Protein AF-0000000072568965 (afdb_homodimer)

Solvent-accessible surface area (backbone atoms only — not comparable to full-atom values): 23009 Å² total; per-residue (Å²): 129,56,70,45,52,52,53,8,43,49,41,12,36,52,22,14,49,26,10,38,57,22,24,54,51,56,78,76,48,68,73,79,36,66,64,56,50,15,31,43,22,8,22,25,23,18,32,42,46,37,42,30,46,69,47,28,41,52,50,11,31,54,40,30,20,73,74,54,35,59,62,55,6,44,51,52,31,49,50,31,17,50,50,17,29,52,51,43,49,49,52,52,67,68,50,72,75,61,64,79,80,51,60,82,86,23,52,62,24,30,50,29,32,45,46,10,51,47,41,27,54,52,43,21,62,43,27,22,58,50,5,30,51,26,18,52,37,16,49,74,33,57,69,55,13,51,43,48,22,51,55,47,21,60,54,23,22,38,52,8,29,40,18,12,45,31,28,21,57,38,68,70,32,66,64,59,12,42,52,51,18,38,56,18,16,50,25,6,34,51,23,18,51,44,25,70,74,66,32,54,89,68,65,40,70,60,56,49,17,49,48,33,15,21,40,31,15,32,44,43,40,46,22,67,69,38,26,42,53,58,8,40,69,79,65,46,48,65,52,15,51,51,22,20,52,54,17,40,52,49,55,63,58,54,47,47,73,62,105,129,55,70,47,52,52,51,9,42,48,41,12,36,52,22,14,48,26,10,37,56,22,24,55,52,58,77,75,48,69,74,78,38,66,64,56,52,14,32,43,23,8,22,25,23,17,33,42,48,38,43,29,46,68,46,28,41,52,51,11,32,54,39,31,21,72,74,55,36,60,63,54,6,45,50,50,32,50,50,32,18,50,49,17,30,51,52,45,50,50,52,55,68,67,50,71,78,60,62,81,78,50,61,82,88,20,53,62,26,30,50,30,33,46,45,10,50,47,40,26,54,52,43,22,62,42,26,22,58,49,5,29,51,26,19,51,36,14,50,76,33,58,69,55,12,52,44,48,21,52,52,48,20,60,52,23,22,38,52,9,30,39,18,11,45,31,28,23,58,37,67,71,31,65,64,59,14,44,51,51,19,38,56,20,16,49,24,7,35,50,23,17,51,43,25,71,74,67,34,54,90,67,65,41,68,60,56,49,16,50,48,31,15,22,39,30,16,32,42,43,41,45,22,67,69,38,28,42,54,57,7,40,69,82,66,46,51,67,52,14,52,52,22,21,52,53,17,38,52,49,56,63,55,52,47,50,74,60,104

pLDDT: mean 89.37, std 10.34, range [41.81, 97.69]

Organism: NCBI:txid632245

Sequence (518 aa):
MEQSAQFALVLSFFAGISTVLGACIVFISKRTSKKTITFALGFSGGVMICISFTDLFPFAESTLVKYYGNFYGVLLTMMYMLSGVIFAMLIDKFIPHESHLLSSDNSNNAKLFRVGLVAMIAITLHNFPEGIATFMSGYQDAALGISISVAIAMHNIPEGIAVAMPIYYSTGSRMKALKYTMYSGLSEPIGAVLAYLILKPFISEFLLGLIFAFVMGIMLYISFEELIPSSREYGYNTLSLCSIFLGICIMPITHIFMSMEQSAQFALVLSFFAGISTVLGACIVFISKRTSKKTITFALGFSGGVMICISFTDLFPFAESTLVKYYGNFYGVLLTMMYMLSGVIFAMLIDKFIPHESHLLSSDNSNNAKLFRVGLVAMIAITLHNFPEGIATFMSGYQDAALGISISVAIAMHNIPEGIAVAMPIYYSTGSRMKALKYTMYSGLSEPIGAVLAYLILKPFISEFLLGLIFAFVMGIMLYISFEELIPSSREYGYNTLSLCSIFLGICIMPITHIFMS

Radius of gyration: 23.16 Å; Cα contacts (8 Å, |Δi|>4): 966; chains: 2; bounding box: 72×54×46 Å

Foldseek 3Di:
DDPLLVLLLVLLLLLLCLLLVLLCVLVVDDLPDLLVLLLLLLLLLLQLLQCLVPPLLVLLLVLQCVVPNNPVSNVLLQVLLVVLQVVLVVLLVPQDQPPPDDPPLQNLLSLLLSLLLSLLVLLLLLLLLLLLVLSVLSSVPVLRSNLSSLLSSQSSSSSSSSNLSSNCNSPVDSVVSSVSSSSSSVSNSVSSVCNVVPCVVPDDSNVSSSSSSSSSNSSNNSSVPRRLVSSPVVPVNVSSNVSSVNSSPRNVVSVVVSD/DDPLLVLLLVLLLLLLCLLLVLLCVLVVDDLPDLLVLLLLLLLLLLLLLQCLVPPLLVLLLVLQCVVPNNPVSNVLLQVLLVVLQVVLVVLLVPQDQPPPDDPPLQNLLSLLLSLLLSLLVLLLLLLLLLLLVLSLLSSVPVLRSNLSSQLSSQSSSSSSSSNLSSNCNSPVDSVVSSVSSSSSSVSNSVSSVCNVPPCVVPDDSNVSSSSSSSSSSSSNNSSVPRRLVSSPPVPVNVSSNVSSVNSSPRNVVSVVVSD

Structure (mmCIF, N/CA/C/O backbone):
data_AF-0000000072568965-model_v1
#
loop_
_entity.id
_entity.type
_entity.pdbx_description
1 polymer 'Zinc/iron permease'
#
loop_
_atom_site.group_PDB
_atom_site.id
_atom_site.type_symbol
_atom_site.label_atom_id
_atom_site.label_alt_id
_atom_site.label_comp_id
_atom_site.label_asym_id
_atom_site.label_entity_id
_atom_site.label_seq_id
_atom_site.pdbx_PDB_ins_code
_atom_site.Cartn_x
_atom_site.Cartn_y
_atom_site.Cartn_z
_atom_site.occupancy
_atom_site.B_iso_or_equiv
_atom_site.auth_seq_id
_atom_site.auth_comp_id
_atom_site.auth_asym_id
_atom_site.auth_atom_id
_atom_site.pdbx_PDB_model_num
ATOM 1 N N . MET A 1 1 ? 37.781 -18.344 -5.863 1 67.81 1 MET A N 1
ATOM 2 C CA . MET A 1 1 ? 36.312 -18.234 -5.84 1 67.81 1 MET A CA 1
ATOM 3 C C . MET A 1 1 ? 35.719 -18.812 -7.117 1 67.81 1 MET A C 1
ATOM 5 O O . MET A 1 1 ? 36.219 -18.578 -8.211 1 67.81 1 MET A O 1
ATOM 9 N N . GLU A 1 2 ? 34.781 -19.688 -6.996 1 84.06 2 GLU A N 1
ATOM 10 C CA . GLU A 1 2 ? 34.062 -20.312 -8.109 1 84.06 2 GLU A CA 1
ATOM 11 C C . GLU A 1 2 ? 33.438 -19.25 -9.008 1 84.06 2 GLU A C 1
ATOM 13 O O . GLU A 1 2 ? 33.062 -18.156 -8.547 1 84.06 2 GLU A O 1
ATOM 18 N N . GLN A 1 3 ? 33.531 -19.453 -10.312 1 88.44 3 GLN A N 1
ATOM 19 C CA . GLN A 1 3 ? 33 -18.547 -11.32 1 88.44 3 GLN A CA 1
ATOM 20 C C . GLN A 1 3 ? 31.547 -18.156 -10.984 1 88.44 3 GLN A C 1
ATOM 22 O O . GLN A 1 3 ? 31.172 -17 -11.156 1 88.44 3 GLN A O 1
ATOM 27 N N . SER A 1 4 ? 30.875 -19.109 -10.523 1 87.94 4 SER A N 1
ATOM 28 C CA . SER A 1 4 ? 29.484 -18.828 -10.164 1 87.94 4 SER A CA 1
ATOM 29 C C . SER A 1 4 ? 29.391 -17.844 -9.008 1 87.94 4 SER A C 1
ATOM 31 O O . SER A 1 4 ? 28.516 -16.984 -8.984 1 87.94 4 SER A O 1
ATOM 33 N N . ALA A 1 5 ? 30.281 -17.984 -8.086 1 90.31 5 ALA A N 1
ATOM 34 C CA . ALA A 1 5 ? 30.297 -17.094 -6.93 1 90.31 5 ALA A CA 1
ATOM 35 C C . ALA A 1 5 ? 30.672 -15.664 -7.344 1 90.31 5 ALA A C 1
ATOM 37 O O . ALA A 1 5 ? 30.062 -14.695 -6.883 1 90.31 5 ALA A O 1
ATOM 38 N N . GLN A 1 6 ? 31.656 -15.547 -8.148 1 92.94 6 GLN A N 1
ATOM 39 C CA . GLN A 1 6 ? 32.062 -14.242 -8.648 1 92.94 6 GLN A CA 1
ATOM 40 C C . GLN A 1 6 ? 30.938 -13.555 -9.406 1 92.94 6 GLN A C 1
ATOM 42 O O . GLN A 1 6 ? 30.703 -12.359 -9.219 1 92.94 6 GLN A O 1
ATOM 47 N N . PHE A 1 7 ? 30.344 -14.297 -10.203 1 93.69 7 PHE A N 1
ATOM 48 C CA . PHE A 1 7 ? 29.234 -13.773 -10.984 1 93.69 7 PHE A CA 1
ATOM 49 C C . PHE A 1 7 ? 28.125 -13.273 -10.062 1 93.69 7 PHE A C 1
ATOM 51 O O . PHE A 1 7 ? 27.609 -12.172 -10.25 1 93.69 7 PHE A O 1
ATOM 58 N N . ALA A 1 8 ? 27.812 -14.078 -9.094 1 93.12 8 ALA A N 1
ATOM 59 C CA . ALA A 1 8 ? 26.766 -13.742 -8.141 1 93.12 8 ALA A CA 1
ATOM 60 C C . ALA A 1 8 ? 27.125 -12.492 -7.344 1 93.12 8 ALA A C 1
ATOM 62 O O . ALA A 1 8 ? 26.281 -11.648 -7.07 1 93.12 8 ALA A O 1
ATOM 63 N N . LEU A 1 9 ? 28.359 -12.383 -6.984 1 94.31 9 LEU A N 1
ATOM 64 C CA . LEU A 1 9 ? 28.844 -11.219 -6.242 1 94.31 9 LEU A CA 1
ATOM 65 C C . LEU A 1 9 ? 28.766 -9.961 -7.102 1 94.31 9 LEU A C 1
ATOM 67 O O . LEU A 1 9 ? 28.391 -8.891 -6.609 1 94.31 9 LEU A O 1
ATOM 71 N N . VAL A 1 10 ? 29.062 -10.07 -8.32 1 95.25 10 VAL A N 1
ATOM 72 C CA . VAL A 1 10 ? 29 -8.945 -9.25 1 95.25 10 VAL A CA 1
ATOM 73 C C . VAL A 1 10 ? 27.547 -8.492 -9.414 1 95.25 10 VAL A C 1
ATOM 75 O O . VAL A 1 10 ? 27.281 -7.289 -9.438 1 95.25 10 VAL A O 1
ATOM 78 N N . LEU A 1 11 ? 26.688 -9.422 -9.516 1 93.81 11 LEU A N 1
ATOM 79 C CA . LEU A 1 11 ? 25.266 -9.094 -9.633 1 93.81 11 LEU A CA 1
ATOM 80 C C . LEU A 1 11 ? 24.797 -8.297 -8.422 1 93.81 11 LEU A C 1
ATOM 82 O O . LEU A 1 11 ? 24.078 -7.301 -8.562 1 93.81 11 LEU A O 1
ATOM 86 N N . SER A 1 12 ? 25.219 -8.805 -7.297 1 94.06 12 SER A N 1
ATOM 87 C CA . SER A 1 12 ? 24.828 -8.117 -6.066 1 94.06 12 SER A CA 1
ATOM 88 C C . SER A 1 12 ? 25.438 -6.719 -6.004 1 94.06 12 SER A C 1
ATOM 90 O O . SER A 1 12 ? 24.797 -5.785 -5.508 1 94.06 12 SER A O 1
ATOM 92 N N . PHE A 1 13 ? 26.609 -6.652 -6.457 1 94.44 13 PHE A N 1
ATOM 93 C CA . PHE A 1 13 ? 27.281 -5.355 -6.492 1 94.44 13 PHE A CA 1
ATOM 94 C C . PHE A 1 13 ? 26.531 -4.391 -7.41 1 94.44 13 PHE A C 1
ATOM 96 O O . PHE A 1 13 ? 26.281 -3.246 -7.035 1 94.44 13 PHE A O 1
ATOM 103 N N . PHE A 1 14 ? 26.156 -4.805 -8.5 1 93.56 14 PHE A N 1
ATOM 104 C CA . PHE A 1 14 ? 25.438 -3.969 -9.445 1 93.56 14 PHE A CA 1
ATOM 105 C C . PHE A 1 14 ? 24.078 -3.553 -8.875 1 93.56 14 PHE A C 1
ATOM 107 O O . PHE A 1 14 ? 23.672 -2.402 -9.031 1 93.56 14 PHE A O 1
ATOM 114 N N . ALA A 1 15 ? 23.469 -4.512 -8.281 1 92 15 ALA A N 1
ATOM 115 C CA . ALA A 1 15 ? 22.172 -4.199 -7.664 1 92 15 ALA A CA 1
ATOM 116 C C . ALA A 1 15 ? 22.344 -3.148 -6.566 1 92 15 ALA A C 1
ATOM 118 O O . ALA A 1 15 ? 21.562 -2.193 -6.488 1 92 15 ALA A O 1
ATOM 119 N N . GLY A 1 16 ? 23.406 -3.324 -5.805 1 92.94 16 GLY A N 1
ATOM 120 C CA . GLY A 1 16 ? 23.656 -2.391 -4.719 1 92.94 16 GLY A CA 1
ATOM 121 C C . GLY A 1 16 ? 24.031 -1.002 -5.199 1 92.94 16 GLY A C 1
ATOM 122 O O . GLY A 1 16 ? 23.578 -0.001 -4.648 1 92.94 16 GLY A O 1
ATOM 123 N N . ILE A 1 17 ? 24.797 -0.936 -6.207 1 92.81 17 ILE A N 1
ATOM 124 C CA . ILE A 1 17 ? 25.281 0.332 -6.738 1 92.81 17 ILE A CA 1
ATOM 125 C C . ILE A 1 17 ? 24.125 1.114 -7.355 1 92.81 17 ILE A C 1
ATOM 127 O O . ILE A 1 17 ? 24.188 2.344 -7.445 1 92.81 17 ILE A O 1
ATOM 131 N N . SER A 1 18 ? 23.141 0.505 -7.77 1 94.62 18 SER A N 1
ATOM 132 C CA . SER A 1 18 ? 21.984 1.174 -8.344 1 94.62 18 SER A CA 1
ATOM 133 C C . SER A 1 18 ? 21.344 2.133 -7.34 1 94.62 18 SER A C 1
ATOM 135 O O . SER A 1 18 ? 20.766 3.146 -7.727 1 94.62 18 SER A O 1
ATOM 137 N N . THR A 1 19 ? 21.484 1.833 -6.074 1 94.62 19 THR A N 1
ATOM 138 C CA . THR A 1 19 ? 21.031 2.762 -5.043 1 94.62 19 THR A CA 1
ATOM 139 C C . THR A 1 19 ? 21.766 4.09 -5.145 1 94.62 19 THR A C 1
ATOM 141 O O . THR A 1 19 ? 21.172 5.156 -5.004 1 94.62 19 THR A O 1
ATOM 144 N N . VAL A 1 20 ? 23.031 3.979 -5.41 1 93 20 VAL A N 1
ATOM 145 C CA . VAL A 1 20 ? 23.875 5.168 -5.543 1 93 20 VAL A CA 1
ATOM 146 C C . VAL A 1 20 ? 23.484 5.945 -6.793 1 93 20 VAL A C 1
ATOM 148 O O . VAL A 1 20 ? 23.516 7.176 -6.809 1 93 20 VAL A O 1
ATOM 151 N N . LEU A 1 21 ? 23.094 5.281 -7.805 1 93.25 21 LEU A N 1
ATOM 152 C CA . LEU A 1 21 ? 22.609 5.93 -9.016 1 93.25 21 LEU A CA 1
ATOM 153 C C . LEU A 1 21 ? 21.375 6.789 -8.719 1 93.25 21 LEU A C 1
ATOM 155 O O . LEU A 1 21 ? 21.203 7.859 -9.312 1 93.25 21 LEU A O 1
ATOM 159 N N . GLY A 1 22 ? 20.578 6.309 -7.836 1 92.5 22 GLY A N 1
ATOM 160 C CA . GLY A 1 22 ? 19.453 7.113 -7.406 1 92.5 22 GLY A CA 1
ATOM 161 C C . GLY A 1 22 ? 19.859 8.438 -6.793 1 92.5 22 GLY A C 1
ATOM 162 O O . GLY A 1 22 ? 19.203 9.461 -7.012 1 92.5 22 GLY A O 1
ATOM 163 N N . ALA A 1 23 ? 20.953 8.391 -6.07 1 93.69 23 ALA A N 1
ATOM 164 C CA . ALA A 1 23 ? 21.453 9.602 -5.422 1 93.69 23 ALA A CA 1
ATOM 165 C C . ALA A 1 23 ? 21.984 10.594 -6.453 1 93.69 23 ALA A C 1
ATOM 167 O O . ALA A 1 23 ? 22.016 11.805 -6.199 1 93.69 23 ALA A O 1
ATOM 168 N N . CYS A 1 24 ? 22.375 10.102 -7.586 1 92.88 24 CYS A N 1
ATOM 169 C CA . CYS A 1 24 ? 22.953 10.969 -8.609 1 92.88 24 CYS A CA 1
ATOM 170 C C . CYS A 1 24 ? 21.906 11.93 -9.156 1 92.88 24 CYS A C 1
ATOM 172 O O . CYS A 1 24 ? 22.25 12.945 -9.766 1 92.88 24 CYS A O 1
ATOM 174 N N . ILE A 1 25 ? 20.703 11.68 -8.891 1 88.25 25 ILE A N 1
ATOM 175 C CA . ILE A 1 25 ? 19.625 12.562 -9.32 1 88.25 25 ILE A CA 1
ATOM 176 C C . ILE A 1 25 ? 19.734 13.898 -8.602 1 88.25 25 ILE A C 1
ATOM 178 O O . ILE A 1 25 ? 19.312 14.938 -9.125 1 88.25 25 ILE A O 1
ATOM 182 N N . VAL A 1 26 ? 20.344 13.891 -7.426 1 90.06 26 VAL A N 1
ATOM 183 C CA . VAL A 1 26 ? 20.5 15.102 -6.629 1 90.06 26 VAL A CA 1
ATOM 184 C C . VAL A 1 26 ? 21.406 16.094 -7.355 1 90.06 26 VAL A C 1
ATOM 186 O O . VAL A 1 26 ? 21.312 17.297 -7.152 1 90.06 26 VAL A O 1
ATOM 189 N N . PHE A 1 27 ? 22.25 15.594 -8.242 1 89.25 27 PHE A N 1
ATOM 190 C CA . PHE A 1 27 ? 23.219 16.438 -8.93 1 89.25 27 PHE A CA 1
ATOM 191 C C . PHE A 1 27 ? 22.547 17.297 -9.992 1 89.25 27 PHE A C 1
ATOM 193 O O . PHE A 1 27 ? 23.047 18.359 -10.352 1 89.25 27 PHE A O 1
ATOM 200 N N . ILE A 1 28 ? 21.438 16.828 -10.359 1 85.75 28 ILE A N 1
ATOM 201 C CA . ILE A 1 28 ? 20.75 17.578 -11.414 1 85.75 28 ILE A CA 1
ATOM 202 C C . ILE A 1 28 ? 19.562 18.312 -10.828 1 85.75 28 ILE A C 1
ATOM 204 O O . ILE A 1 28 ? 18.891 19.078 -11.531 1 85.75 28 ILE A O 1
ATOM 208 N N . SER A 1 29 ? 19.297 18.047 -9.625 1 81.69 29 SER A N 1
ATOM 209 C CA . SER A 1 29 ? 18.156 18.672 -8.953 1 81.69 29 SER A CA 1
ATOM 210 C C . SER A 1 29 ? 18.562 20 -8.312 1 81.69 29 SER A C 1
ATOM 212 O O . SER A 1 29 ? 19.672 20.156 -7.828 1 81.69 29 SER A O 1
ATOM 214 N N . LYS A 1 30 ? 17.594 21.078 -8.445 1 77.38 30 LYS A N 1
ATOM 215 C CA . LYS A 1 30 ? 17.812 22.312 -7.711 1 77.38 30 LYS A CA 1
ATOM 216 C C . LYS A 1 30 ? 17.375 22.188 -6.258 1 77.38 30 LYS A C 1
ATOM 218 O O . LYS A 1 30 ? 16.297 21.656 -5.977 1 77.38 30 LYS A O 1
ATOM 223 N N . ARG A 1 31 ? 18.219 22.422 -5.348 1 67 31 ARG A N 1
ATOM 224 C CA . ARG A 1 31 ? 18.031 22.25 -3.91 1 67 31 ARG A CA 1
ATOM 225 C C . ARG A 1 31 ? 16.719 22.891 -3.451 1 67 31 ARG A C 1
ATOM 227 O O . ARG A 1 31 ? 16.094 22.406 -2.512 1 67 31 ARG A O 1
ATOM 234 N N . THR A 1 32 ? 16.266 23.719 -4.094 1 68.38 32 THR A N 1
ATOM 235 C CA . THR A 1 32 ? 15.234 24.547 -3.482 1 68.38 32 THR A CA 1
ATOM 236 C C . THR A 1 32 ? 13.867 24.234 -4.078 1 68.38 32 THR A C 1
ATOM 238 O O . THR A 1 32 ? 12.898 24.953 -3.84 1 68.38 32 THR A O 1
ATOM 241 N N . SER A 1 33 ? 13.828 23.109 -4.559 1 86.5 33 SER A N 1
ATOM 242 C CA . SER A 1 33 ? 12.508 22.906 -5.145 1 86.5 33 SER A CA 1
ATOM 243 C C . SER A 1 33 ? 11.641 22.016 -4.266 1 86.5 33 SER A C 1
ATOM 245 O O . SER A 1 33 ? 11.82 20.797 -4.258 1 86.5 33 SER A O 1
ATOM 247 N N . LYS A 1 34 ? 10.773 22.562 -3.549 1 91.06 34 LYS A N 1
ATOM 248 C CA . LYS A 1 34 ? 9.812 21.859 -2.705 1 91.06 34 LYS A CA 1
ATOM 249 C C . LYS A 1 34 ? 9.008 20.844 -3.514 1 91.06 34 LYS A C 1
ATOM 251 O O . LYS A 1 34 ? 8.656 19.781 -3.008 1 91.06 34 LYS A O 1
ATOM 256 N N . LYS A 1 35 ? 8.891 21.125 -4.754 1 94.12 35 LYS A N 1
ATOM 257 C CA . LYS A 1 35 ? 8.172 20.203 -5.633 1 94.12 35 LYS A CA 1
ATOM 258 C C . LYS A 1 35 ? 9 18.953 -5.91 1 94.12 35 LYS A C 1
ATOM 260 O O . LYS A 1 35 ? 8.461 17.844 -5.965 1 94.12 35 LYS A O 1
ATOM 265 N N . THR A 1 36 ? 10.289 19.156 -6.051 1 93.44 36 THR A N 1
ATOM 266 C CA . THR A 1 36 ? 11.164 18.031 -6.344 1 93.44 36 THR A CA 1
ATOM 267 C C . THR A 1 36 ? 11.211 17.062 -5.172 1 93.44 36 THR A C 1
ATOM 269 O O . THR A 1 36 ? 11.109 15.844 -5.363 1 93.44 36 THR A O 1
ATOM 272 N N . ILE A 1 37 ? 11.312 17.641 -4.004 1 92.62 37 ILE A N 1
ATOM 273 C CA . ILE A 1 37 ? 11.383 16.781 -2.826 1 92.62 37 ILE A CA 1
ATOM 274 C C . ILE A 1 37 ? 10.039 16.078 -2.617 1 92.62 37 ILE A C 1
ATOM 276 O O . ILE A 1 37 ? 9.992 14.898 -2.254 1 92.62 37 ILE A O 1
ATOM 280 N N . THR A 1 38 ? 8.961 16.797 -2.844 1 96.19 38 THR A N 1
ATOM 281 C CA . THR A 1 38 ? 7.621 16.234 -2.758 1 96.19 38 THR A CA 1
ATOM 282 C C . THR A 1 38 ? 7.473 15.055 -3.705 1 96.19 38 THR A C 1
ATOM 284 O O . THR A 1 38 ? 7.043 13.969 -3.293 1 96.19 38 THR A O 1
ATOM 287 N N . PHE A 1 39 ? 7.922 15.234 -4.922 1 95.62 39 PHE A N 1
ATOM 288 C CA . PHE A 1 39 ? 7.82 14.195 -5.941 1 95.62 39 PHE A CA 1
ATOM 289 C C . PHE A 1 39 ? 8.688 12.992 -5.578 1 95.62 39 PHE A C 1
ATOM 291 O O . PHE A 1 39 ? 8.227 11.852 -5.633 1 95.62 39 PHE A O 1
ATOM 298 N N . ALA A 1 40 ? 9.906 13.297 -5.184 1 94.44 40 ALA A N 1
ATOM 299 C CA . ALA A 1 40 ? 10.875 12.25 -4.902 1 94.44 40 ALA A CA 1
ATOM 300 C C . ALA A 1 40 ? 10.398 11.352 -3.758 1 94.44 40 ALA A C 1
ATOM 302 O O . ALA A 1 40 ? 10.461 10.125 -3.854 1 94.44 40 ALA A O 1
ATOM 303 N N . LEU A 1 41 ? 9.938 11.969 -2.729 1 95.5 41 LEU A N 1
ATOM 304 C CA . LEU A 1 41 ? 9.516 11.227 -1.545 1 95.5 41 LEU A CA 1
ATOM 305 C C . LEU A 1 41 ? 8.242 10.43 -1.826 1 95.5 41 LEU A C 1
ATOM 307 O O . LEU A 1 41 ? 8.141 9.258 -1.456 1 95.5 41 LEU A O 1
ATOM 311 N N . GLY A 1 42 ? 7.301 11.031 -2.516 1 97.38 42 GLY A N 1
ATOM 312 C CA . GLY A 1 42 ? 6.094 10.32 -2.896 1 97.38 42 GLY A CA 1
ATOM 313 C C . GLY A 1 42 ? 6.355 9.141 -3.811 1 97.38 42 GLY A C 1
ATOM 314 O O . GLY A 1 42 ? 5.832 8.047 -3.588 1 97.38 42 GLY A O 1
ATOM 315 N N . PHE A 1 43 ? 7.172 9.414 -4.812 1 96.56 43 PHE A N 1
ATOM 316 C CA . PHE A 1 43 ? 7.523 8.383 -5.785 1 96.56 43 PHE A CA 1
ATOM 317 C C . PHE A 1 43 ? 8.18 7.191 -5.094 1 96.56 43 PHE A C 1
ATOM 319 O O . PHE A 1 43 ? 7.777 6.043 -5.312 1 96.56 43 PHE A O 1
ATOM 326 N N . SER A 1 44 ? 9.125 7.457 -4.203 1 95.06 44 SER A N 1
ATOM 327 C CA . SER A 1 44 ? 9.828 6.398 -3.486 1 95.06 44 SER A CA 1
ATOM 328 C C . SER A 1 44 ? 8.883 5.637 -2.564 1 95.06 44 SER A C 1
ATOM 330 O O . SER A 1 44 ? 8.953 4.41 -2.471 1 95.06 44 SER A O 1
ATOM 332 N N . GLY A 1 45 ? 8.016 6.383 -1.906 1 96.56 45 GLY A N 1
ATOM 333 C CA . GLY A 1 45 ? 7.02 5.742 -1.06 1 96.56 45 GLY A CA 1
ATOM 334 C C . GLY A 1 45 ? 6.121 4.781 -1.815 1 96.56 45 GLY A C 1
ATOM 335 O O . GLY A 1 45 ? 5.871 3.666 -1.355 1 96.56 45 GLY A O 1
ATOM 336 N N . GLY A 1 46 ? 5.676 5.141 -2.99 1 96.88 46 GLY A N 1
ATOM 337 C CA . GLY A 1 46 ? 4.84 4.293 -3.826 1 96.88 46 GLY A CA 1
ATOM 338 C C . GLY A 1 46 ? 5.535 3.021 -4.27 1 96.88 46 GLY A C 1
ATOM 339 O O . GLY A 1 46 ? 4.945 1.939 -4.227 1 96.88 46 GLY A O 1
ATOM 340 N N . VAL A 1 47 ? 6.738 3.182 -4.684 1 95.25 47 VAL A N 1
ATOM 341 C CA . VAL A 1 47 ? 7.516 2.031 -5.137 1 95.25 47 VAL A CA 1
ATOM 342 C C . VAL A 1 47 ? 7.68 1.033 -3.992 1 95.25 47 VAL A C 1
ATOM 344 O O . VAL A 1 47 ? 7.469 -0.168 -4.176 1 95.25 47 VAL A O 1
ATOM 347 N N . MET A 1 48 ? 8 1.577 -2.85 1 94.06 48 MET A N 1
ATOM 348 C CA . MET A 1 48 ? 8.273 0.725 -1.696 1 94.06 48 MET A CA 1
ATOM 349 C C . MET A 1 48 ? 7.012 -0.006 -1.248 1 94.06 48 MET A C 1
ATOM 351 O O . MET A 1 48 ? 7.066 -1.186 -0.896 1 94.06 48 MET A O 1
ATOM 355 N N . ILE A 1 49 ? 5.949 0.62 -1.272 1 96.5 49 ILE A N 1
ATOM 356 C CA . ILE A 1 49 ? 4.684 -0.012 -0.91 1 96.5 49 ILE A CA 1
ATOM 357 C C . ILE A 1 49 ? 4.344 -1.106 -1.92 1 96.5 49 ILE A C 1
ATOM 359 O O . ILE A 1 49 ? 3.99 -2.225 -1.538 1 96.5 49 ILE A O 1
ATOM 363 N N . CYS A 1 50 ? 4.48 -0.777 -3.15 1 95.25 50 CYS A N 1
ATOM 364 C CA . CYS A 1 50 ? 4.137 -1.72 -4.207 1 95.25 50 CYS A CA 1
ATOM 365 C C . CYS A 1 50 ? 5 -2.973 -4.125 1 95.25 50 CYS A C 1
ATOM 367 O O . CYS A 1 50 ? 4.48 -4.09 -4.137 1 95.25 50 CYS A O 1
ATOM 369 N N . ILE A 1 51 ? 6.285 -2.83 -4.008 1 91.81 51 ILE A N 1
ATOM 370 C CA . ILE A 1 51 ? 7.184 -3.977 -3.986 1 91.81 51 ILE A CA 1
ATOM 371 C C . ILE A 1 51 ? 6.918 -4.816 -2.74 1 91.81 51 ILE A C 1
ATOM 373 O O . ILE A 1 51 ? 7.035 -6.043 -2.775 1 91.81 51 ILE A O 1
ATOM 377 N N . SER A 1 52 ? 6.551 -4.172 -1.638 1 94.44 52 SER A N 1
ATOM 378 C CA . SER A 1 52 ? 6.238 -4.891 -0.405 1 94.44 52 SER A CA 1
ATOM 379 C C . SER A 1 52 ? 5.086 -5.867 -0.609 1 94.44 52 SER A C 1
ATOM 381 O O . SER A 1 52 ? 5.172 -7.031 -0.213 1 94.44 52 SER A O 1
ATOM 383 N N . PHE A 1 53 ? 4.086 -5.438 -1.353 1 94.44 53 PHE A N 1
ATOM 384 C CA . PHE A 1 53 ? 2.885 -6.25 -1.479 1 94.44 53 PHE A CA 1
ATOM 385 C C . PHE A 1 53 ? 2.98 -7.172 -2.689 1 94.44 53 PHE A C 1
ATOM 387 O O . PHE A 1 53 ? 2.387 -8.25 -2.703 1 94.44 53 PHE A O 1
ATOM 394 N N . THR A 1 54 ? 3.748 -6.789 -3.701 1 92.06 54 THR A N 1
ATOM 395 C CA . THR A 1 54 ? 3.729 -7.562 -4.938 1 92.06 54 THR A CA 1
ATOM 396 C C . THR A 1 54 ? 4.867 -8.578 -4.957 1 92.06 54 THR A C 1
ATOM 398 O O . THR A 1 54 ? 4.793 -9.594 -5.656 1 92.06 54 THR A O 1
ATOM 401 N N . ASP A 1 55 ? 5.906 -8.273 -4.195 1 90.06 55 ASP A N 1
ATOM 402 C CA . ASP A 1 55 ? 7.082 -9.125 -4.293 1 90.06 55 ASP A CA 1
ATOM 403 C C . ASP A 1 55 ? 7.414 -9.766 -2.945 1 90.06 55 ASP A C 1
ATOM 405 O O . ASP A 1 55 ? 7.402 -10.992 -2.812 1 90.06 55 ASP A O 1
ATOM 409 N N . LEU A 1 56 ? 7.551 -8.938 -1.984 1 91.5 56 LEU A N 1
ATOM 410 C CA . LEU A 1 56 ? 8.039 -9.438 -0.703 1 91.5 56 LEU A CA 1
ATOM 411 C C . LEU A 1 56 ? 6.977 -10.281 -0.01 1 91.5 56 LEU A C 1
ATOM 413 O O . LEU A 1 56 ? 7.254 -11.398 0.425 1 91.5 56 LEU A O 1
ATOM 417 N N . PHE A 1 57 ? 5.797 -9.812 0.029 1 94.5 57 PHE A N 1
ATOM 418 C CA . PHE A 1 57 ? 4.715 -10.484 0.743 1 94.5 57 PHE A CA 1
ATOM 419 C C . PHE A 1 57 ? 4.402 -11.836 0.108 1 94.5 57 PHE A C 1
ATOM 421 O O . PHE A 1 57 ? 4.406 -12.859 0.789 1 94.5 57 PHE A O 1
ATOM 428 N N . PRO A 1 58 ? 4.156 -11.867 -1.215 1 92.69 58 PRO A N 1
ATOM 429 C CA . PRO A 1 58 ? 3.836 -13.164 -1.814 1 92.69 58 PRO A CA 1
ATOM 430 C C . PRO A 1 58 ? 4.965 -14.18 -1.661 1 92.69 58 PRO A C 1
ATOM 432 O O . PRO A 1 58 ? 4.711 -15.367 -1.415 1 92.69 58 PRO A O 1
ATOM 435 N N . PHE A 1 59 ? 6.203 -13.727 -1.793 1 90.62 59 PHE A N 1
ATOM 436 C CA . PHE A 1 59 ? 7.324 -14.648 -1.616 1 90.62 59 PHE A CA 1
ATOM 437 C C . PHE A 1 59 ? 7.367 -15.188 -0.191 1 90.62 59 PHE A C 1
ATOM 439 O O . PHE A 1 59 ? 7.48 -16.391 0.018 1 90.62 59 PHE A O 1
ATOM 446 N N . ALA A 1 60 ? 7.258 -14.281 0.732 1 94.31 60 ALA A N 1
ATOM 447 C CA . ALA A 1 60 ? 7.309 -14.68 2.139 1 94.31 60 ALA A CA 1
ATOM 448 C C . ALA A 1 60 ? 6.145 -15.594 2.492 1 94.31 60 ALA A C 1
ATOM 450 O O . ALA A 1 60 ? 6.348 -16.672 3.062 1 94.31 60 ALA A O 1
ATOM 451 N N . GLU A 1 61 ? 4.992 -15.234 2.125 1 94.69 61 GLU A N 1
ATOM 452 C CA . GLU A 1 61 ? 3.797 -16 2.471 1 94.69 61 GLU A CA 1
ATOM 453 C C . GLU A 1 61 ? 3.83 -17.391 1.842 1 94.69 61 GLU A C 1
ATOM 455 O O . GLU A 1 61 ? 3.617 -18.391 2.527 1 94.69 61 GLU A O 1
ATOM 460 N N . SER A 1 62 ? 4.113 -17.469 0.536 1 94 62 SER A N 1
ATOM 461 C CA . SER A 1 62 ? 4.129 -18.766 -0.151 1 94 62 SER A CA 1
ATOM 462 C C . SER A 1 62 ? 5.188 -19.688 0.439 1 94 62 SER A C 1
ATOM 464 O O . SER A 1 62 ? 4.949 -20.875 0.608 1 94 62 SER A O 1
ATOM 466 N N . THR A 1 63 ? 6.328 -19.125 0.713 1 93.19 63 THR A N 1
ATOM 467 C CA . THR A 1 63 ? 7.418 -19.906 1.277 1 93.19 63 THR A CA 1
ATOM 468 C C . THR A 1 63 ? 7.051 -20.422 2.668 1 93.19 63 THR A C 1
ATOM 470 O O . THR A 1 63 ? 7.211 -21.609 2.957 1 93.19 63 THR A O 1
ATOM 473 N N . LEU A 1 64 ? 6.523 -19.578 3.471 1 95.31 64 LEU A N 1
ATOM 474 C CA . LEU A 1 64 ? 6.234 -19.953 4.852 1 95.31 64 LEU A CA 1
ATOM 475 C C . LEU A 1 64 ? 5.031 -20.875 4.918 1 95.31 64 LEU A C 1
ATOM 477 O O . LEU A 1 64 ? 4.973 -21.766 5.781 1 95.31 64 LEU A O 1
ATOM 481 N N . VAL A 1 65 ? 4.098 -20.719 4.008 1 94.56 65 VAL A N 1
ATOM 482 C CA . VAL A 1 65 ? 2.959 -21.625 3.916 1 94.56 65 VAL A CA 1
ATOM 483 C C . VAL A 1 65 ? 3.434 -23 3.477 1 94.56 65 VAL A C 1
ATOM 485 O O . VAL A 1 65 ? 2.918 -24.031 3.943 1 94.56 65 VAL A O 1
ATOM 488 N N . LYS A 1 66 ? 4.363 -23.062 2.551 1 94.25 66 LYS A N 1
ATOM 489 C CA . LYS A 1 66 ? 4.934 -24.328 2.08 1 94.25 66 LYS A CA 1
ATOM 490 C C . LYS A 1 66 ? 5.559 -25.109 3.23 1 94.25 66 LYS A C 1
ATOM 492 O O . LYS A 1 66 ? 5.461 -26.328 3.277 1 94.25 66 LYS A O 1
ATOM 497 N N . TYR A 1 67 ? 6.121 -24.391 4.152 1 93 67 TYR A N 1
ATOM 498 C CA . TYR A 1 67 ? 6.875 -25.062 5.211 1 93 67 TYR A CA 1
ATOM 499 C C . TYR A 1 67 ? 5.984 -25.344 6.414 1 93 67 TYR A C 1
ATOM 501 O O . TYR A 1 67 ? 6.156 -26.359 7.094 1 93 67 TYR A O 1
ATOM 509 N N . TYR A 1 68 ? 5.023 -24.5 6.68 1 94.12 68 TYR A N 1
ATOM 510 C CA . TYR A 1 68 ? 4.324 -24.625 7.953 1 94.12 68 TYR A CA 1
ATOM 511 C C . TYR A 1 68 ? 2.816 -24.719 7.738 1 94.12 68 TYR A C 1
ATOM 513 O O . TYR A 1 68 ? 2.047 -24.734 8.703 1 94.12 68 TYR A O 1
ATOM 521 N N . GLY A 1 69 ? 2.422 -24.812 6.523 1 91.94 69 GLY A N 1
ATOM 522 C CA . GLY A 1 69 ? 0.996 -24.875 6.246 1 91.94 69 GLY A CA 1
ATOM 523 C C . GLY A 1 69 ? 0.335 -23.516 6.16 1 91.94 69 GLY A C 1
ATOM 524 O O . GLY A 1 69 ? 0.954 -22.5 6.477 1 91.94 69 GLY A O 1
ATOM 525 N N . ASN A 1 70 ? -0.867 -23.5 5.766 1 91 70 ASN A N 1
ATOM 526 C CA . ASN A 1 70 ? -1.585 -22.281 5.445 1 91 70 ASN A CA 1
ATOM 527 C C . ASN A 1 70 ? -1.786 -21.406 6.688 1 91 70 ASN A C 1
ATOM 529 O O . ASN A 1 70 ? -1.357 -20.25 6.715 1 91 70 ASN A O 1
ATOM 533 N N . PHE A 1 71 ? -2.324 -21.938 7.715 1 90.94 71 PHE A N 1
ATOM 534 C CA . PHE A 1 71 ? -2.646 -21.156 8.906 1 90.94 71 PHE A CA 1
ATOM 535 C C . PHE A 1 71 ? -1.381 -20.594 9.547 1 90.94 71 PHE A C 1
ATOM 537 O O . PHE A 1 71 ? -1.231 -19.375 9.672 1 90.94 71 PHE A O 1
ATOM 544 N N . TYR A 1 72 ? -0.46 -21.438 9.82 1 93.19 72 TYR A N 1
ATOM 545 C CA . TYR A 1 72 ? 0.742 -21.031 10.539 1 93.19 72 TYR A CA 1
ATOM 546 C C . TYR A 1 72 ? 1.659 -20.203 9.641 1 93.19 72 TYR A C 1
ATOM 548 O O . TYR A 1 72 ? 2.348 -19.297 10.109 1 93.19 72 TYR A O 1
ATOM 556 N N . GLY A 1 73 ? 1.685 -20.547 8.344 1 94.94 73 GLY A N 1
ATOM 557 C CA . GLY A 1 73 ? 2.496 -19.797 7.406 1 94.94 73 GLY A CA 1
ATOM 558 C C . GLY A 1 73 ? 2.076 -18.344 7.289 1 94.94 73 GLY A C 1
ATOM 559 O O . GLY A 1 73 ? 2.922 -17.438 7.293 1 94.94 73 GLY A O 1
ATOM 560 N N . VAL A 1 74 ? 0.8 -18.156 7.23 1 94.31 74 VAL A N 1
ATOM 561 C CA . VAL A 1 74 ? 0.274 -16.797 7.113 1 94.31 74 VAL A CA 1
ATOM 562 C C . VAL A 1 74 ? 0.522 -16.031 8.414 1 94.31 74 VAL A C 1
ATOM 564 O O . VAL A 1 74 ? 0.951 -14.883 8.391 1 94.31 74 VAL A O 1
ATOM 567 N N . LEU A 1 75 ? 0.315 -16.672 9.508 1 94.5 75 LEU A N 1
ATOM 568 C CA . LEU A 1 75 ? 0.525 -16.047 10.805 1 94.5 75 LEU A CA 1
ATOM 569 C C . LEU A 1 75 ? 1.987 -15.664 10.992 1 94.5 75 LEU A C 1
ATOM 571 O O . LEU A 1 75 ? 2.285 -14.57 11.477 1 94.5 75 LEU A O 1
ATOM 575 N N . LEU A 1 76 ? 2.836 -16.547 10.633 1 96 76 LEU A N 1
ATOM 576 C CA . LEU A 1 76 ? 4.266 -16.281 10.742 1 96 76 LEU A CA 1
ATOM 577 C C . LEU A 1 76 ? 4.672 -15.102 9.859 1 96 76 LEU A C 1
ATOM 579 O O . LEU A 1 76 ? 5.504 -14.281 10.25 1 96 76 LEU A O 1
ATOM 583 N N . THR A 1 77 ? 4.117 -15.023 8.672 1 96.38 77 THR A N 1
ATOM 584 C CA . THR A 1 77 ? 4.383 -13.906 7.766 1 96.38 77 THR A CA 1
ATOM 585 C C . THR A 1 77 ? 3.996 -12.586 8.414 1 96.38 77 THR A C 1
ATOM 587 O O . THR A 1 77 ? 4.773 -11.625 8.406 1 96.38 77 THR A O 1
ATOM 590 N N . MET A 1 78 ? 2.848 -12.578 9.016 1 96 78 MET A N 1
ATOM 591 C CA . MET A 1 78 ? 2.359 -11.359 9.656 1 96 78 MET A CA 1
ATOM 592 C C . MET A 1 78 ? 3.209 -11.008 10.875 1 96 78 MET A C 1
ATOM 594 O O . MET A 1 78 ? 3.498 -9.828 11.109 1 96 78 MET A O 1
ATOM 598 N N . MET A 1 79 ? 3.555 -11.953 11.594 1 96.62 79 MET A N 1
ATOM 599 C CA . MET A 1 79 ? 4.348 -11.719 12.797 1 96.62 79 MET A CA 1
ATOM 600 C C . MET A 1 79 ? 5.707 -11.125 12.445 1 96.62 79 MET A C 1
ATOM 602 O O . MET A 1 79 ? 6.156 -10.172 13.094 1 96.62 79 MET A O 1
ATOM 606 N N . TYR A 1 80 ? 6.344 -11.656 11.492 1 95.81 80 TYR A N 1
ATOM 607 C CA . TYR A 1 80 ? 7.652 -11.141 11.109 1 95.81 80 TYR A CA 1
ATOM 608 C C . TYR A 1 80 ? 7.527 -9.773 10.453 1 95.81 80 TYR A C 1
ATOM 610 O O . TYR A 1 80 ? 8.398 -8.914 10.617 1 95.81 80 TYR A O 1
ATOM 618 N N . MET A 1 81 ? 6.441 -9.609 9.672 1 96.25 81 MET A N 1
ATOM 619 C CA . MET A 1 81 ? 6.184 -8.273 9.133 1 96.25 81 MET A CA 1
ATOM 620 C C . MET A 1 81 ? 6.031 -7.258 10.258 1 96.25 81 MET A C 1
ATOM 622 O O . MET A 1 81 ? 6.66 -6.199 10.234 1 96.25 81 MET A O 1
ATOM 626 N N . LEU A 1 82 ? 5.293 -7.637 11.273 1 97.25 82 LEU A N 1
ATOM 627 C CA . LEU A 1 82 ? 5.07 -6.738 12.398 1 97.25 82 LEU A CA 1
ATOM 628 C C . LEU A 1 82 ? 6.359 -6.527 13.188 1 97.25 82 LEU A C 1
ATOM 630 O O . LEU A 1 82 ? 6.602 -5.438 13.711 1 97.25 82 LEU A O 1
ATOM 634 N N . SER A 1 83 ? 7.156 -7.539 13.305 1 96.75 83 SER A N 1
ATOM 635 C CA . SER A 1 83 ? 8.445 -7.379 13.969 1 96.75 83 SER A CA 1
ATOM 636 C C . SER A 1 83 ? 9.328 -6.387 13.219 1 96.75 83 SER A C 1
ATOM 638 O O . SER A 1 83 ? 10.07 -5.621 13.836 1 96.75 83 SER A O 1
ATOM 640 N N . GLY A 1 84 ? 9.281 -6.438 11.891 1 95.12 84 GLY A N 1
ATOM 641 C CA . GLY A 1 84 ? 9.977 -5.438 11.094 1 95.12 84 GLY A CA 1
ATOM 642 C C . GLY A 1 84 ? 9.477 -4.027 11.336 1 95.12 84 GLY A C 1
ATOM 643 O O . GLY A 1 84 ? 10.266 -3.088 11.43 1 95.12 84 GLY A O 1
ATOM 644 N N . VAL A 1 85 ? 8.164 -3.914 11.492 1 96.19 85 VAL A N 1
ATOM 645 C CA . VAL A 1 85 ? 7.543 -2.623 11.781 1 96.19 85 VAL A CA 1
ATOM 646 C C . VAL A 1 85 ? 8.039 -2.107 13.133 1 96.19 85 VAL A C 1
ATOM 648 O O . VAL A 1 85 ? 8.453 -0.95 13.25 1 96.19 85 VAL A O 1
ATOM 651 N N . ILE A 1 86 ? 7.988 -2.938 14.086 1 95.88 86 ILE A N 1
ATOM 652 C CA . ILE A 1 86 ? 8.414 -2.57 15.438 1 95.88 86 ILE A CA 1
ATOM 653 C C . ILE A 1 86 ? 9.891 -2.182 15.422 1 95.88 86 ILE A C 1
ATOM 655 O O . ILE A 1 86 ? 10.281 -1.188 16.047 1 95.88 86 ILE A O 1
ATOM 659 N N . PHE A 1 87 ? 10.68 -2.902 14.75 1 92.75 87 PHE A N 1
ATOM 660 C CA . PHE A 1 87 ? 12.102 -2.617 14.633 1 92.75 87 PHE A CA 1
ATOM 661 C C . PHE A 1 87 ? 12.336 -1.244 14.016 1 92.75 87 PHE A C 1
ATOM 663 O O . PHE A 1 87 ? 13.125 -0.452 14.531 1 92.75 87 PHE A O 1
ATOM 670 N N . ALA A 1 88 ? 11.664 -0.963 12.938 1 92.25 88 ALA A N 1
ATOM 671 C CA . ALA A 1 88 ? 11.797 0.336 12.281 1 92.25 88 ALA A CA 1
ATOM 672 C C . ALA A 1 88 ? 11.305 1.459 13.188 1 92.25 88 ALA A C 1
ATOM 674 O O . ALA A 1 88 ? 11.891 2.543 13.227 1 92.25 88 ALA A O 1
ATOM 675 N N . MET A 1 89 ? 10.234 1.165 13.906 1 93.12 89 MET A N 1
ATOM 676 C CA . MET A 1 89 ? 9.695 2.137 14.844 1 93.12 89 MET A CA 1
ATOM 677 C C . MET A 1 89 ? 10.711 2.461 15.938 1 93.12 89 MET A C 1
ATOM 679 O O . MET A 1 89 ? 10.836 3.615 16.359 1 93.12 89 MET A O 1
ATOM 683 N N . LEU A 1 90 ? 11.375 1.477 16.375 1 91.38 90 LEU A N 1
ATOM 684 C CA . LEU A 1 90 ? 12.391 1.667 17.406 1 91.38 90 LEU A CA 1
ATOM 685 C C . LEU A 1 90 ? 13.555 2.498 16.859 1 91.38 90 LEU A C 1
ATOM 687 O O . LEU A 1 90 ? 14.039 3.4 17.547 1 91.38 90 LEU A O 1
ATOM 691 N N . ILE A 1 91 ? 13.984 2.246 15.664 1 88.56 91 ILE A N 1
ATOM 692 C CA . ILE A 1 91 ? 15.039 3.039 15.039 1 88.56 91 ILE A CA 1
ATOM 693 C C . ILE A 1 91 ? 14.586 4.492 14.922 1 88.56 91 ILE A C 1
ATOM 695 O O . ILE A 1 91 ? 15.359 5.41 15.227 1 88.56 91 ILE A O 1
ATOM 699 N N . ASP A 1 92 ? 13.375 4.605 14.477 1 89.5 92 ASP A N 1
ATOM 700 C CA . ASP A 1 92 ? 12.781 5.934 14.312 1 89.5 92 ASP A CA 1
ATOM 701 C C . ASP A 1 92 ? 12.773 6.695 15.633 1 89.5 92 ASP A C 1
ATOM 703 O O . ASP A 1 92 ? 13.055 7.891 15.672 1 89.5 92 ASP A O 1
ATOM 707 N N . LYS A 1 93 ? 12.461 6.047 16.734 1 87.75 93 LYS A N 1
ATOM 708 C CA . LYS A 1 93 ? 12.375 6.66 18.062 1 87.75 93 LYS A CA 1
ATOM 709 C C . LYS A 1 93 ? 13.766 6.996 18.594 1 87.75 93 LYS A C 1
ATOM 711 O O . LYS A 1 93 ? 13.938 7.988 19.297 1 87.75 93 LYS A O 1
ATOM 716 N N . PHE A 1 94 ? 14.719 6.219 18.234 1 87.56 94 PHE A N 1
ATOM 717 C CA . PHE A 1 94 ? 16.047 6.371 18.812 1 87.56 94 PHE A CA 1
ATOM 718 C C . PHE A 1 94 ? 16.859 7.418 18.047 1 87.56 94 PHE A C 1
ATOM 720 O O . PHE A 1 94 ? 17.875 7.91 18.531 1 87.56 94 PHE A O 1
ATOM 727 N N . ILE A 1 95 ? 16.484 7.684 16.844 1 83.81 95 ILE A N 1
ATOM 728 C CA . ILE A 1 95 ? 17.141 8.75 16.109 1 83.81 95 ILE A CA 1
ATOM 729 C C . ILE A 1 95 ? 16.625 10.109 16.578 1 83.81 95 ILE A C 1
ATOM 731 O O . ILE A 1 95 ? 15.438 10.398 16.469 1 83.81 95 ILE A O 1
ATOM 735 N N . PRO A 1 96 ? 17.438 10.883 17.344 1 69.38 96 PRO A N 1
ATOM 736 C CA . PRO A 1 96 ? 17.047 12.133 18 1 69.38 96 PRO A CA 1
ATOM 737 C C . PRO A 1 96 ? 16.422 13.141 17.031 1 69.38 96 PRO A C 1
ATOM 739 O O . PRO A 1 96 ? 16.797 13.18 15.859 1 69.38 96 PRO A O 1
ATOM 742 N N . HIS A 1 97 ? 15.219 13.695 17.281 1 63.97 97 HIS A N 1
ATOM 743 C CA . HIS A 1 97 ? 14.656 14.836 16.562 1 63.97 97 HIS A CA 1
ATOM 744 C C . HIS A 1 97 ? 15.586 16.047 16.625 1 63.97 97 HIS A C 1
ATOM 746 O O . HIS A 1 97 ? 16.047 16.422 17.703 1 63.97 97 HIS A O 1
ATOM 752 N N . GLU A 1 98 ? 16.578 16.125 15.914 1 53.38 98 GLU A N 1
ATOM 753 C CA . GLU A 1 98 ? 17.516 17.219 16.047 1 53.38 98 GLU A CA 1
ATOM 754 C C . GLU A 1 98 ? 16.797 18.547 16.328 1 53.38 98 GLU A C 1
ATOM 756 O O . GLU A 1 98 ? 16.266 19.172 15.406 1 53.38 98 GLU A O 1
ATOM 761 N N . SER A 1 99 ? 15.914 18.75 17.234 1 45.47 99 SER A N 1
ATOM 762 C CA . SER A 1 99 ? 15.445 20.062 17.672 1 45.47 99 SER A CA 1
ATOM 763 C C . SER A 1 99 ? 16.562 21.094 17.578 1 45.47 99 SER A C 1
ATOM 765 O O . SER A 1 99 ? 16.312 22.234 17.188 1 45.47 99 SER A O 1
ATOM 767 N N . HIS A 1 100 ? 17.547 20.969 18.531 1 43.72 100 HIS A N 1
ATOM 768 C CA . HIS A 1 100 ? 18.203 22.109 19.141 1 43.72 100 HIS A CA 1
ATOM 769 C C . HIS A 1 100 ? 18.969 22.938 18.109 1 43.72 100 HIS A C 1
ATOM 771 O O . HIS A 1 100 ? 19.5 24 18.422 1 43.72 100 HIS A O 1
ATOM 777 N N . LEU A 1 101 ? 19.656 22.359 17.312 1 41.81 101 LEU A N 1
ATOM 778 C CA . LEU A 1 101 ? 20.656 23.312 16.844 1 41.81 101 LEU A CA 1
ATOM 779 C C . LEU A 1 101 ? 20.031 24.312 15.875 1 41.81 101 LEU A C 1
ATOM 781 O O . LEU A 1 101 ? 20.641 25.344 15.555 1 41.81 101 LEU A O 1
ATOM 785 N N . LEU A 1 102 ? 19.188 23.906 14.82 1 45.06 102 LEU A N 1
ATOM 786 C CA . LEU A 1 102 ? 19.125 24.859 13.727 1 45.06 102 LEU A CA 1
ATOM 787 C C . LEU A 1 102 ? 17.906 25.766 13.891 1 45.06 102 LEU A C 1
ATOM 789 O O . LEU A 1 102 ? 16.859 25.344 14.398 1 45.06 102 LEU A O 1
ATOM 793 N N . SER A 1 103 ? 17.984 27.031 13.75 1 43.12 103 SER A N 1
ATOM 794 C CA . SER A 1 103 ? 17.062 28.156 13.633 1 43.12 103 SER A CA 1
ATOM 795 C C . SER A 1 103 ? 15.797 27.75 12.883 1 43.12 103 SER A C 1
ATOM 797 O O . SER A 1 103 ? 15.781 26.734 12.188 1 43.12 103 SER A O 1
ATOM 799 N N . SER A 1 104 ? 14.672 28.578 12.898 1 48.84 104 SER A N 1
ATOM 800 C CA . SER A 1 104 ? 13.328 28.453 12.352 1 48.84 104 SER A CA 1
ATOM 801 C C . SER A 1 104 ? 13.336 27.641 11.055 1 48.84 104 SER A C 1
ATOM 803 O O . SER A 1 104 ? 12.531 26.719 10.883 1 48.84 104 SER A O 1
ATOM 805 N N . ASP A 1 105 ? 13.906 28.172 9.891 1 52.81 105 ASP A N 1
ATOM 806 C CA . ASP A 1 105 ? 14.242 27.5 8.633 1 52.81 105 ASP A CA 1
ATOM 807 C C . ASP A 1 105 ? 14.914 26.156 8.891 1 52.81 105 ASP A C 1
ATOM 809 O O . ASP A 1 105 ? 14.805 25.234 8.078 1 52.81 105 ASP A O 1
ATOM 813 N N . ASN A 1 106 ? 15.086 26.031 10.188 1 71.06 106 ASN A N 1
ATOM 814 C CA . ASN A 1 106 ? 15.969 24.984 10.711 1 71.06 106 ASN A CA 1
ATOM 815 C C . ASN A 1 106 ? 15.18 23.766 11.148 1 71.06 106 ASN A C 1
ATOM 817 O O . ASN A 1 106 ? 15.672 22.641 11.055 1 71.06 106 ASN A O 1
ATOM 821 N N . SER A 1 107 ? 13.789 24.078 11.367 1 78.44 107 SER A N 1
ATOM 822 C CA . SER A 1 107 ? 13.016 22.938 11.859 1 78.44 107 SER A CA 1
ATOM 823 C C . SER A 1 107 ? 12.664 21.984 10.734 1 78.44 107 SER A C 1
ATOM 825 O O . SER A 1 107 ? 12.781 20.766 10.891 1 78.44 107 SER A O 1
ATOM 827 N N . ASN A 1 108 ? 12.328 22.578 9.578 1 83.19 108 ASN A N 1
ATOM 828 C CA . ASN A 1 108 ? 11.984 21.734 8.438 1 83.19 108 ASN A CA 1
ATOM 829 C C . ASN A 1 108 ? 13.203 20.953 7.934 1 83.19 108 ASN A C 1
ATOM 831 O O . ASN A 1 108 ? 13.086 19.797 7.555 1 83.19 108 ASN A O 1
ATOM 835 N N . ASN A 1 109 ? 14.297 21.625 8 1 87.12 109 ASN A N 1
ATOM 836 C CA . ASN A 1 109 ? 15.523 20.969 7.566 1 87.12 109 ASN A CA 1
ATOM 837 C C . ASN A 1 109 ? 15.906 19.812 8.5 1 87.12 109 ASN A C 1
ATOM 839 O O . ASN A 1 109 ? 16.344 18.766 8.047 1 87.12 109 ASN A O 1
ATOM 843 N N . ALA A 1 110 ? 15.68 20.125 9.742 1 89.44 110 ALA A N 1
ATOM 844 C CA . ALA A 1 110 ? 15.992 19.094 10.719 1 89.44 110 ALA A CA 1
ATOM 845 C C . ALA A 1 110 ? 15.078 17.875 10.539 1 89.44 110 ALA A C 1
ATOM 847 O O . ALA A 1 110 ? 15.539 16.734 10.633 1 89.44 110 ALA A O 1
ATOM 848 N N . LYS A 1 111 ? 13.891 18.141 10.266 1 89.75 111 LYS A N 1
ATOM 849 C CA . LYS A 1 111 ? 12.93 17.062 10.047 1 89.75 111 LYS A CA 1
ATOM 850 C C . LYS A 1 111 ? 13.281 16.266 8.805 1 89.75 111 LYS A C 1
ATOM 852 O O . LYS A 1 111 ? 13.227 15.031 8.82 1 89.75 111 LYS A O 1
ATOM 857 N N . LEU A 1 112 ? 13.656 16.984 7.824 1 91.44 112 LEU A N 1
ATOM 858 C CA . LEU A 1 112 ? 14 16.297 6.578 1 91.44 112 LEU A CA 1
ATOM 859 C C . LEU A 1 112 ? 15.266 15.469 6.746 1 91.44 112 LEU A C 1
ATOM 861 O O . LEU A 1 112 ? 15.367 14.367 6.199 1 91.44 112 LEU A O 1
ATOM 865 N N . PHE A 1 113 ? 16.203 16.031 7.41 1 93.25 113 PHE A N 1
ATOM 866 C CA . PHE A 1 113 ? 17.422 15.281 7.645 1 93.25 113 PHE A CA 1
ATOM 867 C C . PHE A 1 113 ? 17.125 13.984 8.391 1 93.25 113 PHE A C 1
ATOM 869 O O . PHE A 1 113 ? 17.656 12.93 8.047 1 93.25 113 PHE A O 1
ATOM 876 N N . ARG A 1 114 ? 16.281 14.086 9.336 1 92.81 114 ARG A N 1
ATOM 877 C CA . ARG A 1 114 ? 15.898 12.914 10.117 1 92.81 114 ARG A CA 1
ATOM 878 C C . ARG A 1 114 ? 15.219 11.875 9.227 1 92.81 114 ARG A C 1
ATOM 880 O O . ARG A 1 114 ? 15.469 10.672 9.367 1 92.81 114 ARG A O 1
ATOM 887 N N . VAL A 1 115 ? 14.359 12.336 8.391 1 92.94 115 VAL A N 1
ATOM 888 C CA . VAL A 1 115 ? 13.695 11.438 7.449 1 92.94 115 VAL A CA 1
ATOM 889 C C . VAL A 1 115 ? 14.742 10.688 6.625 1 92.94 115 VAL A C 1
ATOM 891 O O . VAL A 1 115 ? 14.656 9.469 6.465 1 92.94 115 VAL A O 1
ATOM 894 N N . GLY A 1 116 ? 15.742 11.438 6.129 1 94.56 116 GLY A N 1
ATOM 895 C CA . GLY A 1 116 ? 16.812 10.828 5.363 1 94.56 116 GLY A CA 1
ATOM 896 C C . GLY A 1 116 ? 17.609 9.812 6.16 1 94.56 116 GLY A C 1
ATOM 897 O O . GLY A 1 116 ? 17.953 8.742 5.648 1 94.56 116 GLY A O 1
ATOM 898 N N . LEU A 1 117 ? 17.875 10.117 7.363 1 94.5 117 LEU A N 1
ATOM 899 C CA . LEU A 1 117 ? 18.672 9.242 8.219 1 94.5 117 LEU A CA 1
ATOM 900 C C . LEU A 1 117 ? 17.906 7.965 8.547 1 94.5 117 LEU A C 1
ATOM 902 O O . LEU A 1 117 ? 18.484 6.871 8.492 1 94.5 117 LEU A O 1
ATOM 906 N N . VAL A 1 118 ? 16.688 8.094 8.891 1 92.81 118 VAL A N 1
ATOM 907 C CA . VAL A 1 118 ? 15.859 6.938 9.203 1 92.81 118 VAL A CA 1
ATOM 908 C C . VAL A 1 118 ? 15.727 6.043 7.977 1 92.81 118 VAL A C 1
ATOM 910 O O . VAL A 1 118 ? 15.852 4.82 8.07 1 92.81 118 VAL A O 1
ATOM 913 N N . ALA A 1 119 ? 15.523 6.676 6.863 1 94.25 119 ALA A N 1
ATOM 914 C CA . ALA A 1 119 ? 15.445 5.926 5.609 1 94.25 119 ALA A CA 1
ATOM 915 C C . ALA A 1 119 ? 16.75 5.207 5.316 1 94.25 119 ALA A C 1
ATOM 917 O O . ALA A 1 119 ? 16.75 4.035 4.93 1 94.25 119 ALA A O 1
ATOM 918 N N . MET A 1 120 ? 17.859 5.926 5.52 1 95.25 120 MET A N 1
ATOM 919 C CA . MET A 1 120 ? 19.172 5.348 5.266 1 95.25 120 MET A CA 1
ATOM 920 C C . MET A 1 120 ? 19.391 4.098 6.113 1 95.25 120 MET A C 1
ATOM 922 O O . MET A 1 120 ? 19.781 3.053 5.594 1 95.25 120 MET A O 1
ATOM 926 N N . ILE A 1 121 ? 19.094 4.141 7.332 1 94.06 121 ILE A N 1
ATOM 927 C CA . ILE A 1 121 ? 19.312 3.021 8.242 1 94.06 121 ILE A CA 1
ATOM 928 C C . ILE A 1 121 ? 18.375 1.871 7.867 1 94.06 121 ILE A C 1
ATOM 930 O O . ILE A 1 121 ? 18.812 0.72 7.77 1 94.06 121 ILE A O 1
ATOM 934 N N . ALA A 1 122 ? 17.141 2.219 7.664 1 90.62 122 ALA A N 1
ATOM 935 C CA . ALA A 1 122 ? 16.156 1.205 7.305 1 90.62 122 ALA A CA 1
ATOM 936 C C . ALA A 1 122 ? 16.531 0.511 6 1 90.62 122 ALA A C 1
ATOM 938 O O . ALA A 1 122 ? 16.453 -0.716 5.898 1 90.62 122 ALA A O 1
ATOM 939 N N . ILE A 1 123 ? 16.922 1.283 5.035 1 92.5 123 ILE A N 1
ATOM 940 C CA . ILE A 1 123 ? 17.266 0.75 3.719 1 92.5 123 ILE A CA 1
ATOM 941 C C . ILE A 1 123 ? 18.547 -0.067 3.805 1 92.5 123 ILE A C 1
ATOM 943 O O . ILE A 1 123 ? 18.703 -1.08 3.115 1 92.5 123 ILE A O 1
ATOM 947 N N . THR A 1 124 ? 19.484 0.383 4.637 1 93.69 124 THR A N 1
ATOM 948 C CA . THR A 1 124 ? 20.688 -0.405 4.883 1 93.69 124 THR A CA 1
ATOM 949 C C . THR A 1 124 ? 20.328 -1.805 5.371 1 93.69 124 THR A C 1
ATOM 951 O O . THR A 1 124 ? 20.844 -2.799 4.863 1 93.69 124 THR A O 1
ATOM 954 N N . LEU A 1 125 ? 19.469 -1.908 6.25 1 89.44 125 LEU A N 1
ATOM 955 C CA . LEU A 1 125 ? 19.047 -3.184 6.82 1 89.44 125 LEU A CA 1
ATOM 956 C C . LEU A 1 125 ? 18.281 -4.008 5.797 1 89.44 125 LEU A C 1
ATOM 958 O O . LEU A 1 125 ? 18.359 -5.238 5.793 1 89.44 125 LEU A O 1
ATOM 962 N N . HIS A 1 126 ? 17.547 -3.314 4.98 1 88.94 126 HIS A N 1
ATOM 963 C CA . HIS A 1 126 ? 16.766 -3.949 3.92 1 88.94 126 HIS A CA 1
ATOM 964 C C . HIS A 1 126 ? 17.672 -4.492 2.822 1 88.94 126 HIS A C 1
ATOM 966 O O . HIS A 1 126 ? 17.484 -5.613 2.344 1 88.94 126 HIS A O 1
ATOM 972 N N . ASN A 1 127 ? 18.672 -3.725 2.475 1 93.44 127 ASN A N 1
ATOM 973 C CA . ASN A 1 127 ? 19.547 -4.066 1.368 1 93.44 127 ASN A CA 1
ATOM 974 C C . ASN A 1 127 ? 20.438 -5.266 1.708 1 93.44 127 ASN A C 1
ATOM 976 O O . ASN A 1 127 ? 20.859 -6.004 0.816 1 93.44 127 ASN A O 1
ATOM 980 N N . PHE A 1 128 ? 20.609 -5.484 2.969 1 91 128 PHE A N 1
ATOM 981 C CA . PHE A 1 128 ? 21.469 -6.59 3.395 1 91 128 PHE A CA 1
ATOM 982 C C . PHE A 1 128 ? 20.875 -7.93 2.984 1 91 128 PHE A C 1
ATOM 984 O O . PHE A 1 128 ? 21.5 -8.711 2.277 1 91 128 PHE A O 1
ATOM 991 N N . PRO A 1 129 ? 19.641 -8.227 3.311 1 88.75 129 PRO A N 1
ATOM 992 C CA . PRO A 1 129 ? 18.984 -9.469 2.887 1 88.75 129 PRO A CA 1
ATOM 993 C C . PRO A 1 129 ? 18.875 -9.586 1.369 1 88.75 129 PRO A C 1
ATOM 995 O O . PRO A 1 129 ? 18.969 -10.688 0.824 1 88.75 129 PRO A O 1
ATOM 998 N N . GLU A 1 130 ? 18.672 -8.508 0.708 1 89.75 130 GLU A N 1
ATOM 999 C CA . GLU A 1 130 ? 18.594 -8.523 -0.749 1 89.75 130 GLU A CA 1
ATOM 1000 C C . GLU A 1 130 ? 19.906 -8.953 -1.378 1 89.75 130 GLU A C 1
ATOM 1002 O O . GLU A 1 130 ? 19.922 -9.625 -2.408 1 89.75 130 GLU A O 1
ATOM 1007 N N . GLY A 1 131 ? 20.969 -8.484 -0.736 1 92.94 131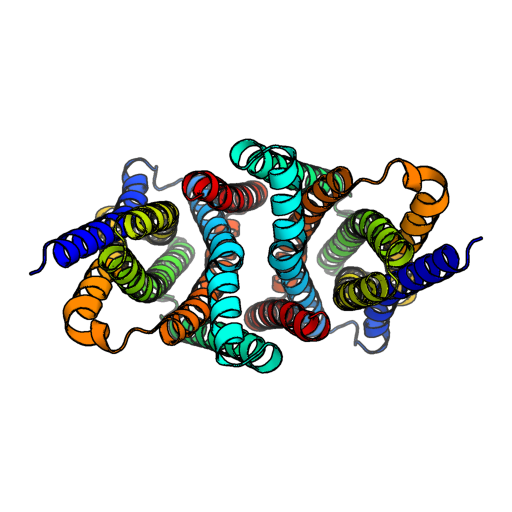 GLY A N 1
ATOM 1008 C CA . GLY A 1 131 ? 22.281 -8.945 -1.182 1 92.94 131 GLY A CA 1
ATOM 1009 C C . GLY A 1 131 ? 22.438 -10.445 -1.085 1 92.94 131 GLY A C 1
ATOM 1010 O O . GLY A 1 131 ? 22.984 -11.078 -1.998 1 92.94 131 GLY A O 1
ATOM 1011 N N . ILE A 1 132 ? 21.969 -10.977 -0.035 1 89.88 132 ILE A N 1
ATOM 1012 C CA . ILE A 1 132 ? 22.031 -12.422 0.176 1 89.88 132 ILE A CA 1
ATOM 1013 C C . ILE A 1 132 ? 21.188 -13.133 -0.875 1 89.88 132 ILE A C 1
ATOM 1015 O O . ILE A 1 132 ? 21.641 -14.078 -1.518 1 89.88 132 ILE A O 1
ATOM 1019 N N . ALA A 1 133 ? 20 -12.641 -1.083 1 87.19 133 ALA A N 1
ATOM 1020 C CA . ALA A 1 133 ? 19.062 -13.25 -2.033 1 87.19 133 ALA A CA 1
ATOM 1021 C C . ALA A 1 133 ? 19.625 -13.195 -3.453 1 87.19 133 ALA A C 1
ATOM 1023 O O . ALA A 1 133 ? 19.531 -14.172 -4.199 1 87.19 133 ALA A O 1
ATOM 1024 N N . THR A 1 134 ? 20.141 -12.086 -3.787 1 91.06 134 THR A N 1
ATOM 1025 C CA . THR A 1 134 ? 20.719 -11.93 -5.121 1 91.06 134 THR A CA 1
ATOM 1026 C C . THR A 1 134 ? 21.891 -12.883 -5.32 1 91.06 134 THR A C 1
ATOM 1028 O O . THR A 1 134 ? 22.016 -13.516 -6.367 1 91.06 134 THR A O 1
ATOM 1031 N N . PHE A 1 135 ? 22.688 -12.953 -4.332 1 91.75 135 PHE A N 1
ATOM 1032 C CA . PHE A 1 135 ? 23.828 -13.859 -4.41 1 91.75 135 PHE A CA 1
ATOM 1033 C C . PHE A 1 135 ? 23.359 -15.305 -4.559 1 91.75 135 PHE A C 1
ATOM 1035 O O . PHE A 1 135 ? 23.828 -16.016 -5.445 1 91.75 135 PHE A O 1
ATOM 1042 N N . MET A 1 136 ? 22.484 -15.695 -3.74 1 87.44 136 MET A N 1
ATOM 1043 C CA . MET A 1 136 ? 22.031 -17.094 -3.721 1 87.44 136 MET A CA 1
ATOM 1044 C C . MET A 1 136 ? 21.359 -17.453 -5.035 1 87.44 136 MET A C 1
ATOM 1046 O O . MET A 1 136 ? 21.562 -18.547 -5.559 1 87.44 136 MET A O 1
ATOM 1050 N N . SER A 1 137 ? 20.531 -16.594 -5.516 1 86.5 137 SER A N 1
ATOM 1051 C CA . SER A 1 137 ? 19.844 -16.875 -6.773 1 86.5 137 SER A CA 1
ATOM 1052 C C . SER A 1 137 ? 20.828 -16.969 -7.934 1 86.5 137 SER A C 1
ATOM 1054 O O . SER A 1 137 ? 20.703 -17.859 -8.781 1 86.5 137 SER A O 1
ATOM 1056 N N . GLY A 1 138 ? 21.797 -16.047 -7.965 1 89.38 138 GLY A N 1
ATOM 1057 C CA . GLY A 1 138 ? 22.797 -16.078 -9.016 1 89.38 138 GLY A CA 1
ATOM 1058 C C . GLY A 1 138 ? 23.75 -17.25 -8.914 1 89.38 138 GLY A C 1
ATOM 1059 O O . GLY A 1 138 ? 24.219 -17.766 -9.93 1 89.38 138 GLY A O 1
ATOM 1060 N N . TYR A 1 139 ? 23.953 -17.641 -7.691 1 88.5 139 TYR A N 1
ATOM 1061 C CA . TYR A 1 139 ? 24.828 -18.781 -7.453 1 88.5 139 TYR A CA 1
ATOM 1062 C C . TYR A 1 139 ? 24.172 -20.078 -7.922 1 88.5 139 TYR A C 1
ATOM 1064 O O . TYR A 1 139 ? 24.844 -20.953 -8.477 1 88.5 139 TYR A O 1
ATOM 1072 N N . GLN A 1 140 ? 22.906 -20.125 -7.707 1 86.31 140 GLN A N 1
ATOM 1073 C CA . GLN A 1 140 ? 22.172 -21.344 -8.047 1 86.31 140 GLN A CA 1
ATOM 1074 C C . GLN A 1 140 ? 21.844 -21.375 -9.539 1 86.31 140 GLN A C 1
ATOM 1076 O O . GLN A 1 140 ? 21.891 -22.438 -10.164 1 86.31 140 GLN A O 1
ATOM 1081 N N . ASP A 1 141 ? 21.438 -20.25 -10.031 1 89.88 141 ASP A N 1
ATOM 1082 C CA . ASP A 1 141 ? 21 -20.141 -11.422 1 89.88 141 ASP A CA 1
ATOM 1083 C C . ASP A 1 141 ? 21.297 -18.75 -11.977 1 89.88 141 ASP A C 1
ATOM 1085 O O . ASP A 1 141 ? 20.719 -17.75 -11.523 1 89.88 141 ASP A O 1
ATOM 1089 N N . ALA A 1 142 ? 22.094 -18.719 -12.969 1 90.69 142 ALA A N 1
ATOM 1090 C CA . ALA A 1 142 ? 22.562 -17.453 -13.531 1 90.69 142 ALA A CA 1
ATOM 1091 C C . ALA A 1 142 ? 21.391 -16.641 -14.078 1 90.69 142 ALA A C 1
ATOM 1093 O O . ALA A 1 142 ? 21.312 -15.438 -13.859 1 90.69 142 ALA A O 1
ATOM 1094 N N . ALA A 1 143 ? 20.562 -17.344 -14.781 1 89 143 ALA A N 1
ATOM 1095 C CA . ALA A 1 143 ? 19.422 -16.656 -15.383 1 89 143 ALA A CA 1
ATOM 1096 C C . ALA A 1 143 ? 18.5 -16.078 -14.305 1 89 143 ALA A C 1
ATOM 1098 O O . ALA A 1 143 ? 18.047 -14.93 -14.414 1 89 143 ALA A O 1
ATOM 1099 N N . LEU A 1 144 ? 18.312 -16.797 -13.32 1 84.94 144 LEU A N 1
ATOM 1100 C CA . LEU A 1 144 ? 17.5 -16.344 -12.195 1 84.94 144 LEU A CA 1
ATOM 1101 C C . LEU A 1 144 ? 18.172 -15.18 -11.477 1 84.94 144 LEU A C 1
ATOM 1103 O O . LEU A 1 144 ? 17.516 -14.195 -11.117 1 84.94 144 LEU A O 1
ATOM 1107 N N . GLY A 1 145 ? 19.438 -15.352 -11.312 1 87.69 145 GLY A N 1
ATOM 1108 C CA . GLY A 1 145 ? 20.203 -14.297 -10.664 1 87.69 145 GLY A CA 1
ATOM 1109 C C . GLY A 1 145 ? 20.141 -12.977 -11.406 1 87.69 145 GLY A C 1
ATOM 1110 O O . GLY A 1 145 ? 19.969 -11.922 -10.797 1 87.69 145 GLY A O 1
ATOM 1111 N N . ILE A 1 146 ? 20.266 -13.008 -12.664 1 90.56 146 ILE A N 1
ATOM 1112 C CA . ILE A 1 146 ? 20.203 -11.812 -13.492 1 90.56 146 ILE A CA 1
ATOM 1113 C C . ILE A 1 146 ? 18.828 -11.18 -13.375 1 90.56 146 ILE A C 1
ATOM 1115 O O . ILE A 1 146 ? 18.703 -9.969 -13.164 1 90.56 146 ILE A O 1
ATOM 1119 N N . SER A 1 147 ? 17.844 -11.992 -13.461 1 85 147 SER A N 1
ATOM 1120 C CA . SER A 1 147 ? 16.469 -11.5 -13.383 1 85 147 SER A CA 1
ATOM 1121 C C . SER A 1 147 ? 16.203 -10.812 -12.047 1 85 147 SER A C 1
ATOM 1123 O O . SER A 1 147 ? 15.641 -9.719 -12.008 1 85 147 SER A O 1
ATOM 1125 N N . ILE A 1 148 ? 16.656 -11.398 -11.039 1 84.75 148 ILE A N 1
ATOM 1126 C CA . ILE A 1 148 ? 16.422 -10.875 -9.695 1 84.75 148 ILE A CA 1
ATOM 1127 C C . ILE A 1 148 ? 17.266 -9.617 -9.492 1 84.75 148 ILE A C 1
ATOM 1129 O O . ILE A 1 148 ? 16.781 -8.625 -8.938 1 84.75 148 ILE A O 1
ATOM 1133 N N . SER A 1 149 ? 18.484 -9.719 -9.953 1 89.88 149 SER A N 1
ATOM 1134 C CA . SER A 1 149 ? 19.375 -8.562 -9.805 1 89.88 149 SER A CA 1
ATOM 1135 C C . SER A 1 149 ? 18.812 -7.344 -10.523 1 89.88 149 SER A C 1
ATOM 1137 O O . SER A 1 149 ? 18.891 -6.223 -10.016 1 89.88 149 SER A O 1
ATOM 1139 N N . VAL A 1 150 ? 18.281 -7.465 -11.609 1 87.56 150 VAL A N 1
ATOM 1140 C CA . VAL A 1 150 ? 17.703 -6.363 -12.375 1 87.56 150 VAL A CA 1
ATOM 1141 C C . VAL A 1 150 ? 16.484 -5.812 -11.648 1 87.56 150 VAL A C 1
ATOM 1143 O O . VAL A 1 150 ? 16.297 -4.598 -11.555 1 87.56 150 VAL A O 1
ATOM 1146 N N . ALA A 1 151 ? 15.68 -6.715 -11.234 1 83.31 151 ALA A N 1
ATOM 1147 C CA . ALA A 1 151 ? 14.492 -6.305 -10.484 1 83.31 151 ALA A CA 1
ATOM 1148 C C . ALA A 1 151 ? 14.875 -5.484 -9.25 1 83.31 151 ALA A C 1
ATOM 1150 O O . ALA A 1 151 ? 14.289 -4.434 -8.992 1 83.31 151 ALA A O 1
ATOM 1151 N N . ILE A 1 152 ? 15.859 -5.961 -8.57 1 88.38 152 ILE A N 1
ATOM 1152 C CA . ILE A 1 152 ? 16.312 -5.297 -7.355 1 88.38 152 ILE A CA 1
ATOM 1153 C C . ILE A 1 152 ? 16.953 -3.953 -7.707 1 88.38 152 ILE A C 1
ATOM 1155 O O . ILE A 1 152 ? 16.719 -2.953 -7.023 1 88.38 152 ILE A O 1
ATOM 1159 N N . ALA A 1 153 ? 17.75 -3.926 -8.742 1 90.44 153 ALA A N 1
ATOM 1160 C CA . ALA A 1 153 ? 18.375 -2.684 -9.188 1 90.44 153 ALA A CA 1
ATOM 1161 C C . ALA A 1 153 ? 17.328 -1.62 -9.492 1 90.44 153 ALA A C 1
ATOM 1163 O O . ALA A 1 153 ? 17.5 -0.445 -9.172 1 90.44 153 ALA A O 1
ATOM 1164 N N . MET A 1 154 ? 16.297 -1.96 -9.992 1 87.69 154 MET A N 1
ATOM 1165 C CA . MET A 1 154 ? 15.266 -1.02 -10.43 1 87.69 154 MET A CA 1
ATOM 1166 C C . MET A 1 154 ? 14.594 -0.359 -9.227 1 87.69 154 MET A C 1
ATOM 1168 O O . MET A 1 154 ? 14.266 0.827 -9.273 1 87.69 154 MET A O 1
ATOM 1172 N N . HIS A 1 155 ? 14.43 -1.087 -8.242 1 89.56 155 HIS A N 1
ATOM 1173 C CA . HIS A 1 155 ? 13.766 -0.431 -7.121 1 89.56 155 HIS A CA 1
ATOM 1174 C C . HIS A 1 155 ? 14.781 0.182 -6.164 1 89.56 155 HIS A C 1
ATOM 1176 O O . HIS A 1 155 ? 14.43 1.001 -5.312 1 89.56 155 HIS A O 1
ATOM 1182 N N . ASN A 1 156 ? 16.078 -0.194 -6.32 1 94.06 156 ASN A N 1
ATOM 1183 C CA . ASN A 1 156 ? 17.125 0.432 -5.523 1 94.06 156 ASN A CA 1
ATOM 1184 C C . ASN A 1 156 ? 17.312 1.897 -5.902 1 94.06 156 ASN A C 1
ATOM 1186 O O . ASN A 1 156 ? 17.75 2.705 -5.078 1 94.06 156 ASN A O 1
ATOM 1190 N N . ILE A 1 157 ? 16.984 2.258 -7.07 1 93.31 157 ILE A N 1
ATOM 1191 C CA . ILE A 1 157 ? 17.094 3.643 -7.512 1 93.31 157 ILE A CA 1
ATOM 1192 C C . ILE A 1 157 ? 16.141 4.523 -6.707 1 93.31 157 ILE A C 1
ATOM 1194 O O . ILE A 1 157 ? 16.562 5.488 -6.066 1 93.31 157 ILE A O 1
ATOM 1198 N N . PRO A 1 158 ? 14.883 4.125 -6.641 1 92.75 158 PRO A N 1
ATOM 1199 C CA . PRO A 1 158 ? 13.953 4.867 -5.777 1 92.75 158 PRO A CA 1
ATOM 1200 C C . PRO A 1 158 ? 14.406 4.898 -4.32 1 92.75 158 PRO A C 1
ATOM 1202 O O . PRO A 1 158 ? 14.25 5.918 -3.641 1 92.75 158 PRO A O 1
ATOM 1205 N N . GLU A 1 159 ? 14.969 3.842 -3.848 1 94.69 159 GLU A N 1
ATOM 1206 C CA . GLU A 1 159 ? 15.492 3.801 -2.486 1 94.69 159 GLU A CA 1
ATOM 1207 C C . GLU A 1 159 ? 16.625 4.812 -2.301 1 94.69 159 GLU A C 1
ATOM 1209 O O . GLU A 1 159 ? 16.703 5.48 -1.268 1 94.69 159 GLU A O 1
ATOM 1214 N N . GLY A 1 160 ? 17.469 4.863 -3.311 1 96.25 160 GLY A N 1
ATOM 1215 C CA . GLY A 1 160 ? 18.516 5.871 -3.279 1 96.25 160 GLY A CA 1
ATOM 1216 C C . GLY A 1 160 ? 17.984 7.289 -3.232 1 96.25 160 GLY A C 1
ATOM 1217 O O . GLY A 1 160 ? 18.484 8.125 -2.488 1 96.25 160 GLY A O 1
ATOM 1218 N N . ILE A 1 161 ? 16.984 7.539 -3.994 1 94.38 161 ILE A N 1
ATOM 1219 C CA . ILE A 1 161 ? 16.328 8.844 -4.02 1 94.38 161 ILE A CA 1
ATOM 1220 C C . ILE A 1 161 ? 15.727 9.141 -2.646 1 94.38 161 ILE A C 1
ATOM 1222 O O . ILE A 1 161 ? 15.852 10.258 -2.141 1 94.38 161 ILE A O 1
ATOM 1226 N N . ALA A 1 162 ? 15.125 8.164 -2 1 94.5 162 ALA A N 1
ATOM 1227 C CA . ALA A 1 162 ? 14.469 8.305 -0.702 1 94.5 162 ALA A CA 1
ATOM 1228 C C . ALA A 1 162 ? 15.469 8.742 0.369 1 94.5 162 ALA A C 1
ATOM 1230 O O . ALA A 1 162 ? 15.102 9.445 1.313 1 94.5 162 ALA A O 1
ATOM 1231 N N . VAL A 1 163 ? 16.719 8.336 0.207 1 96.38 163 VAL A N 1
ATOM 1232 C CA . VAL A 1 163 ? 17.766 8.688 1.167 1 96.38 163 VAL A CA 1
ATOM 1233 C C . VAL A 1 163 ? 18.406 10.016 0.771 1 96.38 163 VAL A C 1
ATOM 1235 O O . VAL A 1 163 ? 18.5 10.938 1.585 1 96.38 163 VAL A O 1
ATOM 1238 N N . ALA A 1 164 ? 18.734 10.203 -0.467 1 96.69 164 ALA A N 1
ATOM 1239 C CA . ALA A 1 164 ? 19.562 11.297 -0.944 1 96.69 164 ALA A CA 1
ATOM 1240 C C . ALA A 1 164 ? 18.812 12.617 -0.923 1 96.69 164 ALA A C 1
ATOM 1242 O O . ALA A 1 164 ? 19.375 13.648 -0.54 1 96.69 164 ALA A O 1
ATOM 1243 N N . MET A 1 165 ? 17.609 12.586 -1.282 1 94.62 165 MET A N 1
ATOM 1244 C CA . MET A 1 165 ? 16.875 13.828 -1.509 1 94.62 165 MET A CA 1
ATOM 1245 C C . MET A 1 165 ? 16.625 14.555 -0.194 1 94.62 165 MET A C 1
ATOM 1247 O O . MET A 1 165 ? 16.891 15.75 -0.077 1 94.62 165 MET A O 1
ATOM 1251 N N . PRO A 1 166 ? 16.109 13.805 0.838 1 94.19 166 PRO A N 1
ATOM 1252 C CA . PRO A 1 166 ? 15.922 14.531 2.098 1 94.19 166 PRO A CA 1
ATOM 1253 C C . PRO A 1 166 ? 17.234 15.023 2.691 1 94.19 166 PRO A C 1
ATOM 1255 O O . PRO A 1 166 ? 17.297 16.109 3.266 1 94.19 166 PRO A O 1
ATOM 1258 N N . ILE A 1 167 ? 18.297 14.312 2.568 1 94.62 167 ILE A N 1
ATOM 1259 C CA . ILE A 1 167 ? 19.609 14.727 3.088 1 94.62 167 ILE A CA 1
ATOM 1260 C C . ILE A 1 167 ? 20.109 15.938 2.309 1 94.62 167 ILE A C 1
ATOM 1262 O O . ILE A 1 167 ? 20.578 16.906 2.9 1 94.62 167 ILE A O 1
ATOM 1266 N N . TYR A 1 168 ? 19.953 15.891 1.028 1 94.62 168 TYR A N 1
ATOM 1267 C CA . TYR A 1 168 ? 20.391 17 0.192 1 94.62 168 TYR A CA 1
ATOM 1268 C C . TYR A 1 168 ? 19.594 18.266 0.505 1 94.62 168 TYR A C 1
ATOM 1270 O O . TYR A 1 168 ? 20.156 19.344 0.709 1 94.62 168 TYR A O 1
ATOM 1278 N N . TYR A 1 169 ? 18.312 18.109 0.578 1 91.62 169 TYR A N 1
ATOM 1279 C CA . TYR A 1 169 ? 17.453 19.266 0.793 1 91.62 169 TYR A CA 1
ATOM 1280 C C . TYR A 1 169 ? 17.672 19.859 2.176 1 91.62 169 TYR A C 1
ATOM 1282 O O . TYR A 1 169 ? 17.547 21.078 2.363 1 91.62 169 TYR A O 1
ATOM 1290 N N . SER A 1 170 ? 18.016 19.062 3.115 1 91.62 170 SER A N 1
ATOM 1291 C CA . SER A 1 170 ? 18.188 19.531 4.488 1 91.62 170 SER A CA 1
ATOM 1292 C C . SER A 1 170 ? 19.578 20.094 4.715 1 91.62 170 SER A C 1
ATOM 1294 O O . SER A 1 170 ? 19.766 21 5.527 1 91.62 170 SER A O 1
ATOM 1296 N N . THR A 1 171 ? 20.594 19.625 4.016 1 92.12 171 THR A N 1
ATOM 1297 C CA . THR A 1 171 ? 21.969 20 4.316 1 92.12 171 THR A CA 1
ATOM 1298 C C . THR A 1 171 ? 22.547 20.891 3.215 1 92.12 171 THR A C 1
ATOM 1300 O O . THR A 1 171 ? 23.531 21.594 3.43 1 92.12 171 THR A O 1
ATOM 1303 N N . GLY A 1 172 ? 22.016 20.688 2.055 1 91.44 172 GLY A N 1
ATOM 1304 C CA . GLY A 1 172 ? 22.547 21.391 0.899 1 91.44 172 GLY A CA 1
ATOM 1305 C C . GLY A 1 172 ? 23.828 20.766 0.363 1 91.44 172 GLY A C 1
ATOM 1306 O O . GLY A 1 172 ? 24.469 21.344 -0.516 1 91.44 172 GLY A O 1
ATOM 1307 N N . SER A 1 173 ? 24.109 19.609 0.847 1 94.12 173 SER A N 1
ATOM 1308 C CA . SER A 1 173 ? 25.375 18.984 0.475 1 94.12 173 SER A CA 1
ATOM 1309 C C . SER A 1 173 ? 25.156 17.75 -0.381 1 94.12 173 SER A C 1
ATOM 1311 O O . SER A 1 173 ? 24.656 16.734 0.111 1 94.12 173 SER A O 1
ATOM 1313 N N . ARG A 1 174 ? 25.609 17.859 -1.61 1 94.81 174 ARG A N 1
ATOM 1314 C CA . ARG A 1 174 ? 25.516 16.719 -2.504 1 94.81 174 ARG A CA 1
ATOM 1315 C C . ARG A 1 174 ? 26.391 15.562 -2.008 1 94.81 174 ARG A C 1
ATOM 1317 O O . ARG A 1 174 ? 26.016 14.398 -2.117 1 94.81 174 ARG A O 1
ATOM 1324 N N . MET A 1 175 ? 27.5 15.875 -1.466 1 95.38 175 MET A N 1
ATOM 1325 C CA . MET A 1 175 ? 28.438 14.867 -0.989 1 95.38 175 MET A CA 1
ATOM 1326 C C . MET A 1 175 ? 27.859 14.102 0.197 1 95.38 175 MET A C 1
ATOM 1328 O O . MET A 1 175 ? 28.031 12.883 0.302 1 95.38 175 MET A O 1
ATOM 1332 N N . LYS A 1 176 ? 27.266 14.812 1.069 1 95.44 176 LYS A N 1
ATOM 1333 C CA . LYS A 1 176 ? 26.609 14.133 2.188 1 95.44 176 LYS A CA 1
ATOM 1334 C C . LYS A 1 176 ? 25.516 13.195 1.699 1 95.44 176 LYS A C 1
ATOM 1336 O O . LYS A 1 176 ? 25.406 12.055 2.166 1 95.44 176 LYS A O 1
ATOM 1341 N N . ALA A 1 177 ? 24.734 13.68 0.77 1 96 177 ALA A N 1
ATOM 1342 C CA . ALA A 1 177 ? 23.672 12.859 0.196 1 96 177 ALA A CA 1
ATOM 1343 C C . ALA A 1 177 ? 24.234 11.594 -0.431 1 96 177 ALA A C 1
ATOM 1345 O O . ALA A 1 177 ? 23.734 10.492 -0.197 1 96 177 ALA A O 1
ATOM 1346 N N . LEU A 1 178 ? 25.312 11.766 -1.14 1 96.38 178 LEU A N 1
ATOM 1347 C CA . LEU A 1 178 ? 25.953 10.633 -1.796 1 96.38 178 LEU A CA 1
ATOM 1348 C C . LEU A 1 178 ? 26.531 9.664 -0.768 1 96.38 178 LEU A C 1
ATOM 1350 O O . LEU A 1 178 ? 26.406 8.453 -0.911 1 96.38 178 LEU A O 1
ATOM 1354 N N . LYS A 1 179 ? 27.141 10.172 0.195 1 96.38 179 LYS A N 1
ATOM 1355 C CA . LYS A 1 179 ? 27.797 9.359 1.222 1 96.38 179 LYS A CA 1
ATOM 1356 C C . LYS A 1 179 ? 26.781 8.484 1.952 1 96.38 179 LYS A C 1
ATOM 1358 O O . LYS A 1 179 ? 26.969 7.277 2.094 1 96.38 179 LYS A O 1
ATOM 1363 N N . TYR A 1 180 ? 25.719 9.062 2.43 1 96 180 TYR A N 1
ATOM 1364 C CA . TYR A 1 180 ? 24.703 8.32 3.17 1 96 180 TYR A CA 1
ATOM 1365 C C . TYR A 1 180 ? 24.016 7.293 2.279 1 96 180 TYR A C 1
ATOM 1367 O O . TYR A 1 180 ? 23.703 6.188 2.725 1 96 180 TYR A O 1
ATOM 1375 N N . THR A 1 181 ? 23.797 7.66 1.04 1 97.12 181 THR A N 1
ATOM 1376 C CA . THR A 1 181 ? 23.203 6.723 0.092 1 97.12 181 THR A CA 1
ATOM 1377 C C . THR A 1 181 ? 24.156 5.559 -0.178 1 97.12 181 THR A C 1
ATOM 1379 O O . THR A 1 181 ? 23.719 4.41 -0.302 1 97.12 181 THR A O 1
ATOM 1382 N N . MET A 1 182 ? 25.391 5.863 -0.251 1 95.75 182 MET A N 1
ATOM 1383 C CA . MET A 1 182 ? 26.406 4.832 -0.466 1 95.75 182 MET A CA 1
ATOM 1384 C C . MET A 1 182 ? 26.422 3.834 0.688 1 95.75 182 MET A C 1
ATOM 1386 O O . MET A 1 182 ? 26.578 2.631 0.474 1 95.75 182 MET A O 1
ATOM 1390 N N . TYR A 1 183 ? 26.25 4.316 1.906 1 95 183 TYR A N 1
ATOM 1391 C CA . TYR A 1 183 ? 26.188 3.424 3.057 1 95 183 TYR A CA 1
ATOM 1392 C C . TYR A 1 183 ? 25.062 2.412 2.896 1 95 183 TYR A C 1
ATOM 1394 O O . TYR A 1 183 ? 25.25 1.221 3.156 1 95 183 TYR A O 1
ATOM 1402 N N . SER A 1 184 ? 23.984 2.881 2.449 1 94.12 184 SER A N 1
ATOM 1403 C CA . SER A 1 184 ? 22.828 2 2.312 1 94.12 184 SER A CA 1
ATOM 1404 C C . SER A 1 184 ? 22.984 1.051 1.132 1 94.12 184 SER A C 1
ATOM 1406 O O . SER A 1 184 ? 22.625 -0.123 1.216 1 94.12 184 SER A O 1
ATOM 1408 N N . GLY A 1 185 ? 23.547 1.567 0.051 1 94 185 GLY A N 1
ATOM 1409 C CA . GLY A 1 185 ? 23.734 0.756 -1.143 1 94 185 GLY A CA 1
ATOM 1410 C C . GLY A 1 185 ? 24.781 -0.33 -0.972 1 94 185 GLY A C 1
ATOM 1411 O O . GLY A 1 185 ? 24.641 -1.43 -1.508 1 94 185 GLY A O 1
ATOM 1412 N N . LEU A 1 186 ? 25.781 -0.059 -0.235 1 94.19 186 LEU A N 1
ATOM 1413 C CA . LEU A 1 186 ? 26.891 -0.984 -0.049 1 94.19 186 LEU A CA 1
ATOM 1414 C C . LEU A 1 186 ? 26.469 -2.164 0.825 1 94.19 186 LEU A C 1
ATOM 1416 O O . LEU A 1 186 ? 27.172 -3.184 0.868 1 94.19 186 LEU A O 1
ATOM 1420 N N . SER A 1 187 ? 25.438 -1.993 1.506 1 94.38 187 SER A N 1
ATOM 1421 C CA . SER A 1 187 ? 24.969 -3.078 2.354 1 94.38 187 SER A CA 1
ATOM 1422 C C . SER A 1 187 ? 24.625 -4.316 1.528 1 94.38 187 SER A C 1
ATOM 1424 O O . SER A 1 187 ? 24.75 -5.445 2.014 1 94.38 187 SER A O 1
ATOM 1426 N N . GLU A 1 188 ? 24.234 -4.113 0.301 1 94.75 188 GLU A N 1
ATOM 1427 C CA . GLU A 1 188 ? 23.875 -5.23 -0.56 1 94.75 188 GLU A CA 1
ATOM 1428 C C . GLU A 1 188 ? 25.094 -6.086 -0.903 1 94.75 188 GLU A C 1
ATOM 1430 O O . GLU A 1 188 ? 25.094 -7.297 -0.678 1 94.75 188 GLU A O 1
ATOM 1435 N N . PRO A 1 189 ? 26.172 -5.516 -1.448 1 94.75 189 PRO A N 1
ATOM 1436 C CA . PRO A 1 189 ? 27.359 -6.344 -1.674 1 94.75 189 PRO A CA 1
ATOM 1437 C C . PRO A 1 189 ? 27.922 -6.945 -0.384 1 94.75 189 PRO A C 1
ATOM 1439 O O . PRO A 1 189 ? 28.469 -8.047 -0.4 1 94.75 189 PRO A O 1
ATOM 1442 N N . ILE A 1 190 ? 27.812 -6.266 0.71 1 94.75 190 ILE A N 1
ATOM 1443 C CA . ILE A 1 190 ? 28.25 -6.805 1.992 1 94.75 190 ILE A CA 1
ATOM 1444 C C . ILE A 1 190 ? 27.438 -8.039 2.344 1 94.75 190 ILE A C 1
ATOM 1446 O O . ILE A 1 190 ? 27.984 -9.062 2.768 1 94.75 190 ILE A O 1
ATOM 1450 N N . GLY A 1 191 ? 26.141 -7.945 2.184 1 92.19 191 GLY A N 1
ATOM 1451 C CA . GLY A 1 191 ? 25.297 -9.102 2.398 1 92.19 191 GLY A CA 1
ATOM 1452 C C . GLY A 1 191 ? 25.656 -10.289 1.522 1 92.19 191 GLY A C 1
ATOM 1453 O O . GLY A 1 191 ? 25.688 -11.43 1.989 1 92.19 191 GLY A O 1
ATOM 1454 N N . ALA A 1 192 ? 25.953 -10 0.307 1 93.31 192 ALA A N 1
ATOM 1455 C CA . ALA A 1 192 ? 26.344 -11.039 -0.641 1 93.31 192 ALA A CA 1
ATOM 1456 C C . ALA A 1 192 ? 27.641 -11.711 -0.215 1 93.31 192 ALA A C 1
ATOM 1458 O O . ALA A 1 192 ? 27.75 -12.938 -0.265 1 93.31 192 ALA A O 1
ATOM 1459 N N . VAL A 1 193 ? 28.562 -10.93 0.174 1 93.44 193 VAL A N 1
ATOM 1460 C CA . VAL A 1 193 ? 29.859 -11.453 0.595 1 93.44 193 VAL A CA 1
ATOM 1461 C C . VAL A 1 193 ? 29.688 -12.305 1.851 1 93.44 193 VAL A C 1
ATOM 1463 O O . VAL A 1 193 ? 30.281 -13.375 1.963 1 93.44 193 VAL A O 1
ATOM 1466 N N . LEU A 1 194 ? 28.875 -11.82 2.74 1 90.69 194 LEU A N 1
ATOM 1467 C CA . LEU A 1 194 ? 28.641 -12.586 3.955 1 90.69 194 LEU A CA 1
ATOM 1468 C C . LEU A 1 194 ? 27.906 -13.891 3.637 1 90.69 194 LEU A C 1
ATOM 1470 O O . LEU A 1 194 ? 28.156 -14.914 4.281 1 90.69 194 LEU A O 1
ATOM 1474 N N . ALA A 1 195 ? 26.984 -13.773 2.668 1 86.88 195 ALA A N 1
ATOM 1475 C CA . ALA A 1 195 ? 26.312 -14.984 2.225 1 86.88 195 ALA A CA 1
ATOM 1476 C C . ALA A 1 195 ? 27.312 -16 1.682 1 86.88 195 ALA A C 1
ATOM 1478 O O . ALA A 1 195 ? 27.234 -17.188 2.01 1 86.88 195 ALA A O 1
ATOM 1479 N N . TYR A 1 196 ? 28.219 -15.594 0.895 1 87.81 196 TYR A N 1
ATOM 1480 C CA . TYR A 1 196 ? 29.219 -16.453 0.284 1 87.81 196 TYR A CA 1
ATOM 1481 C C . TYR A 1 196 ? 30.141 -17.047 1.342 1 87.81 196 TYR A C 1
ATOM 1483 O O . TYR A 1 196 ? 30.453 -18.234 1.299 1 87.81 196 TYR A O 1
ATOM 1491 N N . LEU A 1 197 ? 30.438 -16.266 2.332 1 86.94 197 LEU A N 1
ATOM 1492 C CA . LEU A 1 197 ? 31.484 -16.656 3.271 1 86.94 197 LEU A CA 1
ATOM 1493 C C . LEU A 1 197 ? 30.891 -17.469 4.422 1 86.94 197 LEU A C 1
ATOM 1495 O O . LEU A 1 197 ? 31.531 -18.422 4.906 1 86.94 197 LEU A O 1
ATOM 1499 N N . ILE A 1 198 ? 29.734 -17.078 4.848 1 80.75 198 ILE A N 1
ATOM 1500 C CA . ILE A 1 198 ? 29.297 -17.609 6.133 1 80.75 198 ILE A CA 1
ATOM 1501 C C . ILE A 1 198 ? 27.922 -18.266 5.977 1 80.75 198 ILE A C 1
ATOM 1503 O O . ILE A 1 198 ? 27.688 -19.375 6.48 1 80.75 198 ILE A O 1
ATOM 1507 N N . LEU A 1 199 ? 27.125 -17.641 5.137 1 74.62 199 LEU A N 1
ATOM 1508 C CA . LEU A 1 199 ? 25.703 -17.938 5.293 1 74.62 199 LEU A CA 1
ATOM 1509 C C . LEU A 1 199 ? 25.25 -19 4.305 1 74.62 199 LEU A C 1
ATOM 1511 O O . LEU A 1 199 ? 24.156 -19.562 4.445 1 74.62 199 LEU A O 1
ATOM 1515 N N . LYS A 1 200 ? 26.109 -19.266 3.438 1 72.44 200 LYS A N 1
ATOM 1516 C CA . LYS A 1 200 ? 25.75 -20.188 2.354 1 72.44 200 LYS A CA 1
ATOM 1517 C C . LYS A 1 200 ? 25.156 -21.469 2.898 1 72.44 200 LYS A C 1
ATOM 1519 O O . LYS A 1 200 ? 24.078 -21.906 2.463 1 72.44 200 LYS A O 1
ATOM 1524 N N . PRO A 1 201 ? 25.719 -22.078 3.893 1 74.75 201 PRO A N 1
ATOM 1525 C CA . PRO A 1 201 ? 25.141 -23.328 4.379 1 74.75 201 PRO A CA 1
ATOM 1526 C C . PRO A 1 201 ? 23.844 -23.109 5.152 1 74.75 201 PRO A C 1
ATOM 1528 O O . PRO A 1 201 ? 23.094 -24.062 5.371 1 74.75 201 PRO A O 1
ATOM 1531 N N . PHE A 1 202 ? 23.625 -21.922 5.473 1 74.62 202 PHE A N 1
ATOM 1532 C CA . PHE A 1 202 ? 22.516 -21.641 6.371 1 74.62 202 PHE A CA 1
ATOM 1533 C C . PHE A 1 202 ? 21.375 -20.984 5.621 1 74.62 202 PHE A C 1
ATOM 1535 O O . PHE A 1 202 ? 20.266 -20.844 6.16 1 74.62 202 PHE A O 1
ATOM 1542 N N . ILE A 1 203 ? 21.609 -20.625 4.477 1 74.81 203 ILE A N 1
ATOM 1543 C CA . ILE A 1 203 ? 20.562 -19.891 3.783 1 74.81 203 ILE A CA 1
ATOM 1544 C C . ILE A 1 203 ? 19.547 -20.859 3.189 1 74.81 203 ILE A C 1
ATOM 1546 O O . ILE A 1 203 ? 19.891 -21.688 2.346 1 74.81 203 ILE A O 1
ATOM 1550 N N . SER A 1 204 ? 18.422 -20.969 3.719 1 82.44 204 SER A N 1
ATOM 1551 C CA . SER A 1 204 ? 17.297 -21.75 3.217 1 82.44 204 SER A CA 1
ATOM 1552 C C . SER A 1 204 ? 16.188 -20.844 2.719 1 82.44 204 SER A C 1
ATOM 1554 O O . SER A 1 204 ? 16.156 -19.641 3.029 1 82.44 204 SER A O 1
ATOM 1556 N N . GLU A 1 205 ? 15.391 -21.391 1.922 1 84.69 205 GLU A N 1
ATOM 1557 C CA . GLU A 1 205 ? 14.219 -20.672 1.446 1 84.69 205 GLU A CA 1
ATOM 1558 C C . GLU A 1 205 ? 13.352 -20.203 2.609 1 84.69 205 GLU A C 1
ATOM 1560 O O . GLU A 1 205 ? 12.75 -19.125 2.549 1 84.69 205 GLU A O 1
ATOM 1565 N N . PHE A 1 206 ? 13.414 -20.984 3.605 1 89.69 206 PHE A N 1
ATOM 1566 C CA . PHE A 1 206 ? 12.648 -20.672 4.805 1 89.69 206 PHE A CA 1
ATOM 1567 C C . PHE A 1 206 ? 13.172 -19.406 5.465 1 89.69 206 PHE A C 1
ATOM 1569 O O . PHE A 1 206 ? 12.391 -18.5 5.77 1 89.69 206 PHE A O 1
ATOM 1576 N N . LEU A 1 207 ? 14.445 -19.344 5.617 1 87.44 207 LEU A N 1
ATOM 1577 C CA . LEU A 1 207 ? 15.047 -18.172 6.25 1 87.44 207 LEU A CA 1
ATOM 1578 C C . LEU A 1 207 ? 14.844 -16.922 5.402 1 87.44 207 LEU A C 1
ATOM 1580 O O . LEU A 1 207 ? 14.602 -15.844 5.938 1 87.44 207 LEU A O 1
ATOM 1584 N N . LEU A 1 208 ? 14.891 -17.109 4.121 1 86.75 208 LEU A N 1
ATOM 1585 C CA . LEU A 1 208 ? 14.672 -15.984 3.229 1 86.75 208 LEU A CA 1
ATOM 1586 C C . LEU A 1 208 ? 13.234 -15.477 3.332 1 86.75 208 LEU A C 1
ATOM 1588 O O . LEU A 1 208 ? 12.992 -14.273 3.291 1 86.75 208 LEU A O 1
ATOM 1592 N N . GLY A 1 209 ? 12.328 -16.453 3.461 1 91.38 209 GLY A N 1
ATOM 1593 C CA . GLY A 1 209 ? 10.938 -16.062 3.662 1 91.38 209 GLY A CA 1
ATOM 1594 C C . GLY A 1 209 ? 10.719 -15.227 4.906 1 91.38 209 GLY A C 1
ATOM 1595 O O . GLY A 1 209 ? 10.031 -14.211 4.859 1 91.38 209 GLY A O 1
ATOM 1596 N N . LEU A 1 210 ? 11.406 -15.594 5.992 1 92.69 210 LEU A N 1
ATOM 1597 C CA . LEU A 1 210 ? 11.312 -14.852 7.242 1 92.69 210 LEU A CA 1
ATOM 1598 C C . LEU A 1 210 ? 11.914 -13.461 7.09 1 92.69 210 LEU A C 1
ATOM 1600 O O . LEU A 1 210 ? 11.328 -12.477 7.547 1 92.69 210 LEU A O 1
ATOM 1604 N N . ILE A 1 211 ? 12.969 -13.414 6.422 1 90 211 ILE A N 1
ATOM 1605 C CA . ILE A 1 211 ? 13.695 -12.164 6.266 1 90 211 ILE A CA 1
ATOM 1606 C C . ILE A 1 211 ? 12.891 -11.203 5.387 1 90 211 ILE A C 1
ATOM 1608 O O . ILE A 1 211 ? 12.789 -10.016 5.691 1 90 211 ILE A O 1
ATOM 1612 N N . PHE A 1 212 ? 12.281 -11.711 4.344 1 92.06 212 PHE A N 1
ATOM 1613 C CA . PHE A 1 212 ? 11.523 -10.859 3.438 1 92.06 212 PHE A CA 1
ATOM 1614 C C . PHE A 1 212 ? 10.258 -10.336 4.117 1 92.06 212 PHE A C 1
ATOM 1616 O O . PHE A 1 212 ? 9.836 -9.203 3.861 1 92.06 212 PHE A O 1
ATOM 1623 N N . ALA A 1 213 ? 9.672 -11.172 4.984 1 95.56 213 ALA A N 1
ATOM 1624 C CA . ALA A 1 213 ? 8.547 -10.688 5.777 1 95.56 213 ALA A CA 1
ATOM 1625 C C . ALA A 1 213 ? 8.977 -9.555 6.703 1 95.56 213 ALA A C 1
ATOM 1627 O O . ALA A 1 213 ? 8.297 -8.531 6.805 1 95.56 213 ALA A O 1
ATOM 1628 N N . PHE A 1 214 ? 10.109 -9.727 7.328 1 94.12 214 PHE A N 1
ATOM 1629 C CA . PHE A 1 214 ? 10.68 -8.734 8.234 1 94.12 214 PHE A CA 1
ATOM 1630 C C . PHE A 1 214 ? 10.992 -7.441 7.488 1 94.12 214 PHE A C 1
ATOM 1632 O O . PHE A 1 214 ? 10.641 -6.355 7.949 1 94.12 214 PHE A O 1
ATOM 1639 N N . VAL A 1 215 ? 11.578 -7.539 6.328 1 92.25 215 VAL A N 1
ATOM 1640 C CA . VAL A 1 215 ? 11.984 -6.398 5.512 1 92.25 215 VAL A CA 1
ATOM 1641 C C . VAL A 1 215 ? 10.75 -5.676 4.984 1 92.25 215 VAL A C 1
ATOM 1643 O O . VAL A 1 215 ? 10.727 -4.445 4.898 1 92.25 215 VAL A O 1
ATOM 1646 N N . MET A 1 216 ? 9.75 -6.422 4.648 1 95.19 216 MET A N 1
ATOM 1647 C CA . MET A 1 216 ? 8.492 -5.82 4.219 1 95.19 216 MET A CA 1
ATOM 1648 C C . MET A 1 216 ? 7.945 -4.879 5.285 1 95.19 216 MET A C 1
ATOM 1650 O O . MET A 1 216 ? 7.48 -3.781 4.973 1 95.19 216 MET A O 1
ATOM 1654 N N . GLY A 1 217 ? 8.016 -5.328 6.52 1 96.12 217 GLY A N 1
ATOM 1655 C CA . GLY A 1 217 ? 7.566 -4.488 7.621 1 96.12 217 GLY A CA 1
ATOM 1656 C C . GLY A 1 217 ? 8.328 -3.18 7.719 1 96.12 217 GLY A C 1
ATOM 1657 O O . GLY A 1 217 ? 7.73 -2.121 7.91 1 96.12 217 GLY A O 1
ATOM 1658 N N . ILE A 1 218 ? 9.594 -3.225 7.559 1 93.38 218 ILE A N 1
ATOM 1659 C CA . ILE A 1 218 ? 10.453 -2.045 7.617 1 93.38 218 ILE A CA 1
ATOM 1660 C C . ILE A 1 218 ? 10.078 -1.084 6.488 1 93.38 218 ILE A C 1
ATOM 1662 O O . ILE A 1 218 ? 9.898 0.114 6.719 1 93.38 218 ILE A O 1
ATOM 1666 N N . MET A 1 219 ? 9.953 -1.637 5.316 1 94.12 219 MET A N 1
ATOM 1667 C CA . MET A 1 219 ? 9.68 -0.825 4.137 1 94.12 219 MET A CA 1
ATOM 1668 C C . MET A 1 219 ? 8.32 -0.141 4.246 1 94.12 219 MET A C 1
ATOM 1670 O O . MET A 1 219 ? 8.172 1.027 3.881 1 94.12 219 MET A O 1
ATOM 1674 N N . LEU A 1 220 ? 7.348 -0.845 4.738 1 97.19 220 LEU A N 1
ATOM 1675 C CA . LEU A 1 220 ? 6.02 -0.264 4.902 1 97.19 220 LEU A CA 1
ATOM 1676 C C . LEU A 1 220 ? 6.027 0.815 5.98 1 97.19 220 LEU A C 1
ATOM 1678 O O . LEU A 1 220 ? 5.391 1.857 5.824 1 97.19 220 LEU A O 1
ATOM 1682 N N . TYR A 1 221 ? 6.723 0.556 7.043 1 95.88 221 TYR A N 1
ATOM 1683 C CA . TYR A 1 221 ? 6.832 1.557 8.102 1 95.88 221 TYR A CA 1
ATOM 1684 C C . TYR A 1 221 ? 7.414 2.857 7.559 1 95.88 221 TYR A C 1
ATOM 1686 O O . TYR A 1 221 ? 6.852 3.934 7.777 1 95.88 221 TYR A O 1
ATOM 1694 N N . ILE A 1 222 ? 8.516 2.777 6.914 1 94 222 ILE A N 1
ATOM 1695 C CA . ILE A 1 222 ? 9.188 3.971 6.414 1 94 222 ILE A CA 1
ATOM 1696 C C . ILE A 1 222 ? 8.281 4.703 5.43 1 94 222 ILE A C 1
ATOM 1698 O O . ILE A 1 222 ? 8.266 5.934 5.383 1 94 222 ILE A O 1
ATOM 1702 N N . SER A 1 223 ? 7.586 3.979 4.633 1 96.62 223 SER A N 1
ATOM 1703 C CA . SER A 1 223 ? 6.699 4.582 3.643 1 96.62 223 SER A CA 1
ATOM 1704 C C . SER A 1 223 ? 5.559 5.344 4.309 1 96.62 223 SER A C 1
ATOM 1706 O O . SER A 1 223 ? 5.324 6.516 4.004 1 96.62 223 SER A O 1
ATOM 1708 N N . PHE A 1 224 ? 4.918 4.707 5.312 1 96.81 224 PHE A N 1
ATOM 1709 C CA . PHE A 1 224 ? 3.715 5.27 5.91 1 96.81 224 PHE A CA 1
ATOM 1710 C C . PHE A 1 224 ? 4.074 6.332 6.949 1 96.81 224 PHE A C 1
ATOM 1712 O O . PHE A 1 224 ? 3.316 7.281 7.16 1 96.81 224 PHE A O 1
ATOM 1719 N N . GLU A 1 225 ? 5.18 6.168 7.598 1 95.75 225 GLU A N 1
ATOM 1720 C CA . GLU A 1 225 ? 5.512 7.047 8.711 1 95.75 225 GLU A CA 1
ATOM 1721 C C . GLU A 1 225 ? 6.426 8.188 8.266 1 95.75 225 GLU A C 1
ATOM 1723 O O . GLU A 1 225 ? 6.391 9.273 8.836 1 95.75 225 GLU A O 1
ATOM 1728 N N . GLU A 1 226 ? 7.246 7.973 7.25 1 94.38 226 GLU A N 1
ATOM 1729 C CA . GLU A 1 226 ? 8.266 8.961 6.914 1 94.38 226 GLU A CA 1
ATOM 1730 C C . GLU A 1 226 ? 8.062 9.508 5.508 1 94.38 226 GLU A C 1
ATOM 1732 O O . GLU A 1 226 ? 7.734 10.688 5.336 1 94.38 226 GLU A O 1
ATOM 1737 N N . LEU A 1 227 ? 8.016 8.711 4.512 1 95.94 227 LEU A N 1
ATOM 1738 C CA . LEU A 1 227 ? 8.102 9.1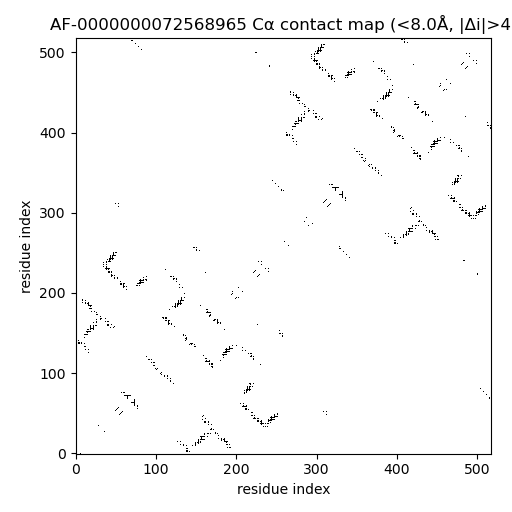64 3.127 1 95.94 227 LEU A CA 1
ATOM 1739 C C . LEU A 1 227 ? 6.812 9.859 2.705 1 95.94 227 LEU A C 1
ATOM 1741 O O . LEU A 1 227 ? 6.844 11 2.234 1 95.94 227 LEU A O 1
ATOM 1745 N N . ILE A 1 228 ? 5.691 9.195 2.965 1 96.44 228 ILE A N 1
ATOM 1746 C CA . ILE A 1 228 ? 4.426 9.719 2.469 1 96.44 228 ILE A CA 1
ATOM 1747 C C . ILE A 1 228 ? 4.062 10.992 3.229 1 96.44 228 ILE A C 1
ATOM 1749 O O . ILE A 1 228 ? 3.787 12.031 2.621 1 96.44 228 ILE A O 1
ATOM 1753 N N . PRO A 1 229 ? 4.156 10.984 4.562 1 94.75 229 PRO A N 1
ATOM 1754 C CA . PRO A 1 229 ? 3.836 12.227 5.273 1 94.75 229 PRO A CA 1
ATOM 1755 C C . PRO A 1 229 ? 4.785 13.375 4.918 1 94.75 229 PRO A C 1
ATOM 1757 O O . PRO A 1 229 ? 4.352 14.516 4.762 1 94.75 229 PRO A O 1
ATOM 1760 N N . SER A 1 230 ? 6.027 13.102 4.75 1 93.75 230 SER A N 1
ATOM 1761 C CA . SER A 1 230 ? 7.004 14.133 4.422 1 93.75 230 SER A CA 1
ATOM 1762 C C . SER A 1 230 ? 6.785 14.672 3.01 1 93.75 230 SER A C 1
ATOM 1764 O O . SER A 1 230 ? 7.062 15.836 2.734 1 93.75 230 SER A O 1
ATOM 1766 N N . SER A 1 231 ? 6.297 13.852 2.143 1 95.56 231 SER A N 1
ATOM 1767 C CA . SER A 1 231 ? 6.012 14.297 0.783 1 95.56 231 SER A CA 1
ATOM 1768 C C . SER A 1 231 ? 4.875 15.32 0.763 1 95.56 231 SER A C 1
ATOM 1770 O O . SER A 1 231 ? 4.703 16.047 -0.217 1 95.56 231 SER A O 1
ATOM 1772 N N . ARG A 1 232 ? 4.133 15.406 1.845 1 94.88 232 ARG A N 1
ATOM 1773 C CA . ARG A 1 232 ? 2.98 16.297 1.891 1 94.88 232 ARG A CA 1
ATOM 1774 C C . ARG A 1 232 ? 3.277 17.531 2.732 1 94.88 232 ARG A C 1
ATOM 1776 O O . ARG A 1 232 ? 2.412 18.391 2.91 1 94.88 232 ARG A O 1
ATOM 1783 N N . GLU A 1 233 ? 4.438 17.609 3.23 1 91.44 233 GLU A N 1
ATOM 1784 C CA . GLU A 1 233 ? 4.793 18.641 4.203 1 91.44 233 GLU A CA 1
ATOM 1785 C C . GLU A 1 233 ? 4.766 20.016 3.574 1 91.44 233 GLU A C 1
ATOM 1787 O O . GLU A 1 233 ? 4.465 21.016 4.25 1 91.44 233 GLU A O 1
ATOM 1792 N N . TYR A 1 234 ? 4.984 20.078 2.268 1 91.75 234 TYR A N 1
ATOM 1793 C CA . TYR A 1 234 ? 5.129 21.375 1.624 1 91.75 234 TYR A CA 1
ATOM 1794 C C . TYR A 1 234 ? 3.83 21.797 0.94 1 91.75 234 TYR A C 1
ATOM 1796 O O . TYR A 1 234 ? 3.783 22.828 0.255 1 91.75 234 TYR A O 1
ATOM 1804 N N . GLY A 1 235 ? 2.803 20.922 1.01 1 92.56 235 GLY A N 1
ATOM 1805 C CA . GLY A 1 235 ? 1.469 21.344 0.607 1 92.56 235 GLY A CA 1
ATOM 1806 C C . GLY A 1 235 ? 1.138 20.969 -0.827 1 92.56 235 GLY A C 1
ATOM 1807 O O . GLY A 1 235 ? 0.062 21.312 -1.326 1 92.56 235 GLY A O 1
ATOM 1808 N N . TYR A 1 236 ? 2.09 20.344 -1.538 1 94.81 236 TYR A N 1
ATOM 1809 C CA . TYR A 1 236 ? 1.812 19.875 -2.891 1 94.81 236 TYR A CA 1
ATOM 1810 C C . TYR A 1 236 ? 1.179 18.5 -2.867 1 94.81 236 TYR A C 1
ATOM 1812 O O . TYR A 1 236 ? 1.744 17.531 -3.402 1 94.81 236 TYR A O 1
ATOM 1820 N N . ASN A 1 237 ? -0.055 18.438 -2.385 1 94.38 237 ASN A N 1
ATOM 1821 C CA . ASN A 1 237 ? -0.712 17.172 -2.096 1 94.38 237 ASN A CA 1
ATOM 1822 C C . ASN A 1 237 ? -1.015 16.391 -3.371 1 94.38 237 ASN A C 1
ATOM 1824 O O . ASN A 1 237 ? -0.843 15.18 -3.416 1 94.38 237 ASN A O 1
ATOM 1828 N N . THR A 1 238 ? -1.427 17.094 -4.371 1 94.38 238 THR A N 1
ATOM 1829 C CA . THR A 1 238 ? -1.727 16.438 -5.633 1 94.38 238 THR A CA 1
ATOM 1830 C C . THR A 1 238 ? -0.461 15.836 -6.246 1 94.38 238 THR A C 1
ATOM 1832 O O . THR A 1 238 ? -0.481 14.711 -6.754 1 94.38 238 THR A O 1
ATOM 1835 N N . LEU A 1 239 ? 0.58 16.609 -6.18 1 96.12 239 LEU A N 1
ATOM 1836 C CA . LEU A 1 239 ? 1.857 16.125 -6.688 1 96.12 239 LEU A CA 1
ATOM 1837 C C . LEU A 1 239 ? 2.326 14.898 -5.902 1 96.12 239 LEU A C 1
ATOM 1839 O O . LEU A 1 239 ? 2.799 13.922 -6.488 1 96.12 239 LEU A O 1
ATOM 1843 N N . SER A 1 240 ? 2.205 14.984 -4.59 1 96.94 240 SER A N 1
ATOM 1844 C CA . SER A 1 240 ? 2.553 13.852 -3.738 1 96.94 240 SER A CA 1
ATOM 1845 C C . SER A 1 240 ? 1.766 12.602 -4.125 1 96.94 240 SER A C 1
ATOM 1847 O O . SER A 1 240 ? 2.346 11.539 -4.34 1 96.94 240 SER A O 1
ATOM 1849 N N . LEU A 1 241 ? 0.503 12.781 -4.328 1 96.75 241 LEU A N 1
ATOM 1850 C CA . LEU A 1 241 ? -0.375 11.664 -4.668 1 96.75 241 LEU A CA 1
ATOM 1851 C C . LEU A 1 241 ? -0.013 11.078 -6.027 1 96.75 241 LEU A C 1
ATOM 1853 O O . LEU A 1 241 ? 0.113 9.859 -6.172 1 96.75 241 LEU A O 1
ATOM 1857 N N . CYS A 1 242 ? 0.151 11.922 -7 1 96.25 242 CYS A N 1
ATOM 1858 C CA . CYS A 1 242 ? 0.497 11.469 -8.344 1 96.25 242 CYS A CA 1
ATOM 1859 C C . CYS A 1 242 ? 1.825 10.727 -8.344 1 96.25 242 CYS A C 1
ATOM 1861 O O . CYS A 1 242 ? 1.971 9.711 -9.031 1 96.25 242 CYS A O 1
ATOM 1863 N N . SER A 1 243 ? 2.77 11.273 -7.613 1 97 243 SER A N 1
ATOM 1864 C CA . SER A 1 243 ? 4.074 10.617 -7.562 1 97 243 SER A CA 1
ATOM 1865 C C . SER A 1 243 ? 3.986 9.258 -6.883 1 97 243 SER A C 1
ATOM 1867 O O . SER A 1 243 ? 4.695 8.32 -7.258 1 97 243 SER A O 1
ATOM 1869 N N . ILE A 1 244 ? 3.137 9.102 -5.828 1 97.62 244 ILE A N 1
ATOM 1870 C CA . ILE A 1 244 ? 2.916 7.816 -5.176 1 97.62 244 ILE A CA 1
ATOM 1871 C C . ILE A 1 244 ? 2.406 6.801 -6.195 1 97.62 244 ILE A C 1
ATOM 1873 O O . ILE A 1 244 ? 2.934 5.691 -6.293 1 97.62 244 ILE A O 1
ATOM 1877 N N . PHE A 1 245 ? 1.472 7.188 -6.992 1 97.5 245 PHE A N 1
ATOM 1878 C CA . PHE A 1 245 ? 0.871 6.27 -7.949 1 97.5 245 PHE A CA 1
ATOM 1879 C C . PHE A 1 245 ? 1.843 5.957 -9.078 1 97.5 245 PHE A C 1
ATOM 1881 O O . PHE A 1 245 ? 1.847 4.844 -9.617 1 97.5 245 PHE A O 1
ATOM 1888 N N . LEU A 1 246 ? 2.637 6.957 -9.492 1 95.5 246 LEU A N 1
ATOM 1889 C CA . LEU A 1 246 ? 3.682 6.672 -10.469 1 95.5 246 LEU A CA 1
ATOM 1890 C C . LEU A 1 246 ? 4.648 5.617 -9.938 1 95.5 246 LEU A C 1
ATOM 1892 O O . LEU A 1 246 ? 5.082 4.738 -10.688 1 95.5 246 LEU A O 1
ATOM 1896 N N . GLY A 1 247 ? 4.973 5.773 -8.711 1 95.56 247 GLY A N 1
ATOM 1897 C CA . GLY A 1 247 ? 5.805 4.766 -8.07 1 95.56 247 GLY A CA 1
ATOM 1898 C C . GLY A 1 247 ? 5.168 3.389 -8.055 1 95.56 247 GLY A C 1
ATOM 1899 O O . GLY A 1 247 ? 5.828 2.387 -8.344 1 95.56 247 GLY A O 1
ATOM 1900 N N . ILE A 1 248 ? 3.889 3.328 -7.75 1 96.06 248 ILE A N 1
ATOM 1901 C CA . ILE A 1 248 ? 3.154 2.07 -7.691 1 96.06 248 ILE A CA 1
ATOM 1902 C C . ILE A 1 248 ? 3.148 1.41 -9.062 1 96.06 248 ILE A C 1
ATOM 1904 O O . ILE A 1 248 ? 3.217 0.184 -9.172 1 96.06 248 ILE A O 1
ATOM 1908 N N . CYS A 1 249 ? 3.238 2.148 -10.125 1 94.06 249 CYS A N 1
ATOM 1909 C CA . CYS A 1 249 ? 3.135 1.64 -11.492 1 94.06 249 CYS A CA 1
ATOM 1910 C C . CYS A 1 249 ? 4.473 1.102 -11.977 1 94.06 249 CYS A C 1
ATOM 1912 O O . CYS A 1 249 ? 4.527 0.327 -12.938 1 94.06 249 CYS A O 1
ATOM 1914 N N . ILE A 1 250 ? 5.527 1.445 -11.344 1 86.94 250 ILE A N 1
ATOM 1915 C CA . ILE A 1 250 ? 6.855 1.124 -11.852 1 86.94 250 ILE A CA 1
ATOM 1916 C C . ILE A 1 250 ? 7.133 -0.366 -11.672 1 86.94 250 ILE A C 1
ATOM 1918 O O . ILE A 1 250 ? 7.645 -1.026 -12.578 1 86.94 250 ILE A O 1
ATOM 1922 N N . MET A 1 251 ? 6.719 -0.932 -10.555 1 83.5 251 MET A N 1
ATOM 1923 C CA . MET A 1 251 ? 7.156 -2.279 -10.203 1 83.5 251 MET A CA 1
ATOM 1924 C C . MET A 1 251 ? 6.492 -3.32 -11.102 1 83.5 251 MET A C 1
ATOM 1926 O O . MET A 1 251 ? 7.16 -4.223 -11.609 1 83.5 251 MET A O 1
ATOM 1930 N N . PRO A 1 252 ? 5.195 -3.184 -11.336 1 84.5 252 PRO A N 1
ATOM 1931 C CA . PRO A 1 252 ? 4.59 -4.152 -12.258 1 84.5 252 PRO A CA 1
ATOM 1932 C C . PRO A 1 252 ? 5.195 -4.094 -13.656 1 84.5 252 PRO A C 1
ATOM 1934 O O . PRO A 1 252 ? 5.297 -5.121 -14.336 1 84.5 252 PRO A O 1
ATOM 1937 N N . ILE A 1 253 ? 5.66 -3.004 -14.016 1 80.62 253 ILE A N 1
ATOM 1938 C CA . ILE A 1 253 ? 6.273 -2.854 -15.328 1 80.62 253 ILE A CA 1
ATOM 1939 C C . ILE A 1 253 ? 7.621 -3.576 -15.359 1 80.62 253 ILE A C 1
ATOM 1941 O O . ILE A 1 253 ? 7.977 -4.203 -16.359 1 80.62 253 ILE A O 1
ATOM 1945 N N . THR A 1 254 ? 8.305 -3.566 -14.266 1 75.69 254 THR A N 1
ATOM 1946 C CA . THR A 1 254 ? 9.586 -4.25 -14.195 1 75.69 254 THR A CA 1
ATOM 1947 C C . THR A 1 254 ? 9.398 -5.766 -14.25 1 75.69 254 THR A C 1
ATOM 1949 O O . THR A 1 254 ? 10.289 -6.488 -14.695 1 75.69 254 THR A O 1
ATOM 1952 N N . HIS A 1 255 ? 8.227 -6.191 -13.805 1 75.5 255 HIS A N 1
ATOM 1953 C CA . HIS A 1 255 ? 7.93 -7.617 -13.797 1 75.5 255 HIS A CA 1
ATOM 1954 C C . HIS A 1 255 ? 7.715 -8.141 -15.219 1 75.5 255 HIS A C 1
ATOM 1956 O O . HIS A 1 255 ? 7.812 -9.352 -15.461 1 75.5 255 HIS A O 1
ATOM 1962 N N . ILE A 1 256 ? 7.332 -7.191 -16.094 1 72.81 256 ILE A N 1
ATOM 1963 C CA . ILE A 1 256 ? 7.164 -7.574 -17.5 1 72.81 256 ILE A CA 1
ATOM 1964 C C . ILE A 1 256 ? 8.469 -8.148 -18.031 1 72.81 256 ILE A C 1
ATOM 1966 O O . ILE A 1 256 ? 8.461 -9.102 -18.828 1 72.81 256 ILE A O 1
ATOM 1970 N N . PHE A 1 257 ? 9.547 -7.684 -17.484 1 62.38 257 PHE A N 1
ATOM 1971 C CA . PHE A 1 257 ? 10.844 -8.086 -18 1 62.38 257 PHE A CA 1
ATOM 1972 C C . PHE A 1 257 ? 11.359 -9.328 -17.297 1 62.38 257 PHE A C 1
ATOM 1974 O O . PHE A 1 257 ? 12.383 -9.891 -17.688 1 62.38 257 PHE A O 1
ATOM 1981 N N . MET A 1 258 ? 10.727 -9.695 -16.141 1 59.59 258 MET A N 1
ATOM 1982 C CA . MET A 1 258 ? 11.188 -10.852 -15.367 1 59.59 258 MET A CA 1
ATOM 1983 C C . MET A 1 258 ? 10.539 -12.133 -15.875 1 59.59 258 MET A C 1
ATOM 1985 O O . MET A 1 258 ? 11.078 -13.227 -15.68 1 59.59 258 MET A O 1
ATOM 1989 N N . SER A 1 259 ? 9.25 -12.094 -16.5 1 52.84 259 SER A N 1
ATOM 1990 C CA . SER A 1 259 ? 8.648 -13.312 -17 1 52.84 259 SER A CA 1
ATOM 1991 C C . SER A 1 259 ? 9.148 -13.633 -18.406 1 52.84 259 SER A C 1
ATOM 1993 O O . SER A 1 259 ? 9.438 -12.727 -19.188 1 52.84 259 SER A O 1
ATOM 1995 N N . MET B 1 1 ? -37 -17.609 -10.32 1 68.44 1 MET B N 1
ATOM 1996 C CA . MET B 1 1 ? -35.562 -17.484 -10.242 1 68.44 1 MET B CA 1
ATOM 1997 C C . MET B 1 1 ? -34.906 -18.797 -9.836 1 68.44 1 MET B C 1
ATOM 1999 O O . MET B 1 1 ? -35.406 -19.5 -8.953 1 68.44 1 MET B O 1
ATOM 2003 N N . GLU B 1 2 ? -33.969 -19.266 -10.578 1 84 2 GLU B N 1
ATOM 2004 C CA . GLU B 1 2 ? -33.219 -20.484 -10.305 1 84 2 GLU B CA 1
ATOM 2005 C C . GLU B 1 2 ? -32.594 -20.453 -8.906 1 84 2 GLU B C 1
ATOM 2007 O O . GLU B 1 2 ? -32.281 -19.391 -8.383 1 84 2 GLU B O 1
ATOM 2012 N N . GLN B 1 3 ? -32.656 -21.578 -8.211 1 88.5 3 GLN B N 1
ATOM 2013 C CA . GLN B 1 3 ? -32.125 -21.734 -6.859 1 88.5 3 GLN B CA 1
ATOM 2014 C C . GLN B 1 3 ? -30.719 -21.188 -6.758 1 88.5 3 GLN B C 1
ATOM 2016 O O . GLN B 1 3 ? -30.375 -20.547 -5.762 1 88.5 3 GLN B O 1
ATOM 2021 N N . SER B 1 4 ? -30.016 -21.438 -7.766 1 87.88 4 SER B N 1
ATOM 2022 C CA . SER B 1 4 ? -28.641 -20.953 -7.777 1 87.88 4 SER B CA 1
ATOM 2023 C C . SER B 1 4 ? -28.594 -19.422 -7.785 1 87.88 4 SER B C 1
ATOM 2025 O O . SER B 1 4 ? -27.734 -18.828 -7.137 1 87.88 4 SER B O 1
ATOM 2027 N N . ALA B 1 5 ? -29.484 -18.844 -8.516 1 90.31 5 ALA B N 1
ATOM 2028 C CA . ALA B 1 5 ? -29.547 -17.391 -8.586 1 90.31 5 ALA B CA 1
ATOM 2029 C C . ALA B 1 5 ? -29.953 -16.781 -7.25 1 90.31 5 ALA B C 1
ATOM 2031 O O . ALA B 1 5 ? -29.375 -15.789 -6.805 1 90.31 5 ALA B O 1
ATOM 2032 N N . GLN B 1 6 ? -30.922 -17.344 -6.645 1 92.81 6 GLN B N 1
ATOM 2033 C CA . GLN B 1 6 ? -31.375 -16.875 -5.336 1 92.81 6 GLN B CA 1
ATOM 2034 C C . GLN B 1 6 ? -30.25 -16.969 -4.301 1 92.81 6 GLN B C 1
ATOM 2036 O O . GLN B 1 6 ? -30.047 -16.031 -3.52 1 92.81 6 GLN B O 1
ATOM 2041 N N . PHE B 1 7 ? -29.625 -18.047 -4.332 1 93.62 7 PHE B N 1
ATOM 2042 C CA . PHE B 1 7 ? -28.516 -18.25 -3.412 1 93.62 7 PHE B CA 1
ATOM 2043 C C . PHE B 1 7 ? -27.438 -17.203 -3.617 1 93.62 7 PHE B C 1
ATOM 2045 O O . PHE B 1 7 ? -26.953 -16.609 -2.654 1 93.62 7 PHE B O 1
ATOM 2052 N N . ALA B 1 8 ? -27.125 -16.984 -4.855 1 93 8 ALA B N 1
ATOM 2053 C CA . ALA B 1 8 ? -26.094 -16.016 -5.207 1 93 8 ALA B CA 1
ATOM 2054 C C . ALA B 1 8 ? -26.516 -14.602 -4.793 1 93 8 ALA B C 1
ATOM 2056 O O . ALA B 1 8 ? -25.688 -13.82 -4.32 1 93 8 ALA B O 1
ATOM 2057 N N . LEU B 1 9 ? -27.75 -14.312 -4.961 1 94.25 9 LEU B N 1
ATOM 2058 C CA . LEU B 1 9 ? -28.266 -13 -4.574 1 94.25 9 LEU B CA 1
ATOM 2059 C C . LEU B 1 9 ? -28.219 -12.828 -3.059 1 94.25 9 LEU B C 1
ATOM 2061 O O . LEU B 1 9 ? -27.891 -11.742 -2.566 1 94.25 9 LEU B O 1
ATOM 2065 N N . VAL B 1 10 ? -28.5 -13.828 -2.354 1 95.12 10 VAL B N 1
ATOM 2066 C CA . VAL B 1 10 ? -28.453 -13.789 -0.895 1 95.12 10 VAL B CA 1
ATOM 2067 C C . VAL B 1 10 ? -27.016 -13.57 -0.42 1 95.12 10 VAL B C 1
ATOM 2069 O O . VAL B 1 10 ? -26.781 -12.805 0.51 1 95.12 10 VAL B O 1
ATOM 2072 N N . LEU B 1 11 ? -26.125 -14.234 -1.042 1 93.62 11 LEU B N 1
ATOM 2073 C CA . LEU B 1 11 ? -24.719 -14.062 -0.7 1 93.62 11 LEU B CA 1
ATOM 2074 C C . LEU B 1 11 ? -24.281 -12.617 -0.884 1 93.62 11 LEU B C 1
ATOM 2076 O O . LEU B 1 11 ? -23.594 -12.055 -0.025 1 93.62 11 LEU B O 1
ATOM 2080 N N . SER B 1 12 ? -24.703 -12.102 -2.01 1 93.88 12 SER B N 1
ATOM 2081 C CA . SER B 1 12 ? -24.359 -10.719 -2.291 1 93.88 12 SER B CA 1
ATOM 2082 C C . SER B 1 12 ? -25 -9.773 -1.28 1 93.88 12 SER B C 1
ATOM 2084 O O . SER B 1 12 ? -24.406 -8.773 -0.887 1 93.88 12 SER B O 1
ATOM 2086 N N . PHE B 1 13 ? -26.172 -10.109 -0.954 1 94.31 13 PHE B N 1
ATOM 2087 C CA . PHE B 1 13 ? -26.875 -9.312 0.043 1 94.31 13 PHE B CA 1
ATOM 2088 C C . PHE B 1 13 ? -26.156 -9.352 1.381 1 94.31 13 PHE B C 1
ATOM 2090 O O . PHE B 1 13 ? -25.938 -8.312 2.01 1 94.31 13 PHE B O 1
ATOM 2097 N N . PHE B 1 14 ? -25.766 -10.43 1.787 1 93.44 14 PHE B N 1
ATOM 2098 C CA . PHE B 1 14 ? -25.047 -10.586 3.049 1 93.44 14 PHE B CA 1
ATOM 2099 C C . PHE B 1 14 ? -23.719 -9.836 3.012 1 93.44 14 PHE B C 1
ATOM 2101 O O . PHE B 1 14 ? -23.328 -9.188 3.988 1 93.44 14 PHE B O 1
ATOM 2108 N N . ALA B 1 15 ? -23.078 -10.008 1.906 1 91.81 15 ALA B N 1
ATOM 2109 C CA . ALA B 1 15 ? -21.812 -9.289 1.758 1 91.81 15 ALA B CA 1
ATOM 2110 C C . ALA B 1 15 ? -22.016 -7.781 1.83 1 91.81 15 ALA B C 1
ATOM 2112 O O . ALA B 1 15 ? -21.266 -7.074 2.51 1 91.81 15 ALA B O 1
ATOM 2113 N N . GLY B 1 16 ? -23.094 -7.352 1.186 1 92.81 16 GLY B N 1
ATOM 2114 C CA . GLY B 1 16 ? -23.391 -5.93 1.178 1 92.81 16 GLY B CA 1
ATOM 2115 C C . GLY B 1 16 ? -23.797 -5.398 2.537 1 92.81 16 GLY B C 1
ATOM 2116 O O . GLY B 1 16 ? -23.375 -4.312 2.939 1 92.81 16 GLY B O 1
ATOM 2117 N N . ILE B 1 17 ? -24.547 -6.129 3.229 1 92.62 17 ILE B N 1
ATOM 2118 C CA . ILE B 1 17 ? -25.062 -5.719 4.527 1 92.62 17 ILE B CA 1
ATOM 2119 C C . ILE B 1 17 ? -23.922 -5.637 5.539 1 92.62 17 ILE B C 1
ATOM 2121 O O . ILE B 1 17 ? -24.016 -4.902 6.527 1 92.62 17 ILE B O 1
ATOM 2125 N N . SER B 1 18 ? -22.922 -6.328 5.371 1 94.5 18 SER B N 1
ATOM 2126 C CA . SER B 1 18 ? -21.766 -6.285 6.266 1 94.5 18 SER B CA 1
ATOM 2127 C C . SER B 1 18 ? -21.172 -4.883 6.344 1 94.5 18 SER B C 1
ATOM 2129 O O . SER B 1 18 ? -20.609 -4.496 7.371 1 94.5 18 SER B O 1
ATOM 2131 N N . THR B 1 19 ? -21.312 -4.117 5.281 1 94.5 19 THR B N 1
ATOM 2132 C CA . THR B 1 19 ? -20.906 -2.721 5.316 1 94.5 19 THR B CA 1
ATOM 2133 C C . THR B 1 19 ? -21.688 -1.95 6.375 1 94.5 19 THR B C 1
ATOM 2135 O O . THR B 1 19 ? -21.125 -1.127 7.098 1 94.5 19 THR B O 1
ATOM 2138 N N . VAL B 1 20 ? -22.953 -2.264 6.445 1 92.88 20 VAL B N 1
ATOM 2139 C CA . VAL B 1 20 ? -23.828 -1.609 7.418 1 92.88 20 VAL B CA 1
ATOM 2140 C C . VAL B 1 20 ? -23.438 -2.037 8.828 1 92.88 20 VAL B C 1
ATOM 2142 O O . VAL B 1 20 ? -23.516 -1.242 9.773 1 92.88 20 VAL B O 1
ATOM 2145 N N . LEU B 1 21 ? -23.016 -3.221 8.992 1 93.12 21 LEU B N 1
ATOM 2146 C CA . LEU B 1 21 ? -22.531 -3.699 10.289 1 93.12 21 LEU B CA 1
ATOM 2147 C C . LEU B 1 21 ? -21.344 -2.875 10.758 1 93.12 21 LEU B C 1
ATOM 2149 O O . LEU B 1 21 ? -21.203 -2.619 11.961 1 93.12 21 LEU B O 1
ATOM 2153 N N . GLY B 1 22 ? -20.547 -2.51 9.844 1 92.31 22 GLY B N 1
ATOM 2154 C CA . GLY B 1 22 ? -19.438 -1.622 10.18 1 92.31 22 GLY B CA 1
ATOM 2155 C C . GLY B 1 22 ? -19.906 -0.302 10.773 1 92.31 22 GLY B C 1
ATOM 2156 O O . GLY B 1 22 ? -19.266 0.222 11.695 1 92.31 22 GLY B O 1
ATOM 2157 N N . ALA B 1 23 ? -21 0.181 10.242 1 93.62 23 ALA B N 1
ATOM 2158 C CA . ALA B 1 23 ? -21.547 1.445 10.727 1 93.62 23 ALA B CA 1
ATOM 2159 C C . ALA B 1 23 ? -22.094 1.299 12.141 1 93.62 23 ALA B C 1
ATOM 2161 O O . ALA B 1 23 ? -22.172 2.277 12.891 1 93.62 23 ALA B O 1
ATOM 2162 N N . CYS B 1 24 ? -22.453 0.11 12.508 1 92.75 24 CYS B N 1
ATOM 2163 C CA . CYS B 1 24 ? -23.047 -0.116 13.82 1 92.75 24 CYS B CA 1
ATOM 2164 C C . CYS B 1 24 ? -22.031 0.137 14.93 1 92.75 24 CYS B C 1
ATOM 2166 O O . CYS B 1 24 ? -22.406 0.321 16.094 1 92.75 24 CYS B O 1
ATOM 2168 N N . ILE B 1 25 ? -20.828 0.208 14.586 1 87.81 25 ILE B N 1
ATOM 2169 C CA . ILE B 1 25 ? -19.781 0.488 15.555 1 87.81 25 ILE B CA 1
ATOM 2170 C C . ILE B 1 25 ? -19.938 1.906 16.094 1 87.81 25 ILE B C 1
ATOM 2172 O O . ILE B 1 25 ? -19.531 2.195 17.234 1 87.81 25 ILE B O 1
ATOM 2176 N N . VAL B 1 26 ? -20.562 2.764 15.312 1 89.75 26 VAL B N 1
ATOM 2177 C CA . VAL B 1 26 ? -20.766 4.152 15.711 1 89.75 26 VAL B CA 1
ATOM 2178 C C . VAL B 1 26 ? -21.688 4.219 16.922 1 89.75 26 VAL B C 1
ATOM 2180 O O . VAL B 1 26 ? -21.625 5.164 17.719 1 89.75 26 VAL B O 1
ATOM 2183 N N . PHE B 1 27 ? -22.484 3.197 17.109 1 89 27 PHE B N 1
ATOM 2184 C CA . PHE B 1 27 ? -23.469 3.205 18.203 1 89 27 PHE B CA 1
ATOM 2185 C C . PHE B 1 27 ? -22.797 2.947 19.547 1 89 27 PHE B C 1
ATOM 2187 O O . PHE B 1 27 ? -23.328 3.32 20.594 1 89 27 PHE B O 1
ATOM 2194 N N . ILE B 1 28 ? -21.688 2.396 19.438 1 84.69 28 ILE B N 1
ATOM 2195 C CA . ILE B 1 28 ? -21.016 2.084 20.688 1 84.69 28 ILE B CA 1
ATOM 2196 C C . ILE B 1 28 ? -19.844 3.041 20.891 1 84.69 28 ILE B C 1
ATOM 2198 O O . ILE B 1 28 ? -19.172 3.008 21.922 1 84.69 28 ILE B O 1
ATOM 2202 N N . SER B 1 29 ? -19.578 3.791 19.906 1 80.56 29 SER B N 1
ATOM 2203 C CA . SER B 1 29 ? -18.469 4.738 19.969 1 80.56 29 SER B CA 1
ATOM 2204 C C . SER B 1 29 ? -18.906 6.07 20.562 1 80.56 29 SER B C 1
ATOM 2206 O O . SER B 1 29 ? -20.031 6.512 20.344 1 80.56 29 SER B O 1
ATOM 2208 N N . LYS B 1 30 ? -18 6.652 21.5 1 75.19 30 LYS B N 1
ATOM 2209 C CA . LYS B 1 30 ? -18.266 8.008 21.984 1 75.19 30 LYS B CA 1
ATOM 2210 C C . LYS B 1 30 ? -17.812 9.047 20.969 1 75.19 30 LYS B C 1
ATOM 2212 O O . LYS B 1 30 ? -16.734 8.938 20.391 1 75.19 30 LYS B O 1
ATOM 2217 N N . ARG B 1 31 ? -18.703 9.844 20.484 1 65 31 ARG B N 1
ATOM 2218 C CA . ARG B 1 31 ? -18.531 10.828 19.422 1 65 31 ARG B CA 1
ATOM 2219 C C . ARG B 1 31 ? -17.234 11.617 19.625 1 65 31 ARG B C 1
ATOM 2221 O O . ARG B 1 31 ? -16.609 12.023 18.641 1 65 31 ARG B O 1
ATOM 2228 N N . THR B 1 32 ? -16.781 11.664 20.656 1 66.56 32 THR B N 1
ATOM 2229 C CA . THR B 1 32 ? -15.82 12.727 20.891 1 66.56 32 THR B CA 1
ATOM 2230 C C . THR B 1 32 ? -14.414 12.156 21.062 1 66.56 32 THR B C 1
ATOM 2232 O O . THR B 1 32 ? -13.492 12.867 21.469 1 66.56 32 THR B O 1
ATOM 2235 N N . SER B 1 33 ? -14.305 11.07 20.5 1 85.94 33 SER B N 1
ATOM 2236 C CA . SER B 1 33 ? -12.938 10.609 20.766 1 85.94 33 SER B CA 1
ATOM 2237 C C . SER B 1 33 ? -12.078 10.719 19.516 1 85.94 33 SER B C 1
ATOM 2239 O O . SER B 1 33 ? -12.234 9.938 18.562 1 85.94 33 SER B O 1
ATOM 2241 N N . LYS B 1 34 ? -11.242 11.656 19.438 1 90.56 34 LYS B N 1
ATOM 2242 C CA . LYS B 1 34 ? -10.273 11.867 18.375 1 90.56 34 LYS B CA 1
ATOM 2243 C C . LYS B 1 34 ? -9.43 10.617 18.141 1 90.56 34 LYS B C 1
ATOM 2245 O O . LYS B 1 34 ? -9.055 10.312 17 1 90.56 34 LYS B O 1
ATOM 2250 N N . LYS B 1 35 ? -9.305 9.859 19.172 1 93.94 35 LYS B N 1
ATOM 2251 C CA . LYS B 1 35 ? -8.555 8.617 19.062 1 93.94 35 LYS B CA 1
ATOM 2252 C C . LYS B 1 35 ? -9.344 7.562 18.281 1 93.94 35 LYS B C 1
ATOM 2254 O O . LYS B 1 35 ? -8.773 6.812 17.484 1 93.94 35 LYS B O 1
ATOM 2259 N N . THR B 1 36 ? -10.633 7.555 18.5 1 93.06 36 THR B N 1
ATOM 2260 C CA . THR B 1 36 ? -11.469 6.57 17.828 1 93.06 36 THR B CA 1
ATOM 2261 C C . THR B 1 36 ? -11.5 6.816 16.328 1 93.06 36 THR B C 1
ATOM 2263 O O . THR B 1 36 ? -11.359 5.883 15.539 1 93.06 36 THR B O 1
ATOM 2266 N N . ILE B 1 37 ? -11.633 8.07 15.992 1 92.31 37 ILE B N 1
ATOM 2267 C CA . ILE B 1 37 ? -11.695 8.398 14.578 1 92.31 37 ILE B CA 1
ATOM 2268 C C . ILE B 1 37 ? -10.336 8.141 13.93 1 92.31 37 ILE B C 1
ATOM 2270 O O . ILE B 1 37 ? -10.258 7.648 12.805 1 92.31 37 ILE B O 1
ATOM 2274 N N . THR B 1 38 ? -9.281 8.477 14.648 1 96 38 THR B N 1
ATOM 2275 C CA . THR B 1 38 ? -7.926 8.211 14.18 1 96 38 THR B CA 1
ATOM 2276 C C . THR B 1 38 ? -7.73 6.719 13.898 1 96 38 THR B C 1
ATOM 2278 O O . THR B 1 38 ? -7.273 6.34 12.82 1 96 38 THR B O 1
ATOM 2281 N N . PHE B 1 39 ? -8.172 5.902 14.82 1 95.44 39 PHE B N 1
ATOM 2282 C CA . PHE B 1 39 ? -8.031 4.457 14.703 1 95.44 39 PHE B CA 1
ATOM 2283 C C . PHE B 1 39 ? -8.859 3.922 13.547 1 95.44 39 PHE B C 1
ATOM 2285 O O . PHE B 1 39 ? -8.367 3.146 12.727 1 95.44 39 PHE B O 1
ATOM 2292 N N . ALA B 1 40 ? -10.094 4.379 13.508 1 94.25 40 ALA B N 1
ATOM 2293 C CA . ALA B 1 40 ? -11.039 3.875 12.516 1 94.25 40 ALA B CA 1
ATOM 2294 C C . ALA B 1 40 ? -10.555 4.172 11.094 1 94.25 40 ALA B C 1
ATOM 2296 O O . ALA B 1 40 ? -10.578 3.295 10.227 1 94.25 40 ALA B O 1
ATOM 2297 N N . LEU B 1 41 ? -10.125 5.371 10.891 1 95.31 41 LEU B N 1
ATOM 2298 C CA . LEU B 1 41 ? -9.703 5.793 9.562 1 95.31 41 LEU B CA 1
ATOM 2299 C C . LEU B 1 41 ? -8.406 5.098 9.164 1 95.31 41 LEU B C 1
ATOM 2301 O O . LEU B 1 41 ? -8.273 4.617 8.031 1 95.31 41 LEU B O 1
ATOM 2305 N N . GLY B 1 42 ? -7.473 4.996 10.078 1 97.31 42 GLY B N 1
ATOM 2306 C CA . GLY B 1 42 ? -6.234 4.281 9.812 1 97.31 42 GLY B CA 1
ATOM 2307 C C . GLY B 1 42 ? -6.453 2.809 9.516 1 97.31 42 GLY B C 1
ATOM 2308 O O . GLY B 1 42 ? -5.902 2.275 8.547 1 97.31 42 GLY B O 1
ATOM 2309 N N . PHE B 1 43 ? -7.262 2.205 10.367 1 96.5 43 PHE B N 1
ATOM 2310 C CA . PHE B 1 43 ? -7.574 0.789 10.219 1 96.5 43 PHE B CA 1
ATOM 2311 C C . PHE B 1 43 ? -8.195 0.513 8.852 1 96.5 43 PHE B C 1
ATOM 2313 O O . PHE B 1 43 ? -7.762 -0.39 8.141 1 96.5 43 PHE B O 1
ATOM 2320 N N . SER B 1 44 ? -9.172 1.323 8.461 1 94.94 44 SER B N 1
ATOM 2321 C CA . SER B 1 44 ? -9.844 1.155 7.176 1 94.94 44 SER B CA 1
ATOM 2322 C C . SER B 1 44 ? -8.891 1.383 6.012 1 94.94 44 SER B C 1
ATOM 2324 O O . SER B 1 44 ? -8.93 0.648 5.02 1 94.94 44 SER B O 1
ATOM 2326 N N . GLY B 1 45 ? -8.055 2.404 6.152 1 96.5 45 GLY B N 1
ATOM 2327 C CA . GLY B 1 45 ? -7.051 2.656 5.129 1 96.5 45 GLY B CA 1
ATOM 2328 C C . GLY B 1 45 ? -6.113 1.484 4.91 1 96.5 45 GLY B C 1
ATOM 2329 O O . GLY B 1 45 ? -5.836 1.111 3.77 1 96.5 45 GLY B O 1
ATOM 2330 N N . GLY B 1 46 ? -5.672 0.835 5.953 1 96.88 46 GLY B N 1
ATOM 2331 C CA . GLY B 1 46 ? -4.801 -0.326 5.871 1 96.88 46 GLY B CA 1
ATOM 2332 C C . GLY B 1 46 ? -5.453 -1.514 5.188 1 96.88 46 GLY B C 1
ATOM 2333 O O . GLY B 1 46 ? -4.832 -2.172 4.352 1 96.88 46 GLY B O 1
ATOM 2334 N N . VAL B 1 47 ? -6.648 -1.763 5.57 1 95.25 47 VAL B N 1
ATOM 2335 C CA . VAL B 1 47 ? -7.387 -2.879 4.984 1 95.25 47 VAL B CA 1
ATOM 2336 C C . VAL B 1 47 ? -7.531 -2.67 3.479 1 95.25 47 VAL B C 1
ATOM 2338 O O . VAL B 1 47 ? -7.281 -3.584 2.691 1 95.25 47 VAL B O 1
ATOM 2341 N N . MET B 1 48 ? -7.895 -1.455 3.135 1 94.06 48 MET B N 1
ATOM 2342 C CA . MET B 1 48 ? -8.156 -1.146 1.731 1 94.06 48 MET B CA 1
ATOM 2343 C C . MET B 1 48 ? -6.883 -1.244 0.902 1 94.06 48 MET B C 1
ATOM 2345 O O . MET B 1 48 ? -6.906 -1.746 -0.224 1 94.06 48 MET B O 1
ATOM 2349 N N . ILE B 1 49 ? -5.816 -0.819 1.419 1 96.44 49 ILE B N 1
ATOM 2350 C CA . ILE B 1 49 ? -4.539 -0.92 0.724 1 96.44 49 ILE B CA 1
ATOM 2351 C C . ILE B 1 49 ? -4.156 -2.389 0.561 1 96.44 49 ILE B C 1
ATOM 2353 O O . ILE B 1 49 ? -3.771 -2.818 -0.529 1 96.44 49 ILE B O 1
ATOM 2357 N N . CYS B 1 50 ? -4.305 -3.109 1.594 1 95.19 50 CYS B N 1
ATOM 2358 C CA . CYS B 1 50 ? -3.914 -4.516 1.576 1 95.19 50 CYS B CA 1
ATOM 2359 C C . CYS B 1 50 ? -4.738 -5.297 0.561 1 95.19 50 CYS B C 1
ATOM 2361 O O . CYS B 1 50 ? -4.188 -6.02 -0.27 1 95.19 50 CYS B O 1
ATOM 2363 N N . ILE B 1 51 ? -6.027 -5.156 0.579 1 91.75 51 ILE B N 1
ATOM 2364 C CA . ILE B 1 51 ? -6.895 -5.914 -0.316 1 91.75 51 ILE B CA 1
ATOM 2365 C C . ILE B 1 51 ? -6.621 -5.512 -1.764 1 91.75 51 ILE B C 1
ATOM 2367 O O . ILE B 1 51 ? -6.699 -6.344 -2.672 1 91.75 51 ILE B O 1
ATOM 2371 N N . SER B 1 52 ? -6.285 -4.242 -1.993 1 94.44 52 SER B N 1
ATOM 2372 C CA . SER B 1 52 ? -5.969 -3.768 -3.336 1 94.44 52 SER B CA 1
ATOM 2373 C C . SER B 1 52 ? -4.785 -4.523 -3.926 1 94.44 52 SER B C 1
ATOM 2375 O O . SER B 1 52 ? -4.844 -4.984 -5.07 1 94.44 52 SER B O 1
ATOM 2377 N N . PHE B 1 53 ? -3.789 -4.777 -3.098 1 94.44 53 PHE B N 1
ATOM 2378 C CA . PHE B 1 53 ? -2.561 -5.367 -3.613 1 94.44 53 PHE B CA 1
ATOM 2379 C C . PHE B 1 53 ? -2.613 -6.891 -3.521 1 94.44 53 PHE B C 1
ATOM 2381 O O . PHE B 1 53 ? -1.989 -7.586 -4.324 1 94.44 53 PHE B O 1
ATOM 2388 N N . THR B 1 54 ? -3.381 -7.434 -2.58 1 92.06 54 THR B N 1
ATOM 2389 C CA . THR B 1 54 ? -3.318 -8.875 -2.357 1 92.06 54 THR B CA 1
ATOM 2390 C C . THR B 1 54 ? -4.43 -9.586 -3.119 1 92.06 54 THR B C 1
ATOM 2392 O O . THR B 1 54 ? -4.316 -10.781 -3.422 1 92.06 54 THR B O 1
ATOM 2395 N N . ASP B 1 55 ? -5.477 -8.844 -3.41 1 90.06 55 ASP B N 1
ATOM 2396 C CA . ASP B 1 55 ? -6.633 -9.516 -4.008 1 90.06 55 ASP B CA 1
ATOM 2397 C C . ASP B 1 55 ? -6.957 -8.922 -5.379 1 90.06 55 ASP B C 1
ATOM 2399 O O . ASP B 1 55 ? -6.914 -9.625 -6.391 1 90.06 55 ASP B O 1
ATOM 2403 N N . LEU B 1 56 ? -7.137 -7.652 -5.375 1 91.5 56 LEU B N 1
ATOM 2404 C CA . LEU B 1 56 ? -7.625 -7.027 -6.598 1 91.5 56 LEU B CA 1
ATOM 2405 C C . LEU B 1 56 ? -6.543 -7.023 -7.676 1 91.5 56 LEU B C 1
ATOM 2407 O O . LEU B 1 56 ? -6.793 -7.434 -8.812 1 91.5 56 LEU B O 1
ATOM 2411 N N . PHE B 1 57 ? -5.383 -6.652 -7.324 1 94.5 57 PHE B N 1
ATOM 2412 C CA . PHE B 1 57 ? -4.293 -6.516 -8.281 1 94.5 57 PHE B CA 1
ATOM 2413 C C . PHE B 1 57 ? -3.926 -7.867 -8.883 1 94.5 57 PHE B C 1
ATOM 2415 O O . PHE B 1 57 ? -3.906 -8.023 -10.102 1 94.5 57 PHE B O 1
ATOM 2422 N N . PRO B 1 58 ? -3.672 -8.883 -8.055 1 92.62 58 PRO B N 1
ATOM 2423 C CA . PRO B 1 58 ? -3.303 -10.172 -8.641 1 92.62 58 PRO B CA 1
ATOM 2424 C C . PRO B 1 58 ? -4.402 -10.758 -9.523 1 92.62 58 PRO B C 1
ATOM 2426 O O . PRO B 1 58 ? -4.113 -11.336 -10.578 1 92.62 58 PRO B O 1
ATOM 2429 N N . PHE B 1 59 ? -5.641 -10.602 -9.102 1 90.62 59 PHE B N 1
ATOM 2430 C CA . PHE B 1 59 ? -6.738 -11.102 -9.922 1 90.62 59 PHE B CA 1
ATOM 2431 C C . PHE B 1 59 ? -6.785 -10.375 -11.266 1 90.62 59 PHE B C 1
ATOM 2433 O O . PHE B 1 59 ? -6.863 -11.016 -12.312 1 90.62 59 PHE B O 1
ATOM 2440 N N . ALA B 1 60 ? -6.723 -9.086 -11.188 1 94.38 60 ALA B N 1
ATOM 2441 C CA . ALA B 1 60 ? -6.785 -8.281 -12.406 1 94.38 60 ALA B CA 1
ATOM 2442 C C . ALA B 1 60 ? -5.598 -8.578 -13.32 1 94.38 60 ALA B C 1
ATOM 2444 O O . ALA B 1 60 ? -5.777 -8.859 -14.508 1 94.38 60 ALA B O 1
ATOM 2445 N N . GLU B 1 61 ? -4.453 -8.586 -12.789 1 94.69 61 GLU B N 1
ATOM 2446 C CA . GLU B 1 61 ? -3.244 -8.789 -13.578 1 94.69 61 GLU B CA 1
ATOM 2447 C C . GLU B 1 61 ? -3.225 -10.172 -14.219 1 94.69 61 GLU B C 1
ATOM 2449 O O . GLU B 1 61 ? -2.996 -10.305 -15.422 1 94.69 61 GLU B O 1
ATOM 2454 N N . SER B 1 62 ? -3.486 -11.219 -13.438 1 94 62 SER B N 1
ATOM 2455 C CA . SER B 1 62 ? -3.459 -12.578 -13.961 1 94 62 SER B CA 1
ATOM 2456 C C . SER B 1 62 ? -4.5 -12.766 -15.062 1 94 62 SER B C 1
ATOM 2458 O O . SER B 1 62 ? -4.227 -13.414 -16.078 1 94 62 SER B O 1
ATOM 2460 N N . THR B 1 63 ? -5.652 -12.227 -1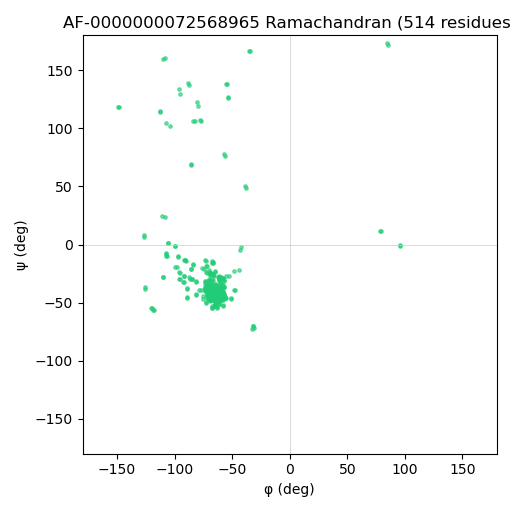4.828 1 93.25 63 THR B N 1
ATOM 2461 C CA . THR B 1 63 ? -6.727 -12.344 -15.805 1 93.25 63 THR B CA 1
ATOM 2462 C C . THR B 1 63 ? -6.363 -11.617 -17.094 1 93.25 63 THR B C 1
ATOM 2464 O O . THR B 1 63 ? -6.492 -12.18 -18.188 1 93.25 63 THR B O 1
ATOM 2467 N N . LEU B 1 64 ? -5.867 -10.445 -16.969 1 95.38 64 LEU B N 1
ATOM 2468 C CA . LEU B 1 64 ? -5.582 -9.641 -18.156 1 95.38 64 LEU B CA 1
ATOM 2469 C C . LEU B 1 64 ? -4.352 -10.164 -18.891 1 95.38 64 LEU B C 1
ATOM 2471 O O . LEU B 1 64 ? -4.277 -10.086 -20.125 1 95.38 64 LEU B O 1
ATOM 2475 N N . VAL B 1 65 ? -3.416 -10.711 -18.156 1 94.56 65 VAL B N 1
ATOM 2476 C CA . VAL B 1 65 ? -2.248 -11.344 -18.766 1 94.56 65 VAL B CA 1
ATOM 2477 C C . VAL B 1 65 ? -2.674 -12.594 -19.531 1 94.56 65 VAL B C 1
ATOM 2479 O O . VAL B 1 65 ? -2.131 -12.891 -20.594 1 94.56 65 VAL B O 1
ATOM 2482 N N . LYS B 1 66 ? -3.592 -13.352 -18.984 1 94.25 66 LYS B N 1
ATOM 2483 C CA . LYS B 1 66 ? -4.117 -14.547 -19.641 1 94.25 66 LYS B CA 1
ATOM 2484 C C . LYS B 1 66 ? -4.73 -14.211 -20.984 1 94.25 66 LYS B C 1
ATOM 2486 O O . LYS B 1 66 ? -4.598 -14.977 -21.938 1 94.25 66 LYS B O 1
ATOM 2491 N N . TYR B 1 67 ? -5.336 -13.07 -21.062 1 93 67 TYR B N 1
ATOM 2492 C CA . TYR B 1 67 ? -6.082 -12.727 -22.266 1 93 67 TYR B CA 1
ATOM 2493 C C . TYR B 1 67 ? -5.199 -11.977 -23.266 1 93 67 TYR B C 1
ATOM 2495 O O . TYR B 1 67 ? -5.344 -12.141 -24.469 1 93 67 TYR B O 1
ATOM 2503 N N . TYR B 1 68 ? -4.258 -11.195 -22.766 1 94.12 68 TYR B N 1
ATOM 2504 C CA . TYR B 1 68 ? -3.57 -10.297 -23.688 1 94.12 68 TYR B CA 1
ATOM 2505 C C . TYR B 1 68 ? -2.059 -10.469 -23.594 1 94.12 68 TYR B C 1
ATOM 2507 O O . TYR B 1 68 ? -1.302 -9.727 -24.219 1 94.12 68 TYR B O 1
ATOM 2515 N N . GLY B 1 69 ? -1.645 -11.445 -22.875 1 92 69 GLY B N 1
ATOM 2516 C CA . GLY B 1 69 ? -0.214 -11.656 -22.719 1 92 69 GLY B CA 1
ATOM 2517 C C . GLY B 1 69 ? 0.407 -10.812 -21.625 1 92 69 GLY B C 1
ATOM 2518 O O . GLY B 1 69 ? -0.248 -9.922 -21.078 1 92 69 GLY B O 1
ATOM 2519 N N . ASN B 1 70 ? 1.617 -11.047 -21.359 1 91 70 ASN B N 1
ATOM 2520 C CA . ASN B 1 70 ? 2.303 -10.461 -20.203 1 91 70 ASN B CA 1
ATOM 2521 C C . ASN B 1 70 ? 2.459 -8.953 -20.359 1 91 70 ASN B C 1
ATOM 2523 O O . ASN B 1 70 ? 2 -8.188 -19.516 1 91 70 ASN B O 1
ATOM 2527 N N . PHE B 1 71 ? 2.99 -8.492 -21.422 1 91 71 PHE B N 1
ATOM 2528 C CA . PHE B 1 71 ? 3.27 -7.074 -21.625 1 91 71 PHE B CA 1
ATOM 2529 C C . PHE B 1 71 ? 1.978 -6.262 -21.625 1 91 71 PHE B C 1
ATOM 2531 O O . PHE B 1 71 ? 1.79 -5.375 -20.797 1 91 71 PHE B O 1
ATOM 2538 N N . TYR B 1 72 ? 1.081 -6.637 -22.453 1 93.19 72 TYR B N 1
ATOM 2539 C CA . TYR B 1 72 ? -0.143 -5.863 -22.625 1 93.19 72 TYR B CA 1
ATOM 2540 C C . TYR B 1 72 ? -1.072 -6.039 -21.422 1 93.19 72 TYR B C 1
ATOM 2542 O O . TYR B 1 72 ? -1.796 -5.113 -21.047 1 93.19 72 TYR B O 1
ATOM 2550 N N . GLY B 1 73 ? -1.065 -7.25 -20.844 1 94.94 73 GLY B N 1
ATOM 2551 C CA . GLY B 1 73 ? -1.885 -7.492 -19.672 1 94.94 73 GLY B CA 1
ATOM 2552 C C . GLY B 1 73 ? -1.509 -6.621 -18.484 1 94.94 73 GLY B C 1
ATOM 2553 O O . GLY B 1 73 ? -2.381 -6.059 -17.828 1 94.94 73 GLY B O 1
ATOM 2554 N N . VAL B 1 74 ? -0.241 -6.508 -18.281 1 94.31 74 VAL B N 1
ATOM 2555 C CA . VAL B 1 74 ? 0.245 -5.691 -17.188 1 94.31 74 VAL B CA 1
ATOM 2556 C C . VAL B 1 74 ? -0.044 -4.219 -17.453 1 94.31 74 VAL B C 1
ATOM 2558 O O . VAL B 1 74 ? -0.509 -3.494 -16.578 1 94.31 74 VAL B O 1
ATOM 2561 N N . LEU B 1 75 ? 0.166 -3.803 -18.656 1 94.5 75 LEU B N 1
ATOM 2562 C CA . LEU B 1 75 ? -0.082 -2.416 -19.031 1 94.5 75 LEU B CA 1
ATOM 2563 C C . LEU B 1 75 ? -1.558 -2.064 -18.875 1 94.5 75 LEU B C 1
ATOM 2565 O O . LEU B 1 75 ? -1.896 -0.992 -18.375 1 94.5 75 LEU B O 1
ATOM 2569 N N . LEU B 1 76 ? -2.371 -2.941 -19.312 1 96 76 LEU B N 1
ATOM 2570 C CA . LEU B 1 76 ? -3.811 -2.729 -19.203 1 96 76 LEU B CA 1
ATOM 2571 C C . LEU B 1 76 ? -4.238 -2.641 -17.75 1 96 76 LEU B C 1
ATOM 2573 O O . LEU B 1 76 ? -5.102 -1.831 -17.391 1 96 76 LEU B O 1
ATOM 2577 N N . THR B 1 77 ? -3.672 -3.471 -16.906 1 96.38 77 THR B N 1
ATOM 2578 C CA . THR B 1 77 ? -3.957 -3.43 -15.477 1 96.38 77 THR B CA 1
ATOM 2579 C C . THR B 1 77 ? -3.621 -2.061 -14.891 1 96.38 77 THR B C 1
ATOM 2581 O O . THR B 1 77 ? -4.426 -1.47 -14.172 1 96.38 77 THR B O 1
ATOM 2584 N N . MET B 1 78 ? -2.477 -1.563 -15.266 1 96 78 MET B N 1
ATOM 2585 C CA . MET B 1 78 ? -2.035 -0.268 -14.758 1 96 78 MET B CA 1
ATOM 2586 C C . MET B 1 78 ? -2.916 0.855 -15.297 1 96 78 MET B C 1
ATOM 2588 O O . MET B 1 78 ? -3.244 1.795 -14.57 1 96 78 MET B O 1
ATOM 2592 N N . MET B 1 79 ? -3.248 0.765 -16.5 1 96.62 79 MET B N 1
ATOM 2593 C CA . MET B 1 79 ? -4.066 1.802 -17.125 1 96.62 79 MET B CA 1
ATOM 2594 C C . MET B 1 79 ? -5.438 1.887 -16.453 1 96.62 79 MET B C 1
ATOM 2596 O O . MET B 1 79 ? -5.926 2.98 -16.156 1 96.62 79 MET B O 1
ATOM 2600 N N . TYR B 1 80 ? -6.035 0.797 -16.234 1 95.81 80 TYR B N 1
ATOM 2601 C CA . TYR B 1 80 ? -7.352 0.807 -15.609 1 95.81 80 TYR B CA 1
ATOM 2602 C C . TYR B 1 80 ? -7.258 1.201 -14.141 1 95.81 80 TYR B C 1
ATOM 2604 O O . TYR B 1 80 ? -8.156 1.858 -13.609 1 95.81 80 TYR B O 1
ATOM 2612 N N . MET B 1 81 ? -6.168 0.751 -13.492 1 96.31 81 MET B N 1
ATOM 2613 C CA . MET B 1 81 ? -5.938 1.228 -12.133 1 96.31 81 MET B CA 1
ATOM 2614 C C . MET B 1 81 ? -5.836 2.748 -12.094 1 96.31 81 MET B C 1
ATOM 2616 O O . MET B 1 81 ? -6.496 3.4 -11.289 1 96.31 81 MET B O 1
ATOM 2620 N N . LEU B 1 82 ? -5.102 3.287 -13.039 1 97.25 82 LEU B N 1
ATOM 2621 C CA . LEU B 1 82 ? -4.922 4.734 -13.094 1 97.25 82 LEU B CA 1
ATOM 2622 C C . LEU B 1 82 ? -6.23 5.43 -13.461 1 97.25 82 LEU B C 1
ATOM 2624 O O . LEU B 1 82 ? -6.508 6.531 -12.984 1 97.25 82 LEU B O 1
ATOM 2628 N N . SER B 1 83 ? -6.992 4.832 -14.32 1 96.75 83 SER B N 1
ATOM 2629 C CA . SER B 1 83 ? -8.297 5.395 -14.641 1 96.75 83 SER B CA 1
ATOM 2630 C C . SER B 1 83 ? -9.195 5.453 -13.414 1 96.75 83 SER B C 1
ATOM 2632 O O . SER B 1 83 ? -9.977 6.398 -13.25 1 96.75 83 SER B O 1
ATOM 2634 N N . GLY B 1 84 ? -9.141 4.414 -12.586 1 95.06 84 GLY B N 1
ATOM 2635 C CA . GLY B 1 84 ? -9.852 4.449 -11.32 1 95.06 84 GLY B CA 1
ATOM 2636 C C . GLY B 1 84 ? -9.398 5.566 -10.398 1 95.06 84 GLY B C 1
ATOM 2637 O O . GLY B 1 84 ? -10.219 6.227 -9.758 1 95.06 84 GLY B O 1
ATOM 2638 N N . VAL B 1 85 ? -8.086 5.793 -10.398 1 96.12 85 VAL B N 1
ATOM 2639 C CA . VAL B 1 85 ? -7.508 6.875 -9.602 1 96.12 85 VAL B CA 1
ATOM 2640 C C . VAL B 1 85 ? -8.039 8.219 -10.102 1 96.12 85 VAL B C 1
ATOM 2642 O O . VAL B 1 85 ? -8.484 9.047 -9.312 1 96.12 85 VAL B O 1
ATOM 2645 N N . ILE B 1 86 ? -7.98 8.406 -11.352 1 95.81 86 ILE B N 1
ATOM 2646 C CA . ILE B 1 86 ? -8.438 9.656 -11.961 1 95.81 86 ILE B CA 1
ATOM 2647 C C . ILE B 1 86 ? -9.922 9.852 -11.68 1 95.81 86 ILE B C 1
ATOM 2649 O O . ILE B 1 86 ? -10.352 10.961 -11.344 1 95.81 86 ILE B O 1
ATOM 2653 N N . PHE B 1 87 ? -10.68 8.844 -11.797 1 92.69 87 PHE B N 1
ATOM 2654 C CA . PHE B 1 87 ? -12.109 8.906 -11.531 1 92.69 87 PHE B CA 1
ATOM 2655 C C . PHE B 1 87 ? -12.375 9.328 -10.094 1 92.69 87 PHE B C 1
ATOM 2657 O O . PHE B 1 87 ? -13.195 10.211 -9.836 1 92.69 87 PHE B O 1
ATOM 2664 N N . ALA B 1 88 ? -11.695 8.719 -9.164 1 92.12 88 ALA B N 1
ATOM 2665 C CA . ALA B 1 88 ? -11.852 9.062 -7.754 1 92.12 88 ALA B CA 1
ATOM 2666 C C . ALA B 1 88 ? -11.406 10.5 -7.492 1 92.12 88 ALA B C 1
AT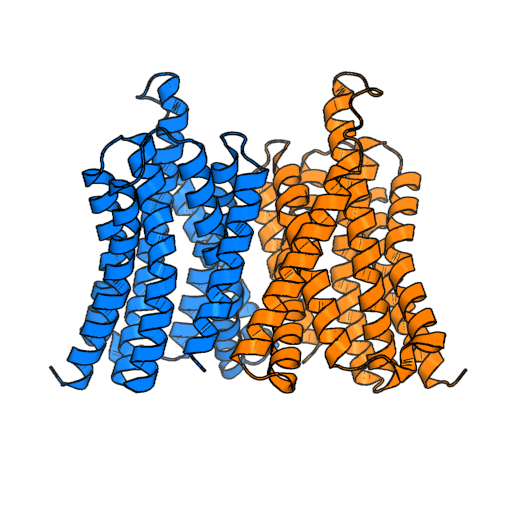OM 2668 O O . ALA B 1 88 ? -12.023 11.219 -6.703 1 92.12 88 ALA B O 1
ATOM 2669 N N . MET B 1 89 ? -10.336 10.875 -8.164 1 92.94 89 MET B N 1
ATOM 2670 C CA . MET B 1 89 ? -9.836 12.242 -8.039 1 92.94 89 MET B CA 1
ATOM 2671 C C . MET B 1 89 ? -10.875 13.25 -8.523 1 92.94 89 MET B C 1
ATOM 2673 O O . MET B 1 89 ? -11.039 14.312 -7.922 1 92.94 89 MET B O 1
ATOM 2677 N N . LEU B 1 90 ? -11.516 12.914 -9.562 1 91.19 90 LEU B N 1
ATOM 2678 C CA . LEU B 1 90 ? -12.555 13.781 -10.102 1 91.19 90 LEU B CA 1
ATOM 2679 C C . LEU B 1 90 ? -13.734 13.891 -9.141 1 91.19 90 LEU B C 1
ATOM 2681 O O . LEU B 1 90 ? -14.266 14.977 -8.914 1 91.19 90 LEU B O 1
ATOM 2685 N N . ILE B 1 91 ? -14.148 12.797 -8.547 1 88.38 91 ILE B N 1
ATOM 2686 C CA . ILE B 1 91 ? -15.211 12.805 -7.551 1 88.38 91 ILE B CA 1
ATOM 2687 C C . ILE B 1 91 ? -14.805 13.688 -6.371 1 88.38 91 ILE B C 1
ATOM 2689 O O . ILE B 1 91 ? -15.609 14.492 -5.883 1 88.38 91 ILE B O 1
ATOM 2693 N N . ASP B 1 92 ? -13.586 13.453 -5.977 1 89.31 92 ASP B N 1
ATOM 2694 C CA . ASP B 1 92 ? -13.031 14.219 -4.859 1 89.31 92 ASP B CA 1
ATOM 2695 C C . ASP B 1 92 ? -13.062 15.711 -5.152 1 89.31 92 ASP B C 1
ATOM 2697 O O . ASP B 1 92 ? -13.383 16.516 -4.273 1 89.31 92 ASP B O 1
ATOM 2701 N N . LYS B 1 93 ? -12.75 16.141 -6.352 1 87.5 93 LYS B N 1
ATOM 2702 C CA . LYS B 1 93 ? -12.703 17.531 -6.754 1 87.5 93 LYS B CA 1
ATOM 2703 C C . LYS B 1 93 ? -14.102 18.125 -6.871 1 87.5 93 LYS B C 1
ATOM 2705 O O . LYS B 1 93 ? -14.32 19.312 -6.586 1 87.5 93 LYS B O 1
ATOM 2710 N N . PHE B 1 94 ? -15.031 17.312 -7.234 1 87.38 94 PHE B N 1
ATOM 2711 C CA . PHE B 1 94 ? -16.375 17.812 -7.508 1 87.38 94 PHE B CA 1
ATOM 2712 C C . PHE B 1 94 ? -17.188 17.891 -6.223 1 87.38 94 PHE B C 1
ATOM 2714 O O . PHE B 1 94 ? -18.234 18.547 -6.188 1 87.38 94 PHE B O 1
ATOM 2721 N N . ILE B 1 95 ? -16.812 17.172 -5.234 1 83.62 95 ILE B N 1
ATOM 2722 C CA . ILE B 1 95 ? -17.484 17.281 -3.951 1 83.62 95 ILE B CA 1
ATOM 2723 C C . ILE B 1 95 ? -17.031 18.547 -3.23 1 83.62 95 ILE B C 1
ATOM 2725 O O . ILE B 1 95 ? -15.844 18.703 -2.924 1 83.62 95 ILE B O 1
ATOM 2729 N N . PRO B 1 96 ? -17.875 19.609 -3.154 1 69.12 96 PRO B N 1
ATOM 2730 C CA . PRO B 1 96 ? -17.531 20.938 -2.635 1 69.12 96 PRO B CA 1
ATOM 2731 C C . PRO B 1 96 ? -16.922 20.875 -1.236 1 69.12 96 PRO B C 1
ATOM 2733 O O . PRO B 1 96 ? -17.266 20.016 -0.437 1 69.12 96 PRO B O 1
ATOM 2736 N N . HIS B 1 97 ? -15.727 21.453 -0.95 1 63.94 97 HIS B N 1
ATOM 2737 C CA . HIS B 1 97 ? -15.18 21.672 0.383 1 63.94 97 HIS B CA 1
ATOM 2738 C C . HIS B 1 97 ? -16.141 22.484 1.253 1 63.94 97 HIS B C 1
ATOM 2740 O O . HIS B 1 97 ? -16.625 23.547 0.844 1 63.94 97 HIS B O 1
ATOM 2746 N N . GLU B 1 98 ? -17.141 21.953 1.746 1 53.38 98 GLU B N 1
ATOM 2747 C CA . GLU B 1 98 ? -18.141 22.719 2.477 1 53.38 98 GLU B CA 1
ATOM 2748 C C . GLU B 1 98 ? -17.5 23.812 3.324 1 53.38 98 GLU B C 1
ATOM 2750 O O . GLU B 1 98 ? -16.984 23.531 4.414 1 53.38 98 GLU B O 1
ATOM 2755 N N . SER B 1 99 ? -16.625 24.656 2.943 1 45.75 99 SER B N 1
ATOM 2756 C CA . SER B 1 99 ? -16.266 25.875 3.686 1 45.75 99 SER B CA 1
ATOM 2757 C C . SER B 1 99 ? -17.469 26.422 4.453 1 45.75 99 SER B C 1
ATOM 2759 O O . SER B 1 99 ? -17.328 26.875 5.586 1 45.75 99 SER B O 1
ATOM 2761 N N . HIS B 1 100 ? -18.453 26.953 3.691 1 44.34 100 HIS B N 1
ATOM 2762 C CA . HIS B 1 100 ? -19.25 28.094 4.125 1 44.34 100 HIS B CA 1
ATOM 2763 C C . HIS B 1 100 ? -20.078 27.75 5.359 1 44.34 100 HIS B C 1
ATOM 2765 O O . HIS B 1 100 ? -20.734 28.609 5.938 1 44.34 100 HIS B O 1
ATOM 2771 N N . LEU B 1 101 ? -20.641 26.688 5.387 1 42.22 101 LEU B N 1
ATOM 2772 C CA . LEU B 1 101 ? -21.703 26.797 6.375 1 42.22 101 LEU B CA 1
ATOM 2773 C C . LEU B 1 101 ? -21.141 26.75 7.793 1 42.22 101 LEU B C 1
ATOM 2775 O O . LEU B 1 101 ? -21.844 27.047 8.758 1 42.22 101 LEU B O 1
ATOM 2779 N N . LEU B 1 102 ? -20.156 25.812 8.156 1 45.81 102 LEU B N 1
ATOM 2780 C CA . LEU B 1 102 ? -20.062 25.609 9.602 1 45.81 102 LEU B CA 1
ATOM 2781 C C . LEU B 1 102 ? -18.969 26.484 10.195 1 45.81 102 LEU B C 1
ATOM 2783 O O . LEU B 1 102 ? -17.938 26.719 9.555 1 45.81 102 LEU B O 1
ATOM 2787 N N . SER B 1 103 ? -19.203 27.219 11.211 1 43.31 103 SER B N 1
ATOM 2788 C CA . SER B 1 103 ? -18.375 28 12.117 1 43.31 103 SER B CA 1
ATOM 2789 C C . SER B 1 103 ? -17.031 27.312 12.367 1 43.31 103 SER B C 1
ATOM 2791 O O . SER B 1 103 ? -16.875 26.125 12.125 1 43.31 103 SER B O 1
ATOM 2793 N N . SER B 1 104 ? -15.961 28 12.977 1 48.66 104 SER B N 1
ATOM 2794 C CA . SER B 1 104 ? -14.57 27.672 13.289 1 48.66 104 SER B CA 1
ATOM 2795 C C . SER B 1 104 ? -14.414 26.172 13.586 1 48.66 104 SER B C 1
ATOM 2797 O O . SER B 1 104 ? -13.516 25.516 13.055 1 48.66 104 SER B O 1
ATOM 2799 N N . ASP B 1 105 ? -14.922 25.625 14.789 1 52.41 105 ASP B N 1
ATOM 2800 C CA . ASP B 1 105 ? -15.109 24.219 15.164 1 52.41 105 ASP B CA 1
ATOM 2801 C C . ASP B 1 105 ? -15.68 23.406 14 1 52.41 105 ASP B C 1
ATOM 2803 O O . ASP B 1 105 ? -15.477 22.203 13.922 1 52.41 105 ASP B O 1
ATOM 2807 N N . ASN B 1 106 ? -15.891 24.234 12.977 1 70.88 106 ASN B N 1
ATOM 2808 C CA . ASN B 1 106 ? -16.734 23.859 11.852 1 70.88 106 ASN B CA 1
ATOM 2809 C C . ASN B 1 106 ? -15.914 23.391 10.656 1 70.88 106 ASN B C 1
ATOM 2811 O O . ASN B 1 106 ? -16.359 22.562 9.867 1 70.88 106 ASN B O 1
ATOM 2815 N N . SER B 1 107 ? -14.555 23.844 10.758 1 78.12 107 SER B N 1
ATOM 2816 C CA . SER B 1 107 ? -13.758 23.484 9.594 1 78.12 107 SER B CA 1
ATOM 2817 C C . SER B 1 107 ? -13.352 22.016 9.609 1 78.12 107 SER B C 1
ATOM 2819 O O . SER B 1 107 ? -13.438 21.328 8.594 1 78.12 107 SER B O 1
ATOM 2821 N N . ASN B 1 108 ? -13.016 21.547 10.844 1 83 108 ASN B N 1
ATOM 2822 C CA . ASN B 1 108 ? -12.633 20.156 10.961 1 83 108 ASN B CA 1
ATOM 2823 C C . ASN B 1 108 ? -13.812 19.219 10.695 1 83 108 ASN B C 1
ATOM 2825 O O . ASN B 1 108 ? -13.656 18.172 10.07 1 83 108 ASN B O 1
ATOM 2829 N N . ASN B 1 109 ? -14.922 19.672 11.141 1 86.88 109 ASN B N 1
ATOM 2830 C CA . ASN B 1 109 ? -16.109 18.875 10.906 1 86.88 109 ASN B CA 1
ATOM 2831 C C . ASN B 1 109 ? -16.484 18.828 9.43 1 86.88 109 ASN B C 1
ATOM 2833 O O . ASN B 1 109 ? -16.875 17.766 8.922 1 86.88 109 ASN B O 1
ATOM 2837 N N . ALA B 1 110 ? -16.281 19.969 8.844 1 89.06 110 ALA B N 1
ATOM 2838 C CA . ALA B 1 110 ? -16.578 20.016 7.418 1 89.06 110 ALA B CA 1
ATOM 2839 C C . ALA B 1 110 ? -15.633 19.109 6.633 1 89.06 110 ALA B C 1
ATOM 2841 O O . ALA B 1 110 ? -16.062 18.422 5.703 1 89.06 110 ALA B O 1
ATOM 2842 N N . LYS B 1 111 ? -14.445 19.109 7.027 1 89.38 111 LYS B N 1
ATOM 2843 C CA . LYS B 1 111 ? -13.445 18.266 6.371 1 89.38 111 LYS B CA 1
ATOM 2844 C C . LYS B 1 111 ? -13.758 16.781 6.574 1 89.38 111 LYS B C 1
ATOM 2846 O O . LYS B 1 111 ? -13.68 16 5.629 1 89.38 111 LYS B O 1
ATOM 2851 N N . LEU B 1 112 ? -14.141 16.516 7.754 1 91.06 112 LEU B N 1
ATOM 2852 C CA . LEU B 1 112 ? -14.453 15.125 8.055 1 91.06 112 LEU B CA 1
ATOM 2853 C C . LEU B 1 112 ? -15.695 14.672 7.293 1 91.06 112 LEU B C 1
ATOM 2855 O O . LEU B 1 112 ? -15.75 13.531 6.816 1 91.06 112 LEU B O 1
ATOM 2859 N N . PHE B 1 113 ? -16.641 15.516 7.277 1 93.06 113 PHE B N 1
ATOM 2860 C CA . PHE B 1 113 ? -17.844 15.164 6.535 1 93.06 113 PHE B CA 1
ATOM 2861 C C . PHE B 1 113 ? -17.516 14.891 5.074 1 93.06 113 PHE B C 1
ATOM 2863 O O . PHE B 1 113 ? -18.016 13.922 4.492 1 93.06 113 PHE B O 1
ATOM 2870 N N . ARG B 1 114 ? -16.703 15.695 4.531 1 92.56 114 ARG B N 1
ATOM 2871 C CA . ARG B 1 114 ? -16.281 15.523 3.145 1 92.56 114 ARG B CA 1
ATOM 2872 C C . ARG B 1 114 ? -15.57 14.195 2.949 1 92.56 114 ARG B C 1
ATOM 2874 O O . ARG B 1 114 ? -15.781 13.508 1.945 1 92.56 114 ARG B O 1
ATOM 2881 N N . VAL B 1 115 ? -14.727 13.883 3.857 1 92.69 115 VAL B N 1
ATOM 2882 C CA . VAL B 1 115 ? -14.023 12.602 3.809 1 92.69 115 VAL B CA 1
ATOM 2883 C C . VAL B 1 115 ? -15.031 11.461 3.766 1 92.69 115 VAL B C 1
ATOM 2885 O O . VAL B 1 115 ? -14.906 10.539 2.953 1 92.69 115 VAL B O 1
ATOM 2888 N N . GLY B 1 116 ? -16.047 11.555 4.645 1 94.44 116 GLY B N 1
ATOM 2889 C CA . GLY B 1 116 ? -17.094 10.539 4.668 1 94.44 116 GLY B CA 1
ATOM 2890 C C . GLY B 1 116 ? -17.875 10.453 3.367 1 94.44 116 GLY B C 1
ATOM 2891 O O . GLY B 1 116 ? -18.172 9.359 2.887 1 94.44 116 GLY B O 1
ATOM 2892 N N . LEU B 1 117 ? -18.156 11.562 2.807 1 94.38 117 LEU B N 1
ATOM 2893 C CA . LEU B 1 117 ? -18.938 11.609 1.577 1 94.38 117 LEU B CA 1
ATOM 2894 C C . LEU B 1 117 ? -18.141 11.047 0.404 1 94.38 117 LEU B C 1
ATOM 2896 O O . LEU B 1 117 ? -18.672 10.273 -0.393 1 94.38 117 LEU B O 1
ATOM 2900 N N . VAL B 1 118 ? -16.922 11.43 0.291 1 92.62 118 VAL B N 1
ATOM 2901 C CA . VAL B 1 118 ? -16.062 10.938 -0.779 1 92.62 118 VAL B CA 1
ATOM 2902 C C . VAL B 1 118 ? -15.891 9.422 -0.649 1 92.62 118 VAL B C 1
ATOM 2904 O O . VAL B 1 118 ? -15.977 8.695 -1.64 1 92.62 118 VAL B O 1
ATOM 2907 N N . ALA B 1 119 ? -15.695 9 0.564 1 94.19 119 ALA B N 1
ATOM 2908 C CA . ALA B 1 119 ? -15.578 7.566 0.818 1 94.19 119 ALA B CA 1
ATOM 2909 C C . ALA B 1 119 ? -16.859 6.836 0.447 1 94.19 119 ALA B C 1
ATOM 2911 O O . ALA B 1 119 ? -16.828 5.773 -0.183 1 94.19 119 ALA B O 1
ATOM 2912 N N . MET B 1 120 ? -17.984 7.422 0.844 1 95.12 120 MET B N 1
ATOM 2913 C CA . MET B 1 120 ? -19.266 6.812 0.552 1 95.12 120 MET B CA 1
ATOM 2914 C C . MET B 1 120 ? -19.469 6.629 -0.95 1 95.12 120 MET B C 1
ATOM 2916 O O . MET B 1 120 ? -19.828 5.543 -1.408 1 95.12 120 MET B O 1
ATOM 2920 N N . ILE B 1 121 ? -19.188 7.586 -1.709 1 94.06 121 ILE B N 1
ATOM 2921 C CA . ILE B 1 121 ? -19.375 7.539 -3.154 1 94.06 121 ILE B CA 1
ATOM 2922 C C . ILE B 1 121 ? -18.406 6.531 -3.768 1 94.06 121 ILE B C 1
ATOM 2924 O O . ILE B 1 121 ? -18.797 5.695 -4.582 1 94.06 121 ILE B O 1
ATOM 2928 N N . ALA B 1 122 ? -17.172 6.648 -3.348 1 90.62 122 ALA B N 1
ATOM 2929 C CA . ALA B 1 122 ? -16.156 5.746 -3.869 1 90.62 122 ALA B CA 1
ATOM 2930 C C . ALA B 1 122 ? -16.484 4.293 -3.545 1 90.62 122 ALA B C 1
ATOM 2932 O O . ALA B 1 122 ? -16.375 3.416 -4.406 1 90.62 122 ALA B O 1
ATOM 2933 N N . ILE B 1 123 ? -16.906 4.047 -2.336 1 92.38 123 ILE B N 1
ATOM 2934 C CA . ILE B 1 123 ? -17.203 2.693 -1.886 1 92.38 123 ILE B CA 1
ATOM 2935 C C . ILE B 1 123 ? -18.469 2.186 -2.58 1 92.38 123 ILE B C 1
ATOM 2937 O O . ILE B 1 123 ? -18.578 1 -2.902 1 92.38 123 ILE B O 1
ATOM 2941 N N . THR B 1 124 ? -19.422 3.088 -2.801 1 93.69 124 THR B N 1
ATOM 2942 C CA . THR B 1 124 ? -20.609 2.721 -3.576 1 93.69 124 THR B CA 1
ATOM 2943 C C . THR B 1 124 ? -20.203 2.188 -4.949 1 93.69 124 THR B C 1
ATOM 2945 O O . THR B 1 124 ? -20.688 1.137 -5.379 1 93.69 124 THR B O 1
ATOM 2948 N N . LEU B 1 125 ? -19.359 2.809 -5.59 1 89.44 125 LEU B N 1
ATOM 2949 C CA . LEU B 1 125 ? -18.906 2.42 -6.922 1 89.44 125 LEU B CA 1
ATOM 2950 C C . LEU B 1 125 ? -18.094 1.131 -6.863 1 89.44 125 LEU B C 1
ATOM 2952 O O . LEU B 1 125 ? -18.141 0.321 -7.793 1 89.44 125 LEU B O 1
ATOM 2956 N N . HIS B 1 126 ? -17.375 0.991 -5.785 1 88.94 126 HIS B N 1
ATOM 2957 C CA . HIS B 1 126 ? -16.562 -0.202 -5.562 1 88.94 126 HIS B CA 1
ATOM 2958 C C . HIS B 1 126 ? -17.453 -1.415 -5.27 1 88.94 126 HIS B C 1
ATOM 2960 O O . HIS B 1 126 ? -17.203 -2.502 -5.801 1 88.94 126 HIS B O 1
ATOM 2966 N N . ASN B 1 127 ? -18.453 -1.211 -4.477 1 93.31 127 ASN B N 1
ATOM 2967 C CA . ASN B 1 127 ? -19.312 -2.299 -4.023 1 93.31 127 ASN B CA 1
ATOM 2968 C C . ASN B 1 127 ? -20.156 -2.854 -5.164 1 93.31 127 ASN B C 1
ATOM 2970 O O . ASN B 1 127 ? -20.547 -4.023 -5.148 1 93.31 127 ASN B O 1
ATOM 2974 N N . PHE B 1 128 ? -20.359 -2.041 -6.164 1 91 128 PHE B N 1
ATOM 2975 C CA . PHE B 1 128 ? -21.188 -2.467 -7.285 1 91 128 PHE B CA 1
ATOM 2976 C C . PHE B 1 128 ? -20.531 -3.635 -8.023 1 91 128 PHE B C 1
ATOM 2978 O O . PHE B 1 128 ? -21.141 -4.699 -8.164 1 91 128 PHE B O 1
ATOM 2985 N N . PRO B 1 129 ? -19.297 -3.549 -8.438 1 88.75 129 PRO B N 1
ATOM 2986 C CA . PRO B 1 129 ? -18.594 -4.656 -9.086 1 88.75 129 PRO B CA 1
ATOM 2987 C C . PRO B 1 129 ? -18.453 -5.879 -8.188 1 88.75 129 PRO B C 1
ATOM 2989 O O . PRO B 1 129 ? -18.531 -7.016 -8.664 1 88.75 129 PRO B O 1
ATOM 2992 N N . GLU B 1 130 ? -18.297 -5.668 -6.93 1 89.69 130 GLU B N 1
ATOM 2993 C CA . GLU B 1 130 ? -18.188 -6.781 -5.988 1 89.69 130 GLU B CA 1
ATOM 2994 C C . GLU B 1 130 ? -19.484 -7.574 -5.922 1 89.69 130 GLU B C 1
ATOM 2996 O O . GLU B 1 130 ? -19.469 -8.797 -5.762 1 89.69 130 GLU B O 1
ATOM 3001 N N . GLY B 1 131 ? -20.562 -6.812 -6.004 1 92.88 131 GLY B N 1
ATOM 3002 C CA . GLY B 1 131 ? -21.859 -7.488 -6.082 1 92.88 131 GLY B CA 1
ATOM 3003 C C . GLY B 1 131 ? -21.969 -8.406 -7.285 1 92.88 131 GLY B C 1
ATOM 3004 O O . GLY B 1 131 ? -22.484 -9.523 -7.172 1 92.88 131 GLY B O 1
ATOM 3005 N N . ILE B 1 132 ? -21.516 -7.941 -8.359 1 89.69 132 ILE B N 1
ATOM 3006 C CA . ILE B 1 132 ? -21.531 -8.727 -9.594 1 89.69 132 ILE B CA 1
ATOM 3007 C C . ILE B 1 132 ? -20.641 -9.961 -9.43 1 89.69 132 ILE B C 1
ATOM 3009 O O . ILE B 1 132 ? -21.062 -11.078 -9.727 1 89.69 132 ILE B O 1
ATOM 3013 N N . ALA B 1 133 ? -19.453 -9.758 -8.906 1 87.06 133 ALA B N 1
ATOM 3014 C CA . ALA B 1 133 ? -18.5 -10.852 -8.734 1 87.06 133 ALA B CA 1
ATOM 3015 C C . ALA B 1 133 ? -19.047 -11.906 -7.773 1 87.06 133 ALA B C 1
ATOM 3017 O O . ALA B 1 133 ? -18.906 -13.109 -8.023 1 87.06 133 ALA B O 1
ATOM 3018 N N . THR B 1 134 ? -19.594 -11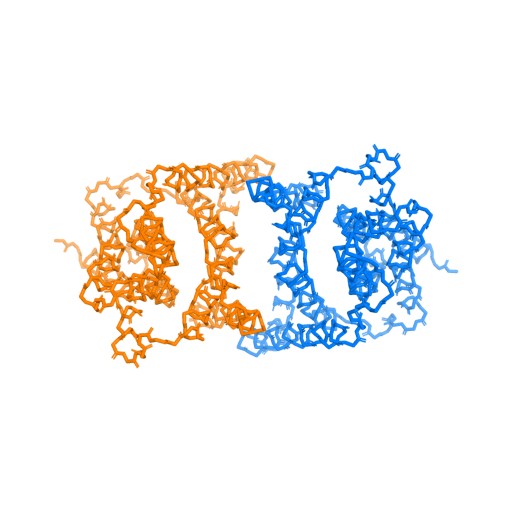.453 -6.723 1 91 134 THR B N 1
ATOM 3019 C CA . THR B 1 134 ? -20.156 -12.367 -5.738 1 91 134 THR B CA 1
ATOM 3020 C C . THR B 1 134 ? -21.297 -13.18 -6.344 1 91 134 THR B C 1
ATOM 3022 O O . THR B 1 134 ? -21.375 -14.391 -6.137 1 91 134 THR B O 1
ATOM 3025 N N . PHE B 1 135 ? -22.109 -12.5 -7.062 1 91.62 135 PHE B N 1
ATOM 3026 C CA . PHE B 1 135 ? -23.219 -13.188 -7.711 1 91.62 135 PHE B CA 1
ATOM 3027 C C . PHE B 1 135 ? -22.703 -14.234 -8.703 1 91.62 135 PHE B C 1
ATOM 3029 O O . PHE B 1 135 ? -23.125 -15.383 -8.672 1 91.62 135 PHE B O 1
ATOM 3036 N N . MET B 1 136 ? -21.812 -13.836 -9.516 1 87.31 136 MET B N 1
ATOM 3037 C CA . MET B 1 136 ? -21.312 -14.719 -10.57 1 87.31 136 MET B CA 1
ATOM 3038 C C . MET B 1 136 ? -20.609 -15.938 -9.984 1 87.31 136 MET B C 1
ATOM 3040 O O . MET B 1 136 ? -20.781 -17.062 -10.469 1 87.31 136 MET B O 1
ATOM 3044 N N . SER B 1 137 ? -19.812 -15.711 -9 1 86.38 137 SER B N 1
ATOM 3045 C CA . SER B 1 137 ? -19.094 -16.828 -8.375 1 86.38 137 SER B CA 1
ATOM 3046 C C . SER B 1 137 ? -20.062 -17.797 -7.715 1 86.38 137 SER B C 1
ATOM 3048 O O . SER B 1 137 ? -19.906 -19.016 -7.824 1 86.38 137 SER B O 1
ATOM 3050 N N . GLY B 1 138 ? -21.062 -17.25 -7.008 1 89.25 138 GLY B N 1
ATOM 3051 C CA . GLY B 1 138 ? -22.062 -18.094 -6.355 1 89.25 138 GLY B CA 1
ATOM 3052 C C . GLY B 1 138 ? -22.969 -18.812 -7.332 1 89.25 138 GLY B C 1
ATOM 3053 O O . GLY B 1 138 ? -23.422 -19.922 -7.062 1 89.25 138 GLY B O 1
ATOM 3054 N N . TYR B 1 139 ? -23.172 -18.141 -8.422 1 88.44 139 TYR B N 1
ATOM 3055 C CA . TYR B 1 139 ? -24.016 -18.734 -9.453 1 88.44 139 TYR B CA 1
ATOM 3056 C C . TYR B 1 139 ? -23.312 -19.906 -10.125 1 88.44 139 TYR B C 1
ATOM 3058 O O . TYR B 1 139 ? -23.953 -20.922 -10.438 1 88.44 139 TYR B O 1
ATOM 3066 N N . GLN B 1 140 ? -22.047 -19.75 -10.281 1 86.31 140 GLN B N 1
ATOM 3067 C CA . GLN B 1 140 ? -21.266 -20.781 -10.953 1 86.31 140 GLN B CA 1
ATOM 3068 C C . GLN B 1 140 ? -20.922 -21.922 -10.008 1 86.31 140 GLN B C 1
ATOM 3070 O O . GLN B 1 140 ? -20.938 -23.094 -10.406 1 86.31 140 GLN B O 1
ATOM 3075 N N . ASP B 1 141 ? -20.531 -21.547 -8.828 1 89.75 141 ASP B N 1
ATOM 3076 C CA . ASP B 1 141 ? -20.094 -22.5 -7.828 1 89.75 141 ASP B CA 1
ATOM 3077 C C . ASP B 1 141 ? -20.422 -22.031 -6.414 1 89.75 141 ASP B C 1
ATOM 3079 O O . ASP B 1 141 ? -19.875 -21.016 -5.953 1 89.75 141 ASP B O 1
ATOM 3083 N N . ALA B 1 142 ? -21.203 -22.781 -5.762 1 90.62 142 ALA B N 1
ATOM 3084 C CA . ALA B 1 142 ? -21.703 -22.391 -4.445 1 90.62 142 ALA B CA 1
ATOM 3085 C C . ALA B 1 142 ? -20.547 -22.25 -3.451 1 90.62 142 ALA B C 1
ATOM 3087 O O . ALA B 1 142 ? -20.5 -21.281 -2.68 1 90.62 142 ALA B O 1
ATOM 3088 N N . ALA B 1 143 ? -19.703 -23.203 -3.498 1 88.75 143 ALA B N 1
ATOM 3089 C CA . ALA B 1 143 ? -18.578 -23.172 -2.562 1 88.75 143 ALA B CA 1
ATOM 3090 C C . ALA B 1 143 ? -17.688 -21.953 -2.816 1 88.75 143 ALA B C 1
ATOM 3092 O O . ALA B 1 143 ? -17.266 -21.281 -1.875 1 88.75 143 ALA B O 1
ATOM 3093 N N . LEU B 1 144 ? -17.469 -21.688 -4.012 1 84.69 144 LEU B N 1
ATOM 3094 C CA . LEU B 1 144 ? -16.688 -20.516 -4.387 1 84.69 144 LEU B CA 1
ATOM 3095 C C . LEU B 1 144 ? -17.406 -19.219 -3.992 1 84.69 144 LEU B C 1
ATOM 3097 O O . LEU B 1 144 ? -16.781 -18.297 -3.475 1 84.69 144 LEU B O 1
ATOM 3101 N N . GLY B 1 145 ? -18.672 -19.25 -4.25 1 87.44 145 GLY B N 1
ATOM 3102 C CA . GLY B 1 145 ? -19.469 -18.094 -3.885 1 87.44 145 GLY B CA 1
ATOM 3103 C C . GLY B 1 145 ? -19.438 -17.797 -2.4 1 87.44 145 GLY B C 1
ATOM 3104 O O . GLY B 1 145 ? -19.312 -16.625 -2.006 1 87.44 145 GLY B O 1
ATOM 3105 N N . ILE B 1 146 ? -19.562 -18.766 -1.618 1 90.44 146 ILE B N 1
ATOM 3106 C CA . ILE B 1 146 ? -19.531 -18.609 -0.169 1 90.44 146 ILE B CA 1
ATOM 3107 C C . ILE B 1 146 ? -18.156 -18.062 0.256 1 90.44 146 ILE B C 1
ATOM 3109 O O . ILE B 1 146 ? -18.078 -17.109 1.034 1 90.44 146 ILE B O 1
ATOM 3113 N N . SER B 1 147 ? -17.156 -18.625 -0.288 1 84.81 147 SER B N 1
ATOM 3114 C CA . SER B 1 147 ? -15.797 -18.203 0.058 1 84.81 147 SER B CA 1
ATOM 3115 C C . SER B 1 147 ? -15.57 -16.75 -0.292 1 84.81 147 SER B C 1
ATOM 3117 O O . SER B 1 147 ? -15.047 -15.977 0.522 1 84.81 147 SER B O 1
ATOM 3119 N N . ILE B 1 148 ? -16.016 -16.375 -1.403 1 84.56 148 ILE B N 1
ATOM 3120 C CA . ILE B 1 148 ? -15.828 -15.008 -1.878 1 84.56 148 ILE B CA 1
ATOM 3121 C C . ILE B 1 148 ? -16.703 -14.055 -1.071 1 84.56 148 ILE B C 1
ATOM 3123 O O . ILE B 1 148 ? -16.266 -12.977 -0.679 1 84.56 148 ILE B O 1
ATOM 3127 N N . SER B 1 149 ? -17.906 -14.508 -0.865 1 89.81 149 SER B N 1
ATOM 3128 C CA . SER B 1 149 ? -18.844 -13.672 -0.104 1 89.81 149 SER B CA 1
ATOM 3129 C C . SER B 1 149 ? -18.312 -13.406 1.3 1 89.81 149 SER B C 1
ATOM 3131 O O . SER B 1 149 ? -18.438 -12.289 1.811 1 89.81 149 SER B O 1
ATOM 3133 N N . VAL B 1 150 ? -17.766 -14.289 1.928 1 87.38 150 VAL B N 1
ATOM 3134 C CA . VAL B 1 150 ? -17.219 -14.125 3.27 1 87.38 150 VAL B CA 1
ATOM 3135 C C . VAL B 1 150 ? -16.016 -13.18 3.229 1 87.38 150 VAL B C 1
ATOM 3137 O O . VAL B 1 150 ? -15.875 -12.305 4.09 1 87.38 150 VAL B O 1
ATOM 3140 N N . ALA B 1 151 ? -15.188 -13.438 2.287 1 83.12 151 ALA B N 1
ATOM 3141 C CA . ALA B 1 151 ? -14.023 -12.562 2.129 1 83.12 151 ALA B CA 1
ATOM 3142 C C . ALA B 1 151 ? -14.453 -11.109 1.935 1 83.12 151 ALA B C 1
ATOM 3144 O O . ALA B 1 151 ? -13.898 -10.211 2.568 1 83.12 151 ALA B O 1
ATOM 3145 N N . ILE B 1 152 ? -15.43 -10.938 1.107 1 88.25 152 ILE B N 1
ATOM 3146 C CA . ILE B 1 152 ? -15.922 -9.602 0.804 1 88.25 152 ILE B CA 1
ATOM 3147 C C . ILE B 1 152 ? -16.594 -9 2.041 1 88.25 152 ILE B C 1
ATOM 3149 O O . ILE B 1 152 ? -16.406 -7.828 2.355 1 88.25 152 ILE B O 1
ATOM 3153 N N . ALA B 1 153 ? -17.375 -9.789 2.725 1 90.31 153 ALA B N 1
ATOM 3154 C CA . ALA B 1 153 ? -18.031 -9.328 3.945 1 90.31 153 ALA B CA 1
ATOM 3155 C C . ALA B 1 153 ? -17.016 -8.836 4.969 1 90.31 153 ALA B C 1
ATOM 3157 O O . ALA B 1 153 ? -17.234 -7.828 5.641 1 90.31 153 ALA B O 1
ATOM 3158 N N . MET B 1 154 ? -15.969 -9.414 5.062 1 87.56 154 MET B N 1
ATOM 3159 C CA . MET B 1 154 ? -14.961 -9.094 6.07 1 87.56 154 MET B CA 1
ATOM 3160 C C . MET B 1 154 ? -14.336 -7.73 5.793 1 87.56 154 MET B C 1
ATOM 3162 O O . MET B 1 154 ? -14.039 -6.977 6.723 1 87.56 154 MET B O 1
ATOM 3166 N N . HIS B 1 155 ? -14.148 -7.457 4.605 1 89.44 155 HIS B N 1
ATOM 3167 C CA . HIS B 1 155 ? -13.523 -6.156 4.375 1 89.44 155 HIS B CA 1
ATOM 3168 C C . HIS B 1 155 ? -14.578 -5.066 4.195 1 89.44 155 HIS B C 1
ATOM 3170 O O . HIS B 1 155 ? -14.258 -3.877 4.266 1 89.44 155 HIS B O 1
ATOM 3176 N N . ASN B 1 156 ? -15.859 -5.477 3.994 1 94 156 ASN B N 1
ATOM 3177 C CA . ASN B 1 156 ? -16.938 -4.5 3.93 1 94 156 ASN B CA 1
ATOM 3178 C C . ASN B 1 156 ? -17.172 -3.834 5.285 1 94 156 ASN B C 1
ATOM 3180 O O . ASN B 1 156 ? -17.641 -2.697 5.348 1 94 156 ASN B O 1
ATOM 3184 N N . ILE B 1 157 ? -16.828 -4.469 6.32 1 93.25 157 ILE B N 1
ATOM 3185 C CA . ILE B 1 157 ? -16.969 -3.898 7.656 1 93.25 157 ILE B CA 1
ATOM 3186 C C . ILE B 1 157 ? -16.047 -2.689 7.805 1 93.25 157 ILE B C 1
ATOM 3188 O O . ILE B 1 157 ? -16.516 -1.586 8.109 1 93.25 157 ILE B O 1
ATOM 3192 N N . PRO B 1 158 ? -14.797 -2.855 7.477 1 92.56 158 PRO B N 1
ATOM 3193 C CA . PRO B 1 158 ? -13.906 -1.692 7.484 1 92.56 158 PRO B CA 1
ATOM 3194 C C . PRO B 1 158 ? -14.375 -0.582 6.547 1 92.56 158 PRO B C 1
ATOM 3196 O O . PRO B 1 158 ? -14.258 0.601 6.879 1 92.56 158 PRO B O 1
ATOM 3199 N N . GLU B 1 159 ? -14.906 -0.936 5.438 1 94.56 159 GLU B N 1
ATOM 3200 C CA . GLU B 1 159 ? -15.445 0.05 4.508 1 94.56 159 GLU B CA 1
ATOM 3201 C C . GLU B 1 159 ? -16.609 0.819 5.137 1 94.56 159 GLU B C 1
ATOM 3203 O O . GLU B 1 159 ? -16.719 2.035 4.965 1 94.56 159 GLU B O 1
ATOM 3208 N N . GLY B 1 160 ? -17.453 0.066 5.82 1 96.19 160 GLY B N 1
ATOM 3209 C CA . GLY B 1 160 ? -1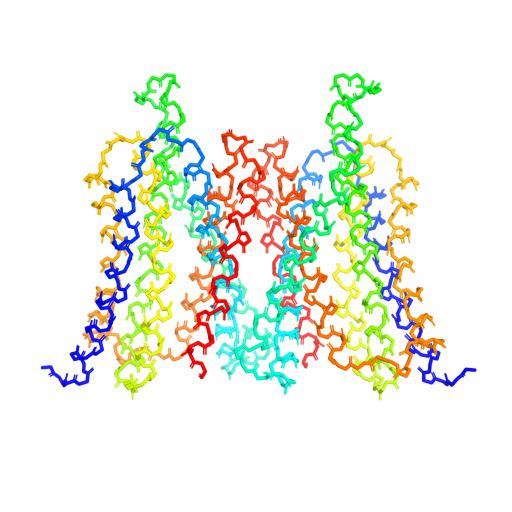8.531 0.721 6.551 1 96.19 160 GLY B CA 1
ATOM 3210 C C . GLY B 1 160 ? -18.031 1.698 7.598 1 96.19 160 GLY B C 1
ATOM 3211 O O . GLY B 1 160 ? -18.578 2.793 7.742 1 96.19 160 GLY B O 1
ATOM 3212 N N . ILE B 1 161 ? -17.031 1.317 8.297 1 94.19 161 ILE B N 1
ATOM 3213 C CA . ILE B 1 161 ? -16.406 2.17 9.312 1 94.19 161 ILE B CA 1
ATOM 3214 C C . ILE B 1 161 ? -15.836 3.424 8.648 1 94.19 161 ILE B C 1
ATOM 3216 O O . ILE B 1 161 ? -16 4.535 9.156 1 94.19 161 ILE B O 1
ATOM 3220 N N . ALA B 1 162 ? -15.227 3.285 7.488 1 94.44 162 ALA B N 1
ATOM 3221 C CA . ALA B 1 162 ? -14.594 4.379 6.754 1 94.44 162 ALA B CA 1
ATOM 3222 C C . ALA B 1 162 ? -15.617 5.445 6.371 1 94.44 162 ALA B C 1
ATOM 3224 O O . ALA B 1 162 ? -15.289 6.629 6.289 1 94.44 162 ALA B O 1
ATOM 3225 N N . VAL B 1 163 ? -16.859 5.02 6.152 1 96.31 163 VAL B N 1
ATOM 3226 C CA . VAL B 1 163 ? -17.922 5.945 5.777 1 96.31 163 VAL B CA 1
ATOM 3227 C C . VAL B 1 163 ? -18.594 6.492 7.031 1 96.31 163 VAL B C 1
ATOM 3229 O O . VAL B 1 163 ? -18.719 7.707 7.195 1 96.31 163 VAL B O 1
ATOM 3232 N N . ALA B 1 164 ? -18.906 5.668 7.977 1 96.5 164 ALA B N 1
ATOM 3233 C CA . ALA B 1 164 ? -19.766 5.996 9.102 1 96.5 164 ALA B CA 1
ATOM 3234 C C . ALA B 1 164 ? -19.062 6.902 10.102 1 96.5 164 ALA B C 1
ATOM 3236 O O . ALA B 1 164 ? -19.641 7.852 10.625 1 96.5 164 ALA B O 1
ATOM 3237 N N . MET B 1 165 ? -17.844 6.637 10.336 1 94.38 165 MET B N 1
ATOM 3238 C CA . MET B 1 165 ? -17.156 7.301 11.438 1 94.38 165 MET B CA 1
ATOM 3239 C C . MET B 1 165 ? -16.938 8.781 11.125 1 94.38 165 MET B C 1
ATOM 3241 O O . MET B 1 165 ? -17.25 9.641 11.945 1 94.38 165 MET B O 1
ATOM 3245 N N . PRO B 1 166 ? -16.422 9.086 9.891 1 94 166 PRO B N 1
ATOM 3246 C CA . PRO B 1 166 ? -16.281 10.516 9.609 1 94 166 PRO B CA 1
ATOM 3247 C C . PRO B 1 166 ? -17.609 11.25 9.578 1 94 166 PRO B C 1
ATOM 3249 O O . PRO B 1 166 ? -17.703 12.398 10.031 1 94 166 PRO B O 1
ATOM 3252 N N . ILE B 1 167 ? -18.656 10.656 9.102 1 94.44 167 ILE B N 1
ATOM 3253 C CA . ILE B 1 167 ? -19.969 11.273 9.055 1 94.44 167 ILE B CA 1
ATOM 3254 C C . ILE B 1 167 ? -20.516 11.469 10.469 1 94.44 167 ILE B C 1
ATOM 3256 O O . ILE B 1 167 ? -21.016 12.539 10.812 1 94.44 167 ILE B O 1
ATOM 3260 N N . TYR B 1 168 ? -20.328 10.484 11.281 1 94.25 168 TYR B N 1
ATOM 3261 C CA . TYR B 1 168 ? -20.781 10.57 12.664 1 94.25 168 TYR B CA 1
ATOM 3262 C C . TYR B 1 168 ? -20.031 11.648 13.422 1 94.25 168 TYR B C 1
ATOM 3264 O O . TYR B 1 168 ? -20.641 12.492 14.086 1 94.25 168 TYR B O 1
ATOM 3272 N N . TYR B 1 169 ? -18.75 11.641 13.273 1 91.12 169 TYR B N 1
ATOM 3273 C CA . TYR B 1 169 ? -17.922 12.586 14.023 1 91.12 169 TYR B CA 1
ATOM 3274 C C . TYR B 1 169 ? -18.172 14.016 13.562 1 91.12 169 TYR B C 1
ATOM 3276 O O . TYR B 1 169 ? -18.062 14.953 14.359 1 91.12 169 TYR B O 1
ATOM 3284 N N . SER B 1 170 ? -18.5 14.172 12.336 1 91.31 170 SER B N 1
ATOM 3285 C CA . SER B 1 170 ? -18.703 15.516 11.789 1 91.31 170 SER B CA 1
ATOM 3286 C C . SER B 1 170 ? -20.109 16.016 12.047 1 91.31 170 SER B C 1
ATOM 3288 O O . SER B 1 170 ? -20.328 17.219 12.203 1 91.31 170 SER B O 1
ATOM 3290 N N . THR B 1 171 ? -21.109 15.172 12.133 1 91.81 171 THR B N 1
ATOM 3291 C CA . THR B 1 171 ? -22.5 15.602 12.203 1 91.81 171 THR B CA 1
ATOM 3292 C C . THR B 1 171 ? -23.094 15.336 13.586 1 91.81 171 THR B C 1
ATOM 3294 O O . THR B 1 171 ? -24.094 15.93 13.961 1 91.81 171 THR B O 1
ATOM 3297 N N . GLY B 1 172 ? -22.547 14.344 14.203 1 91 172 GLY B N 1
ATOM 3298 C CA . GLY B 1 172 ? -23.078 13.914 15.484 1 91 172 GLY B CA 1
ATOM 3299 C C . GLY B 1 172 ? -24.328 13.07 15.352 1 91 172 GLY B C 1
ATOM 3300 O O . GLY B 1 172 ? -25 12.766 16.344 1 91 172 GLY B O 1
ATOM 3301 N N . SER B 1 173 ? -24.594 12.664 14.156 1 93.94 173 SER B N 1
ATOM 3302 C CA . SER B 1 173 ? -25.828 11.938 13.906 1 93.94 173 SER B CA 1
ATOM 3303 C C . SER B 1 173 ? -25.547 10.484 13.531 1 93.94 173 SER B C 1
ATOM 3305 O O . SER B 1 173 ? -25.031 10.203 12.445 1 93.94 173 SER B O 1
ATOM 3307 N N . ARG B 1 174 ? -26 9.617 14.422 1 94.62 174 ARG B N 1
ATOM 3308 C CA . ARG B 1 174 ? -25.859 8.188 14.141 1 94.62 174 ARG B CA 1
ATOM 3309 C C . ARG B 1 174 ? -26.703 7.781 12.945 1 94.62 174 ARG B C 1
ATOM 3311 O O . ARG B 1 174 ? -26.281 6.945 12.141 1 94.62 174 ARG B O 1
ATOM 3318 N N . MET B 1 175 ? -27.828 8.359 12.805 1 95.31 175 MET B N 1
ATOM 3319 C CA . MET B 1 175 ? -28.734 8.031 11.711 1 95.31 175 MET B CA 1
ATOM 3320 C C . MET B 1 175 ? -28.156 8.445 10.367 1 95.31 175 MET B C 1
ATOM 3322 O O . MET B 1 175 ? -28.297 7.727 9.375 1 95.31 175 MET B O 1
ATOM 3326 N N . LYS B 1 176 ? -27.594 9.578 10.344 1 95.38 176 LYS B N 1
ATOM 3327 C CA . LYS B 1 176 ? -26.938 10.008 9.109 1 95.38 176 LYS B CA 1
ATOM 3328 C C . LYS B 1 176 ? -25.797 9.055 8.734 1 95.38 176 LYS B C 1
ATOM 3330 O O . LYS B 1 176 ? -25.672 8.664 7.566 1 95.38 176 LYS B O 1
ATOM 3335 N N . ALA B 1 177 ? -25.031 8.688 9.719 1 95.88 177 ALA B N 1
ATOM 3336 C CA . ALA B 1 177 ? -23.938 7.75 9.492 1 95.88 177 ALA B CA 1
ATOM 3337 C C . ALA B 1 177 ? -24.453 6.43 8.93 1 95.88 177 ALA B C 1
ATOM 3339 O O . ALA B 1 177 ? -23.922 5.906 7.957 1 95.88 177 ALA B O 1
ATOM 3340 N N . LEU B 1 178 ? -25.531 5.977 9.516 1 96.25 178 LEU B N 1
ATOM 3341 C CA . LEU B 1 178 ? -26.125 4.719 9.07 1 96.25 178 LEU B CA 1
ATOM 3342 C C . LEU B 1 178 ? -26.688 4.852 7.664 1 96.25 178 LEU B C 1
ATOM 3344 O O . LEU B 1 178 ? -26.531 3.953 6.836 1 96.25 178 LEU B O 1
ATOM 3348 N N . LYS B 1 179 ? -27.328 5.891 7.398 1 96.38 179 LYS B N 1
ATOM 3349 C CA . LYS B 1 179 ? -27.969 6.117 6.105 1 96.38 179 LYS B CA 1
ATOM 3350 C C . LYS B 1 179 ? -26.922 6.133 4.98 1 96.38 179 LYS B C 1
ATOM 3352 O O . LYS B 1 179 ? -27.094 5.441 3.975 1 96.38 179 LYS B O 1
ATOM 3357 N N . TYR B 1 180 ? -25.891 6.914 5.125 1 95.94 180 TYR B N 1
ATOM 3358 C CA . TYR B 1 180 ? -24.859 7.02 4.094 1 95.94 180 TYR B CA 1
ATOM 3359 C C . TYR B 1 180 ? -24.141 5.691 3.906 1 95.94 180 TYR B C 1
ATOM 3361 O O . TYR B 1 180 ? -23.797 5.32 2.781 1 95.94 180 TYR B O 1
ATOM 3369 N N . THR B 1 181 ? -23.906 5.004 5 1 97.06 181 THR B N 1
ATOM 3370 C CA . THR B 1 181 ? -23.281 3.691 4.918 1 97.06 181 THR B CA 1
ATOM 3371 C C . THR B 1 181 ? -24.188 2.697 4.199 1 97.06 181 THR B C 1
ATOM 3373 O O . THR B 1 181 ? -23.719 1.868 3.42 1 97.06 181 THR B O 1
ATOM 3376 N N . MET B 1 182 ? -25.438 2.799 4.469 1 95.69 182 MET B N 1
ATOM 3377 C CA . MET B 1 182 ? -26.406 1.931 3.812 1 95.69 182 MET B CA 1
ATOM 3378 C C . MET B 1 182 ? -26.406 2.152 2.305 1 95.69 182 MET B C 1
ATOM 3380 O O . MET B 1 182 ? -26.531 1.197 1.533 1 95.69 182 MET B O 1
ATOM 3384 N N . TYR B 1 183 ? -26.281 3.391 1.877 1 94.94 183 TYR B N 1
ATOM 3385 C CA . TYR B 1 183 ? -26.203 3.68 0.449 1 94.94 183 TYR B CA 1
ATOM 3386 C C . TYR B 1 183 ? -25.047 2.93 -0.197 1 94.94 183 TYR B C 1
ATOM 3388 O O . TYR B 1 183 ? -25.203 2.34 -1.27 1 94.94 183 TYR B O 1
ATOM 3396 N N . SER B 1 184 ? -23.969 2.938 0.462 1 94.06 184 SER B N 1
ATOM 3397 C CA . SER B 1 184 ? -22.781 2.293 -0.102 1 94.06 184 SER B CA 1
ATOM 3398 C C . SER B 1 184 ? -22.906 0.774 -0.048 1 94.06 184 SER B C 1
ATOM 3400 O O . SER B 1 184 ? -22.5 0.08 -0.983 1 94.06 184 SER B O 1
ATOM 3402 N N . GLY B 1 185 ? -23.484 0.275 1.04 1 93.94 185 GLY B N 1
ATOM 3403 C CA . GLY B 1 185 ? -23.625 -1.162 1.206 1 93.94 185 GLY B CA 1
ATOM 3404 C C . GLY B 1 185 ? -24.641 -1.774 0.258 1 93.94 185 GLY B C 1
ATOM 3405 O O . GLY B 1 185 ? -24.4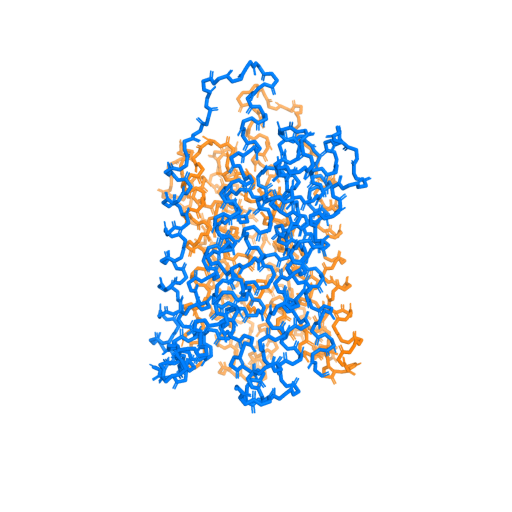53 -2.898 -0.214 1 93.94 185 GLY B O 1
ATOM 3406 N N . LEU B 1 186 ? -25.641 -1.067 -0.044 1 94.25 186 LEU B N 1
ATOM 3407 C CA . LEU B 1 186 ? -26.719 -1.563 -0.883 1 94.25 186 LEU B CA 1
ATOM 3408 C C . LEU B 1 186 ? -26.281 -1.666 -2.34 1 94.25 186 LEU B C 1
ATOM 3410 O O . LEU B 1 186 ? -26.938 -2.324 -3.148 1 94.25 186 LEU B O 1
ATOM 3414 N N . SER B 1 187 ? -25.266 -1.009 -2.635 1 94.31 187 SER B N 1
ATOM 3415 C CA . SER B 1 187 ? -24.766 -1.065 -4.004 1 94.31 187 SER B CA 1
ATOM 3416 C C . SER B 1 187 ? -24.375 -2.488 -4.391 1 94.31 187 SER B C 1
ATOM 3418 O O . SER B 1 187 ? -24.469 -2.863 -5.562 1 94.31 187 SER B O 1
ATOM 3420 N N . GLU B 1 188 ? -23.984 -3.264 -3.42 1 94.69 188 GLU B N 1
ATOM 3421 C CA . GLU B 1 188 ? -23.578 -4.637 -3.693 1 94.69 188 GLU B CA 1
ATOM 3422 C C . GLU B 1 188 ? -24.75 -5.492 -4.137 1 94.69 188 GLU B C 1
ATOM 3424 O O . GLU B 1 188 ? -24.719 -6.113 -5.199 1 94.69 188 GLU B O 1
ATOM 3429 N N . PRO B 1 189 ? -25.844 -5.574 -3.373 1 94.69 189 PRO B N 1
ATOM 3430 C CA . PRO B 1 189 ? -27 -6.328 -3.871 1 94.69 189 PRO B CA 1
ATOM 3431 C C . PRO B 1 189 ? -27.547 -5.762 -5.176 1 94.69 189 PRO B C 1
ATOM 3433 O O . PRO B 1 189 ? -28.062 -6.512 -6.008 1 94.69 189 PRO B O 1
ATOM 3436 N N . ILE B 1 190 ? -27.484 -4.488 -5.375 1 94.69 190 ILE B N 1
ATOM 3437 C CA . ILE B 1 190 ? -27.922 -3.885 -6.629 1 94.69 190 ILE B CA 1
ATOM 3438 C C . ILE B 1 190 ? -27.062 -4.402 -7.781 1 94.69 190 ILE B C 1
ATOM 3440 O O . ILE B 1 190 ? -27.594 -4.762 -8.836 1 94.69 190 ILE B O 1
ATOM 3444 N N . GLY B 1 191 ? -25.797 -4.414 -7.582 1 92.12 191 GLY B N 1
ATOM 3445 C CA . GLY B 1 191 ? -24.906 -4.984 -8.586 1 92.12 191 GLY B CA 1
ATOM 3446 C C . GLY B 1 191 ? -25.234 -6.43 -8.914 1 92.12 191 GLY B C 1
ATOM 3447 O O . GLY B 1 191 ? -25.234 -6.824 -10.078 1 92.12 191 GLY B O 1
ATOM 3448 N N . ALA B 1 192 ? -25.516 -7.176 -7.902 1 93.19 192 ALA B N 1
ATOM 3449 C CA . ALA B 1 192 ? -25.859 -8.586 -8.078 1 93.19 192 ALA B CA 1
ATOM 3450 C C . ALA B 1 192 ? -27.141 -8.742 -8.883 1 93.19 192 ALA B C 1
ATOM 3452 O O . ALA B 1 192 ? -27.219 -9.586 -9.781 1 93.19 192 ALA B O 1
ATOM 3453 N N . VAL B 1 193 ? -28.078 -7.961 -8.562 1 93.31 193 VAL B N 1
ATOM 3454 C CA . VAL B 1 193 ? -29.375 -8.023 -9.25 1 93.31 193 VAL B CA 1
ATOM 3455 C C . VAL B 1 193 ? -29.188 -7.629 -10.711 1 93.31 193 VAL B C 1
ATOM 3457 O O . VAL B 1 193 ? -29.75 -8.266 -11.609 1 93.31 193 VAL B O 1
ATOM 3460 N N . LEU B 1 194 ? -28.422 -6.617 -10.914 1 90.56 194 LEU B N 1
ATOM 3461 C CA . LEU B 1 194 ? -28.156 -6.191 -12.289 1 90.56 194 LEU B CA 1
ATOM 3462 C C . LEU B 1 194 ? -27.391 -7.262 -13.055 1 90.56 194 LEU B C 1
ATOM 3464 O O . LEU B 1 194 ? -27.609 -7.449 -14.258 1 90.56 194 LEU B O 1
ATOM 3468 N N . ALA B 1 195 ? -26.453 -7.879 -12.312 1 86.75 195 ALA B N 1
ATOM 3469 C CA . ALA B 1 195 ? -25.734 -8.992 -12.93 1 86.75 195 ALA B CA 1
ATOM 3470 C C . ALA B 1 195 ? -26.688 -10.094 -13.359 1 86.75 195 ALA B C 1
ATOM 3472 O O . ALA B 1 195 ? -26.594 -10.617 -14.477 1 86.75 195 ALA B O 1
ATOM 3473 N N . TYR B 1 196 ? -27.609 -10.445 -12.555 1 87.56 196 TYR B N 1
ATOM 3474 C CA . TYR B 1 196 ? -28.578 -11.5 -12.82 1 87.56 196 TYR B CA 1
ATOM 3475 C C . TYR B 1 196 ? -29.484 -11.117 -13.977 1 87.56 196 TYR B C 1
ATOM 3477 O O . TYR B 1 196 ? -29.766 -11.938 -14.859 1 87.56 196 TYR B O 1
ATOM 3485 N N . LEU B 1 197 ? -29.828 -9.875 -14.023 1 87 197 LEU B N 1
ATOM 3486 C CA . LEU B 1 197 ? -30.875 -9.461 -14.945 1 87 197 LEU B CA 1
ATOM 3487 C C . LEU B 1 197 ? -30.281 -9.094 -16.312 1 87 197 LEU B C 1
ATOM 3489 O O . LEU B 1 197 ? -30.891 -9.352 -17.344 1 87 197 LEU B O 1
ATOM 3493 N N . ILE B 1 198 ? -29.125 -8.484 -16.281 1 80.75 198 ILE B N 1
ATOM 3494 C CA . ILE B 1 198 ? -28.688 -7.84 -17.5 1 80.75 198 ILE B CA 1
ATOM 3495 C C . ILE B 1 198 ? -27.297 -8.344 -17.891 1 80.75 198 ILE B C 1
ATOM 3497 O O . ILE B 1 198 ? -27.047 -8.68 -19.047 1 80.75 198 ILE B O 1
ATOM 3501 N N . LEU B 1 199 ? -26.5 -8.539 -16.859 1 74.88 199 LEU B N 1
ATOM 3502 C CA . LEU B 1 199 ? -25.078 -8.57 -17.156 1 74.88 199 LEU B CA 1
ATOM 3503 C C . LEU B 1 199 ? -24.578 -10 -17.312 1 74.88 199 LEU B C 1
ATOM 3505 O O . LEU B 1 199 ? -23.484 -10.234 -17.828 1 74.88 199 LEU B O 1
ATOM 3509 N N . LYS B 1 200 ? -25.406 -10.852 -16.953 1 72.75 200 LYS B N 1
ATOM 3510 C CA . LYS B 1 200 ? -25.031 -12.258 -16.922 1 72.75 200 LYS B CA 1
ATOM 3511 C C . LYS B 1 200 ? -24.406 -12.68 -18.25 1 72.75 200 LYS B C 1
ATOM 3513 O O . LYS B 1 200 ? -23.312 -13.258 -18.281 1 72.75 200 LYS B O 1
ATOM 3518 N N . PRO B 1 201 ? -24.969 -12.352 -19.359 1 74.94 201 PRO B N 1
ATOM 3519 C CA . PRO B 1 201 ? -24.375 -12.789 -20.609 1 74.94 201 PRO B CA 1
ATOM 3520 C C . PRO B 1 201 ? -23.094 -12.031 -20.953 1 74.94 201 PRO B C 1
ATOM 3522 O O . PRO B 1 201 ? -22.312 -12.469 -21.812 1 74.94 201 PRO B O 1
ATOM 3525 N N . PHE B 1 202 ? -22.922 -10.984 -20.266 1 74.88 202 PHE B N 1
ATOM 3526 C CA . PHE B 1 202 ? -21.828 -10.086 -20.625 1 74.88 202 PHE B CA 1
ATOM 3527 C C . PHE B 1 202 ? -20.688 -10.188 -19.625 1 74.88 202 PHE B C 1
ATOM 3529 O O . PHE B 1 202 ? -19.594 -9.664 -19.875 1 74.88 202 PHE B O 1
ATOM 3536 N N . ILE B 1 203 ? -20.922 -10.836 -18.609 1 75.06 203 ILE B N 1
ATOM 3537 C CA . ILE B 1 203 ? -19.875 -10.836 -17.594 1 75.06 203 ILE B CA 1
ATOM 3538 C C . ILE B 1 203 ? -18.828 -11.898 -17.906 1 75.06 203 ILE B C 1
ATOM 3540 O O . ILE B 1 203 ? -19.141 -13.094 -17.969 1 75.06 203 ILE B O 1
ATOM 3544 N N . SER B 1 204 ? -17.719 -11.547 -18.344 1 82.5 204 SER B N 1
ATOM 3545 C CA . SER B 1 204 ? -16.562 -12.406 -18.578 1 82.5 204 SER B CA 1
ATOM 3546 C C . SER B 1 204 ? -15.469 -12.148 -17.547 1 82.5 204 SER B C 1
ATOM 3548 O O . SER B 1 204 ? -15.484 -11.133 -16.859 1 82.5 204 SER B O 1
ATOM 3550 N N . GLU B 1 205 ? -14.656 -13.086 -17.453 1 84.75 205 GLU B N 1
ATOM 3551 C CA . GLU B 1 205 ? -13.492 -12.938 -16.578 1 84.75 205 GLU B CA 1
ATOM 3552 C C . GLU B 1 205 ? -12.656 -11.727 -16.969 1 84.75 205 GLU B C 1
ATOM 3554 O O . GLU B 1 205 ? -12.094 -11.047 -16.109 1 84.75 205 GLU B O 1
ATOM 3559 N N . PHE B 1 206 ? -12.719 -11.492 -18.203 1 89.69 206 PHE B N 1
ATOM 3560 C CA . PHE B 1 206 ? -11.977 -10.359 -18.75 1 89.69 206 PHE B CA 1
ATOM 3561 C C . PHE B 1 206 ? -12.547 -9.039 -18.234 1 89.69 206 PHE B C 1
ATOM 3563 O O . PHE B 1 206 ? -11.805 -8.195 -17.734 1 89.69 206 PHE B O 1
ATOM 3570 N N . LEU B 1 207 ? -13.82 -8.93 -18.297 1 87.5 207 LEU B N 1
ATOM 3571 C CA . LEU B 1 207 ? -14.469 -7.703 -17.844 1 87.5 207 LEU B CA 1
ATOM 3572 C C . LEU B 1 207 ? -14.289 -7.52 -16.344 1 87.5 207 LEU B C 1
ATOM 3574 O O . LEU B 1 207 ? -14.086 -6.398 -15.867 1 87.5 207 LEU B O 1
ATOM 3578 N N . LEU B 1 208 ? -14.312 -8.617 -15.641 1 86.81 208 LEU B N 1
ATOM 3579 C CA . LEU B 1 208 ? -14.117 -8.547 -14.195 1 86.81 208 LEU B CA 1
ATOM 3580 C C . LEU B 1 208 ? -12.695 -8.094 -13.867 1 86.81 208 LEU B C 1
ATOM 3582 O O . LEU B 1 208 ? -12.492 -7.324 -12.922 1 86.81 208 LEU B O 1
ATOM 3586 N N . GLY B 1 209 ? -11.758 -8.602 -14.672 1 91.44 209 GLY B N 1
ATOM 3587 C CA . GLY B 1 209 ? -10.383 -8.156 -14.5 1 91.44 209 GLY B CA 1
ATOM 3588 C C . GLY B 1 209 ? -10.219 -6.656 -14.68 1 91.44 209 GLY B C 1
ATOM 3589 O O . GLY B 1 209 ? -9.555 -6 -13.875 1 91.44 209 GLY B O 1
ATOM 3590 N N . LEU B 1 210 ? -10.898 -6.102 -15.688 1 92.69 210 LEU B N 1
ATOM 3591 C CA . LEU B 1 210 ? -10.859 -4.668 -15.945 1 92.69 210 LEU B CA 1
ATOM 3592 C C . LEU B 1 210 ? -11.492 -3.891 -14.797 1 92.69 210 LEU B C 1
ATOM 3594 O O . LEU B 1 210 ? -10.945 -2.883 -14.344 1 92.69 210 LEU B O 1
ATOM 3598 N N . ILE B 1 211 ? -12.547 -4.402 -14.328 1 89.94 211 ILE B N 1
ATOM 3599 C CA . ILE B 1 211 ? -13.312 -3.725 -13.289 1 89.94 211 ILE B CA 1
ATOM 3600 C C . ILE B 1 211 ? -12.523 -3.732 -11.984 1 89.94 211 ILE B C 1
ATOM 3602 O O . ILE B 1 211 ? -12.461 -2.719 -11.281 1 89.94 211 ILE B O 1
ATOM 3606 N N . PHE B 1 212 ? -11.867 -4.832 -11.68 1 92 212 PHE B N 1
ATOM 3607 C CA . PHE B 1 212 ? -11.117 -4.934 -10.438 1 92 212 PHE B CA 1
ATOM 3608 C C . PHE B 1 212 ? -9.883 -4.039 -10.469 1 92 212 PHE B C 1
ATOM 3610 O O . PHE B 1 212 ? -9.492 -3.479 -9.445 1 92 212 PHE B O 1
ATOM 3617 N N . ALA B 1 213 ? -9.289 -3.92 -11.656 1 95.56 213 ALA B N 1
ATOM 3618 C CA . ALA B 1 213 ? -8.188 -2.969 -11.781 1 95.56 213 ALA B CA 1
ATOM 3619 C C . ALA B 1 213 ? -8.672 -1.54 -11.539 1 95.56 213 ALA B C 1
ATOM 3621 O O . ALA B 1 213 ? -8.016 -0.773 -10.828 1 95.56 213 ALA B O 1
ATOM 3622 N N . PHE B 1 214 ? -9.805 -1.212 -12.102 1 94.19 214 PHE B N 1
ATOM 3623 C CA . PHE B 1 214 ? -10.414 0.103 -11.945 1 94.19 214 PHE B CA 1
ATOM 3624 C C . PHE B 1 214 ? -10.758 0.373 -10.484 1 94.19 214 PHE B C 1
ATOM 3626 O O . PHE B 1 214 ? -10.445 1.442 -9.953 1 94.19 214 PHE B O 1
ATOM 3633 N N . VAL B 1 215 ? -11.328 -0.581 -9.812 1 92.19 215 VAL B N 1
ATOM 3634 C CA . VAL B 1 215 ? -11.758 -0.466 -8.422 1 92.19 215 VAL B CA 1
ATOM 3635 C C . VAL B 1 215 ? -10.531 -0.354 -7.516 1 92.19 215 VAL B C 1
ATOM 3637 O O . VAL B 1 215 ? -10.547 0.387 -6.531 1 92.19 215 VAL B O 1
ATOM 3640 N N . MET B 1 216 ? -9.516 -1.067 -7.844 1 95.19 216 MET B N 1
ATOM 3641 C CA . MET B 1 216 ? -8.273 -0.966 -7.09 1 95.19 216 MET B CA 1
ATOM 3642 C C . MET B 1 216 ? -7.762 0.472 -7.07 1 95.19 216 MET B C 1
ATOM 3644 O O . MET B 1 216 ? -7.324 0.966 -6.031 1 95.19 216 MET B O 1
ATOM 3648 N N . GLY B 1 217 ? -7.828 1.115 -8.219 1 96.12 217 GLY B N 1
ATOM 3649 C CA . GLY B 1 217 ? -7.422 2.508 -8.305 1 96.12 217 GLY B CA 1
ATOM 3650 C C . GLY B 1 217 ? -8.219 3.418 -7.391 1 96.12 217 GLY B C 1
ATOM 3651 O O . GLY B 1 217 ? -7.656 4.277 -6.707 1 96.12 217 GLY B O 1
ATOM 3652 N N . ILE B 1 218 ? -9.484 3.229 -7.328 1 93.31 218 ILE B N 1
ATOM 3653 C CA . ILE B 1 218 ? -10.375 4.023 -6.488 1 93.31 218 ILE B CA 1
ATOM 3654 C C . ILE B 1 218 ? -10.023 3.809 -5.016 1 93.31 218 ILE B C 1
ATOM 3656 O O . ILE B 1 218 ? -9.883 4.773 -4.262 1 93.31 218 ILE B O 1
ATOM 3660 N N . MET B 1 219 ? -9.852 2.562 -4.672 1 94.06 219 MET B N 1
ATOM 3661 C CA . MET B 1 219 ? -9.594 2.211 -3.279 1 94.06 219 MET B CA 1
ATOM 3662 C C . MET B 1 219 ? -8.25 2.783 -2.816 1 94.06 219 MET B C 1
ATOM 3664 O O . MET B 1 219 ? -8.141 3.277 -1.693 1 94.06 219 MET B O 1
ATOM 3668 N N . LEU B 1 220 ? -7.266 2.717 -3.658 1 97.12 220 LEU B N 1
ATOM 3669 C CA . LEU B 1 220 ? -5.957 3.26 -3.309 1 97.12 220 LEU B CA 1
ATOM 3670 C C . LEU B 1 220 ? -6.012 4.777 -3.199 1 97.12 220 LEU B C 1
ATOM 3672 O O . LEU B 1 220 ? -5.402 5.363 -2.303 1 97.12 220 LEU B O 1
ATOM 3676 N N . TYR B 1 221 ? -6.719 5.391 -4.102 1 95.88 221 TYR B N 1
ATOM 3677 C CA . TYR B 1 221 ? -6.867 6.84 -4.039 1 95.88 221 TYR B CA 1
ATOM 3678 C C . TYR B 1 221 ? -7.48 7.266 -2.709 1 95.88 221 TYR B C 1
ATOM 3680 O O . TYR B 1 221 ? -6.953 8.148 -2.029 1 95.88 221 TYR B O 1
ATOM 3688 N N . ILE B 1 222 ? -8.57 6.699 -2.354 1 93.94 222 ILE B N 1
ATOM 3689 C CA . ILE B 1 222 ? -9.273 7.082 -1.135 1 93.94 222 ILE B CA 1
ATOM 3690 C C . ILE B 1 222 ? -8.375 6.84 0.076 1 93.94 222 ILE B C 1
ATOM 3692 O O . ILE B 1 222 ? -8.391 7.617 1.036 1 93.94 222 ILE B O 1
ATOM 3696 N N . SER B 1 223 ? -7.645 5.789 0.061 1 96.56 223 SER B N 1
ATOM 3697 C CA . SER B 1 223 ? -6.766 5.457 1.177 1 96.56 223 SER B CA 1
ATOM 3698 C C . SER B 1 223 ? -5.66 6.496 1.335 1 96.56 223 SER B C 1
ATOM 3700 O O . SER B 1 223 ? -5.461 7.035 2.426 1 96.56 223 SER B O 1
ATOM 3702 N N . PHE B 1 224 ? -5.004 6.859 0.206 1 96.75 224 PHE B N 1
ATOM 3703 C CA . PHE B 1 224 ? -3.826 7.719 0.261 1 96.75 224 PHE B CA 1
ATOM 3704 C C . PHE B 1 224 ? -4.234 9.18 0.384 1 96.75 224 PHE B C 1
ATOM 3706 O O . PHE B 1 224 ? -3.512 9.984 0.981 1 96.75 224 PHE B O 1
ATOM 3713 N N . GLU B 1 225 ? -5.344 9.531 -0.189 1 95.62 225 GLU B N 1
ATOM 3714 C CA . GLU B 1 225 ? -5.719 10.938 -0.258 1 95.62 225 GLU B CA 1
ATOM 3715 C C . GLU B 1 225 ? -6.656 11.32 0.885 1 95.62 225 GLU B C 1
ATOM 3717 O O . GLU B 1 225 ? -6.66 12.461 1.339 1 95.62 225 GLU B O 1
ATOM 3722 N N . GLU B 1 226 ? -7.461 10.383 1.378 1 94.31 226 GLU B N 1
ATOM 3723 C CA . GLU B 1 226 ? -8.5 10.742 2.334 1 94.31 226 GLU B CA 1
ATOM 3724 C C . GLU B 1 226 ? -8.289 10.047 3.672 1 94.31 226 GLU B C 1
ATOM 3726 O O . GLU B 1 226 ? -7.992 10.688 4.676 1 94.31 226 GLU B O 1
ATOM 3731 N N . LEU B 1 227 ? -8.211 8.773 3.719 1 95.81 227 LEU B N 1
ATOM 3732 C CA . LEU B 1 227 ? -8.289 8.023 4.969 1 95.81 227 LEU B CA 1
ATOM 3733 C C . LEU B 1 227 ? -7.012 8.195 5.785 1 95.81 227 LEU B C 1
ATOM 3735 O O . LEU B 1 227 ? -7.066 8.578 6.953 1 95.81 227 LEU B O 1
ATOM 3739 N N . ILE B 1 228 ? -5.879 7.988 5.129 1 96.38 228 ILE B N 1
ATOM 3740 C CA . ILE B 1 228 ? -4.621 7.996 5.867 1 96.38 228 ILE B CA 1
ATOM 3741 C C . ILE B 1 228 ? -4.309 9.414 6.34 1 96.38 228 ILE B C 1
ATOM 3743 O O . ILE B 1 228 ? -4.055 9.641 7.527 1 96.38 228 ILE B O 1
ATOM 3747 N N . PRO B 1 229 ? -4.414 10.422 5.449 1 94.75 229 PRO B N 1
ATOM 3748 C CA . PRO B 1 229 ? -4.141 11.773 5.934 1 94.75 229 PRO B CA 1
ATOM 3749 C C . PRO B 1 229 ? -5.117 12.227 7.016 1 94.75 229 PRO B C 1
ATOM 3751 O O . PRO B 1 229 ? -4.715 12.859 7.992 1 94.75 229 PRO B O 1
ATOM 3754 N N . SER B 1 230 ? -6.355 11.875 6.91 1 93.69 230 SER B N 1
ATOM 3755 C CA . SER B 1 230 ? -7.352 12.273 7.898 1 93.69 230 SER B CA 1
ATOM 3756 C C . SER B 1 230 ? -7.133 11.562 9.227 1 93.69 230 SER B C 1
ATOM 3758 O O . SER B 1 230 ? -7.438 12.109 10.289 1 93.69 230 SER B O 1
ATOM 3760 N N . SER B 1 231 ? -6.598 10.391 9.195 1 95.5 231 SER B N 1
ATOM 3761 C CA . SER B 1 231 ? -6.309 9.664 10.422 1 95.5 231 SER B CA 1
ATOM 3762 C C . SER B 1 231 ? -5.203 10.344 11.219 1 95.5 231 SER B C 1
ATOM 3764 O O . SER B 1 231 ? -5.039 10.078 12.414 1 95.5 231 SER B O 1
ATOM 3766 N N . ARG B 1 232 ? -4.48 11.242 10.578 1 94.88 232 ARG B N 1
ATOM 3767 C CA . ARG B 1 232 ? -3.359 11.898 11.242 1 94.88 232 ARG B CA 1
ATOM 3768 C C . ARG B 1 232 ? -3.707 13.336 11.617 1 94.88 232 ARG B C 1
ATOM 3770 O O . ARG B 1 232 ? -2.869 14.062 12.156 1 94.88 232 ARG B O 1
ATOM 3777 N N . GLU B 1 233 ? -4.875 13.711 11.328 1 91.38 233 GLU B N 1
ATOM 3778 C CA . GLU B 1 233 ? -5.277 15.109 11.461 1 91.38 233 GLU B CA 1
ATOM 3779 C C . GLU B 1 233 ? -5.277 15.547 12.922 1 91.38 233 GLU B C 1
ATOM 3781 O O . GLU B 1 233 ? -5.02 16.719 13.227 1 91.38 233 GLU B O 1
ATOM 3786 N N . TYR B 1 234 ? -5.477 14.602 13.828 1 91.56 234 TYR B N 1
ATOM 3787 C CA . TYR B 1 234 ? -5.648 14.961 15.227 1 91.56 234 TYR B CA 1
ATOM 3788 C C . TYR B 1 234 ? -4.355 14.75 16 1 91.56 234 TYR B C 1
ATOM 3790 O O . TYR B 1 234 ? -4.328 14.906 17.234 1 91.56 234 TYR B O 1
ATOM 3798 N N . GLY B 1 235 ? -3.311 14.258 15.312 1 92.5 235 GLY B N 1
ATOM 3799 C CA . GLY B 1 235 ? -1.984 14.266 15.906 1 92.5 235 GLY B CA 1
ATOM 3800 C C . GLY B 1 235 ? -1.622 12.953 16.578 1 92.5 235 GLY B C 1
ATOM 3801 O O . GLY B 1 235 ? -0.552 12.836 17.172 1 92.5 235 GLY B O 1
ATOM 3802 N N . TYR B 1 236 ? -2.543 11.977 16.562 1 94.81 236 TYR B N 1
ATOM 3803 C CA . TYR B 1 236 ? -2.23 10.656 17.094 1 94.81 236 TYR B CA 1
ATOM 3804 C C . TYR B 1 236 ? -1.561 9.781 16.047 1 94.81 236 TYR B C 1
ATOM 3806 O O . TYR B 1 236 ? -2.092 8.734 15.664 1 94.81 236 TYR B O 1
ATOM 3814 N N . ASN B 1 237 ? -0.336 10.156 15.703 1 94.44 237 ASN B N 1
ATOM 3815 C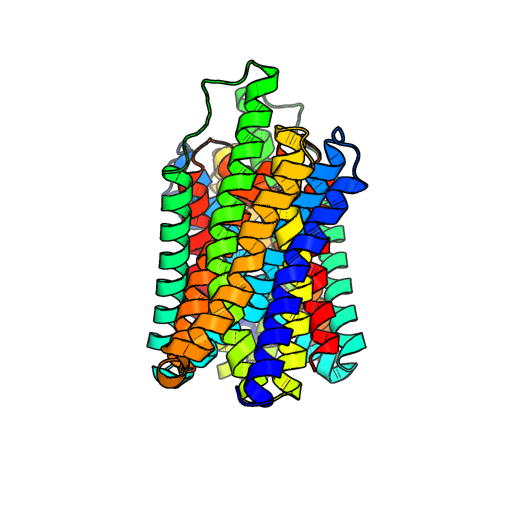 CA . ASN B 1 237 ? 0.35 9.562 14.562 1 94.44 237 ASN B CA 1
ATOM 3816 C C . ASN B 1 237 ? 0.695 8.102 14.812 1 94.44 237 ASN B C 1
ATOM 3818 O O . ASN B 1 237 ? 0.557 7.262 13.914 1 94.44 237 ASN B O 1
ATOM 3822 N N . THR B 1 238 ? 1.108 7.816 16 1 94.44 238 THR B N 1
ATOM 3823 C CA . THR B 1 238 ? 1.445 6.434 16.328 1 94.44 238 THR B CA 1
ATOM 3824 C C . THR B 1 238 ? 0.207 5.547 16.266 1 94.44 238 THR B C 1
ATOM 3826 O O . THR B 1 238 ? 0.265 4.426 15.742 1 94.44 238 THR B O 1
ATOM 3829 N N . LEU B 1 239 ? -0.856 6.07 16.781 1 96.12 239 LEU B N 1
ATOM 3830 C CA . LEU B 1 239 ? -2.111 5.328 16.734 1 96.12 239 LEU B CA 1
ATOM 3831 C C . LEU B 1 239 ? -2.559 5.109 15.289 1 96.12 239 LEU B C 1
ATOM 3833 O O . LEU B 1 239 ? -2.994 4.016 14.93 1 96.12 239 LEU B O 1
ATOM 3837 N N . SER B 1 240 ? -2.459 6.16 14.492 1 96.94 240 SER B N 1
ATOM 3838 C CA . SER B 1 240 ? -2.785 6.055 13.078 1 96.94 240 SER B CA 1
ATOM 3839 C C . SER B 1 240 ? -1.957 4.969 12.398 1 96.94 240 SER B C 1
ATOM 3841 O O . SER B 1 240 ? -2.504 4.094 11.727 1 96.94 240 SER B O 1
ATOM 3843 N N . LEU B 1 241 ? -0.702 4.969 12.672 1 96.88 241 LEU B N 1
ATOM 3844 C CA . LEU B 1 241 ? 0.214 4.016 12.062 1 96.88 241 LEU B CA 1
ATOM 3845 C C . LEU B 1 241 ? -0.109 2.592 12.508 1 96.88 241 LEU B C 1
ATOM 3847 O O . LEU B 1 241 ? -0.194 1.682 11.68 1 96.88 241 LEU B O 1
ATOM 3851 N N . CYS B 1 242 ? -0.291 2.4 13.773 1 96.31 242 CYS B N 1
ATOM 3852 C CA . CYS B 1 242 ? -0.603 1.079 14.312 1 96.31 242 CYS B CA 1
ATOM 3853 C C . CYS B 1 242 ? -1.908 0.549 13.734 1 96.31 242 CYS B C 1
ATOM 3855 O O . CYS B 1 242 ? -2.014 -0.635 13.406 1 96.31 242 CYS B O 1
ATOM 3857 N N . SER B 1 243 ? -2.877 1.425 13.664 1 97 243 SER B N 1
ATOM 3858 C CA . SER B 1 243 ? -4.164 0.997 13.125 1 97 243 SER B CA 1
ATOM 3859 C C . SER B 1 243 ? -4.047 0.629 11.648 1 97 243 SER B C 1
ATOM 3861 O O . SER B 1 243 ? -4.723 -0.288 11.18 1 97 243 SER B O 1
ATOM 3863 N N . ILE B 1 244 ? -3.207 1.348 10.852 1 97.69 244 ILE B N 1
ATOM 3864 C CA . ILE B 1 244 ? -2.959 1.008 9.453 1 97.69 244 ILE B CA 1
ATOM 3865 C C . ILE B 1 244 ? -2.406 -0.412 9.359 1 97.69 244 ILE B C 1
ATOM 3867 O O . ILE B 1 244 ? -2.9 -1.227 8.578 1 97.69 244 ILE B O 1
ATOM 3871 N N . PHE B 1 245 ? -1.472 -0.728 10.188 1 97.5 245 PHE B N 1
ATOM 3872 C CA . PHE B 1 245 ? -0.832 -2.037 10.125 1 97.5 245 PHE B CA 1
ATOM 3873 C C . PHE B 1 245 ? -1.778 -3.125 10.617 1 97.5 245 PHE B C 1
ATOM 3875 O O . PHE B 1 245 ? -1.742 -4.254 10.117 1 97.5 245 PHE B O 1
ATOM 3882 N N . LEU B 1 246 ? -2.594 -2.812 11.625 1 95.5 246 LEU B N 1
ATOM 3883 C CA . LEU B 1 246 ? -3.617 -3.77 12.031 1 95.5 246 LEU B CA 1
ATOM 3884 C C . LEU B 1 246 ? -4.559 -4.086 10.875 1 95.5 246 LEU B C 1
ATOM 3886 O O . LEU B 1 246 ? -4.957 -5.238 10.688 1 95.5 246 LEU B O 1
ATOM 3890 N N . GLY B 1 247 ? -4.906 -3.059 10.18 1 95.56 247 GLY B N 1
ATOM 3891 C CA . GLY B 1 247 ? -5.719 -3.262 8.992 1 95.56 247 GLY B CA 1
ATOM 3892 C C . GLY B 1 247 ? -5.039 -4.129 7.949 1 95.56 247 GLY B C 1
ATOM 3893 O O . GLY B 1 247 ? -5.668 -5.012 7.363 1 95.56 247 GLY B O 1
ATOM 3894 N N . ILE B 1 248 ? -3.766 -3.891 7.719 1 96.12 248 ILE B N 1
ATOM 3895 C CA . ILE B 1 248 ? -2.994 -4.645 6.738 1 96.12 248 ILE B CA 1
ATOM 3896 C C . ILE B 1 248 ? -2.951 -6.117 7.133 1 96.12 248 ILE B C 1
ATOM 3898 O O . ILE B 1 248 ? -2.98 -7 6.273 1 96.12 248 ILE B O 1
ATOM 3902 N N . CYS B 1 249 ? -3.057 -6.449 8.383 1 94.06 249 CYS B N 1
ATOM 3903 C CA . CYS B 1 249 ? -2.922 -7.812 8.883 1 94.06 249 CYS B CA 1
ATOM 3904 C C . CYS B 1 249 ? -4.238 -8.57 8.766 1 94.06 249 CYS B C 1
ATOM 3906 O O . CYS B 1 249 ? -4.258 -9.805 8.805 1 94.06 249 CYS B O 1
ATOM 3908 N N . ILE B 1 250 ? -5.316 -7.898 8.594 1 86.88 250 ILE B N 1
ATOM 3909 C CA . ILE B 1 250 ? -6.629 -8.531 8.656 1 86.88 250 ILE B CA 1
ATOM 3910 C C . ILE B 1 250 ? -6.855 -9.375 7.402 1 86.88 250 ILE B C 1
ATOM 3912 O O . ILE B 1 250 ? -7.332 -10.508 7.488 1 86.88 250 ILE B O 1
ATOM 3916 N N . MET B 1 251 ? -6.449 -8.891 6.246 1 83.5 251 MET B N 1
ATOM 3917 C CA . MET B 1 251 ? -6.844 -9.523 4.992 1 83.5 251 MET B CA 1
ATOM 3918 C C . MET B 1 251 ? -6.133 -10.859 4.809 1 83.5 251 MET B C 1
ATOM 3920 O O . MET B 1 251 ? -6.762 -11.852 4.449 1 83.5 251 MET B O 1
ATOM 3924 N N . PRO B 1 252 ? -4.832 -10.898 5.086 1 84.25 252 PRO B N 1
ATOM 3925 C CA . PRO B 1 252 ? -4.18 -12.211 4.969 1 84.25 252 PRO B CA 1
ATOM 3926 C C . PRO B 1 252 ? -4.77 -13.25 5.918 1 84.25 252 PRO B C 1
ATOM 3928 O O . PRO B 1 252 ? -4.824 -14.438 5.582 1 84.25 252 PRO B O 1
ATOM 3931 N N . ILE B 1 253 ? -5.277 -12.82 6.969 1 80.69 253 ILE B N 1
ATOM 3932 C CA . ILE B 1 253 ? -5.883 -13.734 7.93 1 80.69 253 ILE B CA 1
ATOM 3933 C C . ILE B 1 253 ? -7.203 -14.273 7.375 1 80.69 253 ILE B C 1
ATOM 3935 O O . ILE B 1 253 ? -7.523 -15.453 7.547 1 80.69 253 ILE B O 1
ATOM 3939 N N . THR B 1 254 ? -7.891 -13.469 6.66 1 75.69 254 THR B N 1
ATOM 3940 C CA . THR B 1 254 ? -9.156 -13.906 6.074 1 75.69 254 THR B CA 1
ATOM 3941 C C . THR B 1 254 ? -8.914 -14.93 4.969 1 75.69 254 THR B C 1
ATOM 3943 O O . THR B 1 254 ? -9.781 -15.766 4.691 1 75.69 254 THR B O 1
ATOM 3946 N N . HIS B 1 255 ? -7.727 -14.852 4.379 1 75.56 255 HIS B N 1
ATOM 3947 C CA . HIS B 1 255 ? -7.383 -15.773 3.301 1 75.56 255 HIS B CA 1
ATOM 3948 C C . HIS B 1 255 ? -7.133 -17.172 3.84 1 75.56 255 HIS B C 1
ATOM 3950 O O . HIS B 1 255 ? -7.184 -18.156 3.086 1 75.56 255 HIS B O 1
ATOM 3956 N N . ILE B 1 256 ? -6.77 -17.203 5.141 1 72.81 256 ILE B N 1
ATOM 3957 C CA . ILE B 1 256 ? -6.574 -18.516 5.773 1 72.81 256 ILE B CA 1
ATOM 3958 C C . ILE B 1 256 ? -7.855 -19.328 5.664 1 72.81 256 ILE B C 1
ATOM 3960 O O . ILE B 1 256 ? -7.805 -20.547 5.465 1 72.81 256 ILE B O 1
ATOM 3964 N N . PHE B 1 257 ? -8.953 -18.625 5.629 1 62.09 257 PHE B N 1
ATOM 3965 C CA . PHE B 1 257 ? -10.227 -19.328 5.648 1 62.09 257 PHE B CA 1
ATOM 3966 C C . PHE B 1 257 ? -10.703 -19.625 4.23 1 62.09 257 PHE B C 1
ATOM 3968 O O . PHE B 1 257 ? -11.703 -20.312 4.035 1 62.09 257 PHE B O 1
ATOM 3975 N N . MET B 1 258 ? -10.078 -18.984 3.203 1 59.38 258 MET B N 1
ATOM 3976 C CA . MET B 1 258 ? -10.5 -19.156 1.818 1 59.38 258 MET B CA 1
ATOM 3977 C C . MET B 1 258 ? -9.812 -20.375 1.194 1 59.38 258 MET B C 1
ATOM 3979 O O . MET B 1 258 ? -10.32 -20.953 0.233 1 59.38 258 MET B O 1
ATOM 3983 N N . SER B 1 259 ? -8.516 -20.766 1.661 1 52.78 259 SER B N 1
ATOM 3984 C CA . SER B 1 259 ? -7.875 -21.953 1.085 1 52.78 259 SER B CA 1
ATOM 3985 C C . SER B 1 259 ? -8.383 -23.234 1.736 1 52.78 259 SER B C 1
ATOM 3987 O O . SER B 1 259 ? -8.703 -23.25 2.926 1 52.78 259 SER B O 1
#

Secondary structure (DSSP, 8-state):
--HHHHHHHHHHHHHHHHHHHHHGGGGTS-TT-HHHHHHHHHHHHHHHHHHIIIIIHHHHHHHHHHHHHHHHHHHHHHHHHHHHHHHHHHHHHHS----SSS-THHHHHHHHHHHHHHHHHHHHHHHHHHHHHHHHHHHH-HHHHHHHHHHHHHHHHHHHHHHHHHHHHHH--HHHHHHHHHHHHHHHHHHHHHIIIIIGGG--HHHHHHHHHHHHHHHHHIIIIIIHHHHTTTS-HHHHHHHHHHHHHHHHHHHHTT-/--HHHHHHHHHHHHHHHHHHHHHGGGGTS-TT-HHHHHHHHHHHHHHHHHHIIIIIHHHHHHHHHHHHHHHHHHHHHHHHHHHHHHHHHHHHHHS----SSS-THHHHHHHHHHHHHHHHHHHHHHHHHHHHHHHHHHHH-HHHHHHHHHHHHHHHHHHHHHHHHHHHHHH--HHHHHHHHHHHHHHHHHHHHHIIIIIGGG--HHHHHHHHHHHHHHHHHIIIIIIHHHHTTTS-HHHHHHHHHHHHHHHHHHHHTT-

Nearest PDB structures (foldseek):
  8ght-assembly1_B  TM=7.033E-01  e=8.389E-08  Bordetella bronchiseptica
  5tsb-assembly1_A  TM=6.602E-01  e=5.521E-07  Bordetella bronchiseptica RB50
  7ckr-assembly1_A  TM=2.139E-01  e=1.051E+00  Homo sapiens
  6jb3-assembly1_B  TM=1.506E-01  e=2.757E+00  Mesocricetus auratus
  7z6m-assembly1_A-2  TM=7.455E-01  e=1.297E-08  Bordetella bronchiseptica

InterPro domains:
  IPR003689 Zinc/iron permease [PF02535] (104-251)